Protein 2XMX (pdb70)

Organism: Escherichia coli (NCBI:txid562)

B-factor: mean 6.4, std 5.74, range [2.0, 50.07]

CATH classification: 1.20.1440.280 (+1 more: 3.30.450.400)

Nearest PDB structures (foldseek):
  2xtq-assembly5_E  TM=1.001E+00  e=6.817E-54  Escherichia coli K-12
  2xtr-assembly2_B  TM=9.974E-01  e=3.480E-53  Escherichia coli K-12
  3da3-assembly1_A  TM=9.620E-01  e=7.069E-51  Escherichia coli
  4n58-assembly1_A  TM=8.520E-01  e=3.293E-16  Pectobacterium brasiliense PBR1692
  8jc1-assembly1_D  TM=7.265E-01  e=3.470E-15  Pectobacterium carotovorum

Secondary structure (DSSP, 8-state):
--B-PPPP-TTTS-SSGGGGS----PPP-TTS-S--HHHHHHHHTSTHHHHHHHHHHHHHHHHH-TTSHHHHHHHHHHHHHHHHHHHHHHHSTT--HHHHHHH-SS-GGG--HHHH--SB---STTHHHHHHHHHHHSTT--EE--GGGS-----GGGSHHHHHHHHTT--EEEEEEEEEEEEGGGT-HHHHHHT-EEEEEEEEEEEE-TTSEEEEEEEEEESSSEEEESTTT--HHHHHHHHHHHHHB----EEEE----EEEEEEEE-/-PBPPPPP-TTTS-SSGGGGS----PPP-TTS-S--HHHHHHHHHSTHHHHHHHHHHHHHHHHH-TTSHHHHHHHHHHHHHHHHHHHHHHHSTT--HHHHHHSSSS-GGG--HHHH--SB---STTHHHHHHHHHHHSTT--EE--GGGS-----GGGSHHHHHHHHTT--EEEEEEEEEEEEGGGT-HHHHHHT-EEEEEEEEEEEE-TTSEEEEEEEEEESSSEEEESTTT--HHHHHHHHHHHHHB----EEEE----EEEEEEEE-

Structure (mmCIF, N/CA/C/O backbone):
data_2XMX
#
_entry.id   2XMX
#
_cell.length_a   52.757
_cell.length_b   115.007
_cell.length_c   227.714
_cell.angle_alpha   90.00
_cell.angle_beta   90.00
_cell.angle_gamma   90.00
#
_symmetry.space_group_name_H-M   'C 2 2 21'
#
loop_
_entity.id
_entity.type
_entity.pdbx_description
1 polymer COLICIN-M
2 non-polymer 'CARBONATE ION'
3 non-polymer GLYCEROL
4 water water
#
loop_
_atom_site.group_PDB
_atom_site.id
_atom_site.type_symbol
_atom_site.label_atom_id
_atom_site.label_alt_id
_atom_site.label_comp_id
_atom_site.label_asym_id
_atom_site.label_entity_id
_atom_site.label_seq_id
_atom_site.pdbx_PDB_ins_code
_atom_site.Cartn_x
_atom_site.Cartn_y
_atom_site.Cartn_z
_atom_site.occupancy
_atom_site.B_iso_or_equiv
_atom_site.auth_seq_id
_atom_site.auth_comp_id
_atom_site.auth_asym_id
_atom_site.auth_atom_id
_atom_site.pdbx_PDB_model_num
ATOM 1 N N . GLU A 1 2 ? 5.819 -24.125 -10.402 1.00 23.45 2 GLU A N 1
ATOM 2 C CA . GLU A 1 2 ? 6.550 -22.980 -9.760 1.00 23.15 2 GLU A CA 1
ATOM 3 C C . GLU A 1 2 ? 5.682 -22.167 -8.773 1.00 21.09 2 GLU A C 1
ATOM 4 O O . GLU A 1 2 ? 4.411 -22.142 -8.836 1.00 21.03 2 GLU A O 1
ATOM 10 N N . THR A 1 3 ? 6.378 -21.487 -7.870 1.00 18.14 3 THR A N 1
ATOM 11 C CA . THR A 1 3 ? 5.700 -20.879 -6.745 1.00 14.92 3 THR A CA 1
ATOM 12 C C . THR A 1 3 ? 5.147 -19.432 -7.030 1.00 13.87 3 THR A C 1
ATOM 13 O O . THR A 1 3 ? 5.566 -18.691 -7.975 1.00 14.29 3 THR A O 1
ATOM 17 N N . LEU A 1 4 ? 4.173 -19.061 -6.222 1.00 11.23 4 LEU A N 1
ATOM 18 C CA . LEU A 1 4 ? 3.568 -17.775 -6.316 1.00 8.53 4 LEU A CA 1
ATOM 19 C C . LEU A 1 4 ? 4.226 -16.930 -5.219 1.00 7.28 4 LEU A C 1
ATOM 20 O O . LEU A 1 4 ? 4.669 -17.442 -4.225 1.00 6.42 4 LEU A O 1
ATOM 25 N N . THR A 1 5 ? 4.206 -15.605 -5.358 1.00 5.87 5 THR A N 1
ATOM 26 C CA . THR A 1 5 ? 4.849 -14.773 -4.356 1.00 5.39 5 THR A CA 1
ATOM 27 C C . THR A 1 5 ? 3.762 -14.149 -3.489 1.00 4.11 5 THR A C 1
ATOM 28 O O . THR A 1 5 ? 2.843 -13.543 -4.019 1.00 4.94 5 THR A O 1
ATOM 32 N N . VAL A 1 6 ? 3.886 -14.219 -2.158 1.00 3.22 6 VAL A N 1
ATOM 33 C CA . VAL A 1 6 ? 2.952 -13.500 -1.296 1.00 2.84 6 VAL A CA 1
ATOM 34 C C . VAL A 1 6 ? 3.672 -12.214 -0.901 1.00 2.95 6 VAL A C 1
ATOM 35 O O . VAL A 1 6 ? 4.817 -12.249 -0.541 1.00 2.72 6 VAL A O 1
ATOM 39 N N . HIS A 1 7 ? 3.001 -11.074 -1.050 1.00 2.55 7 HIS A N 1
ATOM 40 C CA . HIS A 1 7 ? 3.648 -9.813 -0.647 1.00 2.85 7 HIS A CA 1
ATOM 41 C C . HIS A 1 7 ? 3.752 -9.768 0.880 1.00 2.97 7 HIS A C 1
ATOM 42 O O . HIS A 1 7 ? 2.896 -10.322 1.593 1.00 3.02 7 HIS A O 1
ATOM 49 N N . ALA A 1 8 ? 4.839 -9.122 1.346 1.00 4.08 8 ALA A N 1
ATOM 50 C CA . ALA A 1 8 ? 5.060 -8.915 2.777 1.00 3.44 8 ALA A CA 1
ATOM 51 C C . ALA A 1 8 ? 3.930 -8.057 3.385 1.00 2.54 8 ALA A C 1
ATOM 52 O O . ALA A 1 8 ? 3.454 -7.088 2.780 1.00 3.22 8 ALA A O 1
ATOM 54 N N . PRO A 1 9 ? 3.535 -8.337 4.619 1.00 2.68 9 PRO A N 1
ATOM 55 C CA . PRO A 1 9 ? 2.630 -7.420 5.284 1.00 3.63 9 PRO A CA 1
ATOM 56 C C . PRO A 1 9 ? 3.141 -5.987 5.472 1.00 3.15 9 PRO A C 1
ATOM 57 O O . PRO A 1 9 ? 4.371 -5.764 5.716 1.00 2.53 9 PRO A O 1
ATOM 61 N N . SER A 1 10 ? 2.230 -5.046 5.209 1.00 3.00 10 SER A N 1
ATOM 62 C CA . SER A 1 10 ? 2.499 -3.633 5.386 1.00 2.49 10 SER A CA 1
ATOM 63 C C . SER A 1 10 ? 1.182 -2.910 5.546 1.00 2.54 10 SER A C 1
ATOM 64 O O . SER A 1 10 ? 0.156 -3.386 5.104 1.00 3.91 10 SER A O 1
ATOM 67 N N . PRO A 1 11 ? 1.215 -1.702 6.108 1.00 2.49 11 PRO A N 1
ATOM 68 C CA . PRO A 1 11 ? -0.055 -1.061 6.383 1.00 2.41 11 PRO A CA 1
ATOM 69 C C . PRO A 1 11 ? -0.771 -0.778 5.089 1.00 2.82 11 PRO A C 1
ATOM 70 O O . PRO A 1 11 ? -2.021 -0.739 5.096 1.00 4.03 11 PRO A O 1
ATOM 74 N N . SER A 1 12 ? -0.041 -0.516 3.985 1.00 3.03 12 SER A N 1
ATOM 75 C CA . SER A 1 12 ? -0.741 -0.162 2.724 1.00 2.85 12 SER A CA 1
ATOM 76 C C . SER A 1 12 ? -1.304 -1.363 1.985 1.00 3.07 12 SER A C 1
ATOM 77 O O . SER A 1 12 ? -2.169 -1.195 1.099 1.00 3.62 12 SER A O 1
ATOM 80 N N . THR A 1 13 ? -0.890 -2.584 2.349 1.00 2.07 13 THR A N 1
ATOM 81 C CA . THR A 1 13 ? -1.367 -3.745 1.646 1.00 2.60 13 THR A CA 1
ATOM 82 C C . THR A 1 13 ? -2.267 -4.617 2.511 1.00 2.45 13 THR A C 1
ATOM 83 O O . THR A 1 13 ? -3.072 -5.384 1.947 1.00 3.32 13 THR A O 1
ATOM 87 N N . ASN A 1 14 ? -2.057 -4.576 3.835 1.00 2.36 14 ASN A N 1
ATOM 88 C CA . ASN A 1 14 ? -2.844 -5.454 4.677 1.00 3.23 14 ASN A CA 1
ATOM 89 C C . ASN A 1 14 ? -4.372 -5.224 4.514 1.00 2.03 14 ASN A C 1
ATOM 90 O O . ASN A 1 14 ? -4.855 -4.062 4.347 1.00 2.74 14 ASN A O 1
ATOM 95 N N . LEU A 1 15 ? -5.116 -6.319 4.643 1.00 2.09 15 LEU A N 1
ATOM 96 C CA . LEU A 1 15 ? -6.561 -6.203 4.721 1.00 2.60 15 LEU A CA 1
ATOM 97 C C . LEU A 1 15 ? -6.887 -5.546 6.091 1.00 2.88 15 LEU A C 1
ATOM 98 O O . LEU A 1 15 ? -6.059 -5.552 7.004 1.00 3.31 15 LEU A O 1
ATOM 103 N N . PRO A 1 16 ? -8.098 -4.992 6.226 1.00 3.71 16 PRO A N 1
ATOM 104 C CA . PRO A 1 16 ? -8.466 -4.289 7.478 1.00 2.75 16 PRO A CA 1
ATOM 105 C C . PRO A 1 16 ? -8.588 -5.238 8.649 1.00 3.07 16 PRO A C 1
ATOM 106 O O . PRO A 1 16 ? -8.504 -4.803 9.782 1.00 3.42 16 PRO A O 1
ATOM 110 N N . SER A 1 17 ? -8.714 -6.550 8.375 1.00 2.45 17 SER A N 1
ATOM 111 C CA A SER A 1 17 ? -8.956 -7.577 9.402 0.50 2.71 17 SER A CA 1
ATOM 112 C CA B SER A 1 17 ? -8.756 -7.529 9.460 0.50 2.70 17 SER A CA 1
ATOM 113 C C . SER A 1 17 ? -8.378 -8.913 8.984 1.00 3.01 17 SER A C 1
ATOM 114 O O . SER A 1 17 ? -8.346 -9.223 7.745 1.00 2.76 17 SER A O 1
ATOM 119 N N . TYR A 1 18 ? -7.971 -9.714 9.973 1.00 2.64 18 TYR A N 1
ATOM 120 C CA . TYR A 1 18 ? -7.643 -11.159 9.738 1.00 2.21 18 TYR A CA 1
ATOM 121 C C . TYR A 1 18 ? -8.844 -11.744 8.963 1.00 3.86 18 TYR A C 1
ATOM 122 O O . TYR A 1 18 ? -10.017 -11.404 9.245 1.00 2.80 18 TYR A O 1
ATOM 131 N N . GLY A 1 19 ? -8.577 -12.550 7.942 1.00 2.78 19 GLY A N 1
ATOM 132 C CA . GLY A 1 19 ? -9.683 -13.219 7.239 1.00 3.66 19 GLY A CA 1
ATOM 133 C C . GLY A 1 19 ? -10.578 -12.328 6.425 1.00 3.61 19 GLY A C 1
ATOM 134 O O . GLY A 1 19 ? -11.654 -12.722 6.005 1.00 3.59 19 GLY A O 1
ATOM 135 N N . ASN A 1 20 ? -10.126 -11.089 6.201 1.00 3.11 20 ASN A N 1
ATOM 136 C CA . ASN A 1 20 ? -10.941 -10.017 5.569 1.00 3.02 20 ASN A CA 1
ATOM 137 C C . ASN A 1 20 ? -12.268 -9.857 6.313 1.00 2.81 20 ASN A C 1
ATOM 138 O O . ASN A 1 20 ? -13.258 -9.470 5.706 1.00 2.70 20 ASN A O 1
ATOM 143 N N . GLY A 1 21 ? -12.237 -10.200 7.626 1.00 3.37 21 GLY A N 1
ATOM 144 C CA . GLY A 1 21 ? -13.396 -10.128 8.497 1.00 2.30 21 GLY A CA 1
ATOM 145 C C . GLY A 1 21 ? -14.410 -11.217 8.283 1.00 3.90 21 GLY A C 1
ATOM 146 O O . GLY A 1 21 ? -15.443 -11.233 8.942 1.00 5.29 21 GLY A O 1
ATOM 147 N N . ALA A 1 22 ? -14.143 -12.129 7.357 1.00 3.10 22 ALA A N 1
ATOM 148 C CA . ALA A 1 22 ? -15.155 -13.128 7.032 1.00 4.50 22 ALA A CA 1
ATOM 149 C C . ALA A 1 22 ? -15.033 -14.361 7.965 1.00 3.26 22 ALA A C 1
ATOM 150 O O . ALA A 1 22 ? -16.011 -15.123 8.161 1.00 4.43 22 ALA A O 1
ATOM 152 N N . PHE A 1 23 ? -13.831 -14.554 8.526 1.00 4.11 23 PHE A N 1
ATOM 153 C CA . PHE A 1 23 ? -13.617 -15.564 9.549 1.00 2.72 23 PHE A CA 1
ATOM 154 C C . PHE A 1 23 ? -12.548 -15.014 10.516 1.00 2.89 23 PHE A C 1
ATOM 155 O O . PHE A 1 23 ? -11.839 -14.056 10.212 1.00 2.71 23 PHE A O 1
ATOM 163 N N . SER A 1 24 ? -12.469 -15.644 11.681 1.00 3.53 24 SER A N 1
ATOM 164 C CA . SER A 1 24 ? -11.553 -15.172 12.703 1.00 4.11 24 SER A CA 1
ATOM 165 C C . SER A 1 24 ? -10.897 -16.397 13.354 1.00 3.71 24 SER A C 1
ATOM 166 O O . SER A 1 24 ? -11.413 -17.523 13.170 1.00 4.25 24 SER A O 1
ATOM 169 N N . LEU A 1 25 ? -9.863 -16.150 14.185 1.00 2.42 25 LEU A N 1
ATOM 170 C CA . LEU A 1 25 ? -9.267 -17.294 14.836 1.00 3.57 25 LEU A CA 1
ATOM 171 C C . LEU A 1 25 ? -9.963 -17.378 16.194 1.00 3.94 25 LEU A C 1
ATOM 172 O O . LEU A 1 25 ? -9.953 -16.428 16.990 1.00 4.47 25 LEU A O 1
ATOM 177 N N . SER A 1 26 ? -10.619 -18.506 16.444 1.00 4.52 26 SER A N 1
ATOM 178 C CA . SER A 1 26 ? -11.337 -18.674 17.703 1.00 5.22 26 SER A CA 1
ATOM 179 C C . SER A 1 26 ? -11.444 -20.156 18.033 1.00 4.53 26 SER A C 1
ATOM 180 O O . SER A 1 26 ? -11.044 -21.036 17.226 1.00 4.58 26 SER A O 1
ATOM 183 N N . ALA A 1 27 ? -11.970 -20.432 19.241 1.00 4.39 27 ALA A N 1
ATOM 184 C CA . ALA A 1 27 ? -12.129 -21.792 19.706 1.00 4.89 27 ALA A CA 1
ATOM 185 C C . ALA A 1 27 ? -13.182 -22.500 18.864 1.00 5.23 27 ALA A C 1
ATOM 186 O O . ALA A 1 27 ? -14.046 -21.853 18.253 1.00 6.16 27 ALA A O 1
ATOM 188 N N . PRO A 1 28 ? -13.089 -23.840 18.807 1.00 6.10 28 PRO A N 1
ATOM 189 C CA . PRO A 1 28 ? -14.044 -24.539 17.938 1.00 6.63 28 PRO A CA 1
ATOM 190 C C . PRO A 1 28 ? -15.465 -24.487 18.480 1.00 9.08 28 PRO A C 1
ATOM 191 O O . PRO A 1 28 ? -15.662 -24.365 19.682 1.00 9.61 28 PRO A O 1
ATOM 195 N N . HIS A 1 29 ? -16.446 -24.571 17.586 1.00 10.53 29 HIS A N 1
ATOM 196 C CA . HIS A 1 29 ? -17.835 -24.673 17.962 1.00 10.20 29 HIS A CA 1
ATOM 197 C C . HIS A 1 29 ? -18.085 -26.027 18.608 1.00 10.93 29 HIS A C 1
ATOM 198 O O . HIS A 1 29 ? -17.639 -27.091 18.059 1.00 12.46 29 HIS A O 1
ATOM 205 N N . VAL A 1 30 ? -18.745 -26.012 19.778 1.00 9.33 30 VAL A N 1
ATOM 206 C CA . VAL A 1 30 ? -19.104 -27.240 20.531 1.00 8.49 30 VAL A CA 1
ATOM 207 C C . VAL A 1 30 ? -20.631 -27.261 20.665 1.00 7.08 30 VAL A C 1
ATOM 208 O O . VAL A 1 30 ? -21.225 -26.500 21.450 1.00 7.64 30 VAL A O 1
ATOM 212 N N . PRO A 1 31 ? -21.294 -28.042 19.804 1.00 7.48 31 PRO A N 1
ATOM 213 C CA . PRO A 1 31 ? -22.762 -28.105 19.823 1.00 6.75 31 PRO A CA 1
ATOM 214 C C . PRO A 1 31 ? -23.291 -28.506 21.195 1.00 5.55 31 PRO A C 1
ATOM 215 O O . PRO A 1 31 ? -22.742 -29.423 21.856 1.00 7.23 31 PRO A O 1
ATOM 219 N N . GLY A 1 32 ? -24.323 -27.773 21.633 1.00 5.05 32 GLY A N 1
ATOM 220 C CA . GLY A 1 32 ? -25.011 -28.039 22.857 1.00 6.11 32 GLY A CA 1
ATOM 221 C C . GLY A 1 32 ? -24.394 -27.336 24.064 1.00 6.42 32 GLY A C 1
ATOM 222 O O . GLY A 1 32 ? -24.953 -27.437 25.152 1.00 8.53 32 GLY A O 1
ATOM 223 N N . ALA A 1 33 ? -23.284 -26.631 23.853 1.00 7.90 33 ALA A N 1
ATOM 224 C CA . ALA A 1 33 ? -22.491 -26.004 24.919 1.00 8.12 33 ALA A CA 1
ATOM 225 C C . ALA A 1 33 ? -23.071 -24.634 25.250 1.00 8.90 33 ALA A C 1
ATOM 226 O O . ALA A 1 33 ? -22.794 -24.091 26.322 1.00 10.95 33 ALA A O 1
ATOM 228 N N . GLY A 1 34 ? -23.926 -24.084 24.378 1.00 8.41 34 GLY A N 1
ATOM 229 C CA . GLY A 1 34 ? -24.469 -22.708 24.579 1.00 8.80 34 GLY A CA 1
ATOM 230 C C . GLY A 1 34 ? -23.408 -21.728 24.080 1.00 7.40 34 GLY A C 1
ATOM 231 O O . GLY A 1 34 ? -22.433 -22.129 23.475 1.00 9.00 34 GLY A O 1
ATOM 232 N N . PRO A 1 35 ? -23.576 -20.440 24.347 1.00 7.14 35 PRO A N 1
ATOM 233 C CA . PRO A 1 35 ? -22.665 -19.383 23.784 1.00 5.78 35 PRO A CA 1
ATOM 234 C C . PRO A 1 35 ? -21.163 -19.596 24.145 1.00 5.77 35 PRO A C 1
ATOM 235 O O . PRO A 1 35 ? -20.832 -20.083 25.272 1.00 5.55 35 PRO A O 1
ATOM 239 N N . LEU A 1 36 ? -20.285 -19.264 23.188 1.00 6.36 36 LEU A N 1
ATOM 240 C CA . LEU A 1 36 ? -18.854 -19.349 23.406 1.00 5.79 36 LEU A CA 1
ATOM 241 C C . LEU A 1 36 ? -18.410 -18.077 24.162 1.00 5.29 36 LEU A C 1
ATOM 242 O O . LEU A 1 36 ? -18.657 -16.938 23.726 1.00 8.34 36 LEU A O 1
ATOM 247 N N . LEU A 1 37 ? -17.797 -18.286 25.332 1.00 3.58 37 LEU A N 1
ATOM 248 C CA . LEU A 1 37 ? -17.421 -17.222 26.224 1.00 2.29 37 LEU A CA 1
ATOM 249 C C . LEU A 1 37 ? -15.933 -17.047 26.262 1.00 3.57 37 LEU A C 1
ATOM 250 O O . LEU A 1 37 ? -15.185 -17.946 25.955 1.00 2.81 37 LEU A O 1
ATOM 255 N N . VAL A 1 38 ? -15.499 -15.824 26.632 1.00 2.09 38 VAL A N 1
ATOM 256 C CA . VAL A 1 38 ? -14.097 -15.492 26.576 1.00 2.44 38 VAL A CA 1
ATOM 257 C C . VAL A 1 38 ? -13.136 -16.441 27.318 1.00 2.88 38 VAL A C 1
ATOM 258 O O . VAL A 1 38 ? -12.007 -16.644 26.864 1.00 2.82 38 VAL A O 1
ATOM 262 N N . GLN A 1 39 ? -13.531 -17.001 28.472 1.00 2.88 39 GLN A N 1
ATOM 263 C CA . GLN A 1 39 ? -12.585 -17.941 29.145 1.00 3.28 39 GLN A CA 1
ATOM 264 C C . GLN A 1 39 ? -12.181 -19.120 28.273 1.00 2.60 39 GLN A C 1
ATOM 265 O O . GLN A 1 39 ? -11.036 -19.479 28.263 1.00 2.92 39 GLN A O 1
ATOM 271 N N . VAL A 1 40 ? -13.103 -19.627 27.470 1.00 2.64 40 VAL A N 1
ATOM 272 C CA . VAL A 1 40 ? -12.825 -20.742 26.563 1.00 2.44 40 VAL A CA 1
ATOM 273 C C . VAL A 1 40 ? -11.881 -20.251 25.473 1.00 3.51 40 VAL A C 1
ATOM 274 O O . VAL A 1 40 ? -10.906 -20.955 25.130 1.00 3.09 40 VAL A O 1
ATOM 278 N N . VAL A 1 41 ? -12.152 -19.046 24.895 1.00 2.87 41 VAL A N 1
ATOM 279 C CA . VAL A 1 41 ? -11.269 -18.533 23.857 1.00 2.00 41 VAL A CA 1
ATOM 280 C C . VAL A 1 41 ? -9.877 -18.202 24.369 1.00 2.36 41 VAL A C 1
ATOM 281 O O . VAL A 1 41 ? -8.859 -18.471 23.684 1.00 3.83 41 VAL A O 1
ATOM 285 N N . TYR A 1 42 ? -9.820 -17.652 25.579 1.00 2.42 42 TYR A N 1
ATOM 286 C CA . TYR A 1 42 ? -8.544 -17.355 26.204 1.00 2.55 42 TYR A CA 1
ATOM 287 C C . TYR A 1 42 ? -7.686 -18.628 26.340 1.00 2.56 42 TYR A C 1
ATOM 288 O O . TYR A 1 42 ? -6.471 -18.638 25.982 1.00 2.56 42 TYR A O 1
ATOM 297 N N . SER A 1 43 ? -8.300 -19.700 26.836 1.00 2.73 43 SER A N 1
ATOM 298 C CA . SER A 1 43 ? -7.493 -20.950 27.031 1.00 3.41 43 SER A CA 1
ATOM 299 C C . SER A 1 43 ? -7.078 -21.496 25.668 1.00 2.79 43 SER A C 1
ATOM 300 O O . SER A 1 43 ? -5.974 -22.073 25.525 1.00 3.98 43 SER A O 1
ATOM 303 N N . PHE A 1 44 ? -7.979 -21.396 24.688 1.00 2.40 44 PHE A N 1
ATOM 304 C CA . PHE A 1 44 ? -7.662 -21.877 23.326 1.00 2.39 44 PHE A CA 1
ATOM 305 C C . PHE A 1 44 ? -6.439 -21.159 22.751 1.00 2.62 44 PHE A C 1
ATOM 306 O O . PHE A 1 44 ? -5.587 -21.792 22.071 1.00 2.36 44 PHE A O 1
ATOM 314 N N . PHE A 1 45 ? -6.403 -19.815 22.908 1.00 3.01 45 PHE A N 1
ATOM 315 C CA . PHE A 1 45 ? -5.222 -19.064 22.444 1.00 2.60 45 PHE A CA 1
ATOM 316 C C . PHE A 1 45 ? -3.930 -19.478 23.077 1.00 3.77 45 PHE A C 1
ATOM 317 O O . PHE A 1 45 ? -2.875 -19.354 22.463 1.00 5.06 45 PHE A O 1
ATOM 325 N N . GLN A 1 46 ? -3.963 -20.023 24.300 1.00 2.47 46 GLN A N 1
ATOM 326 C CA . GLN A 1 46 ? -2.694 -20.456 24.918 1.00 3.16 46 GLN A CA 1
ATOM 327 C C . GLN A 1 46 ? -2.256 -21.822 24.385 1.00 3.51 46 GLN A C 1
ATOM 328 O O . GLN A 1 46 ? -1.135 -22.267 24.684 1.00 6.01 46 GLN A O 1
ATOM 334 N N . SER A 1 47 ? -3.161 -22.517 23.674 1.00 3.15 47 SER A N 1
ATOM 335 C CA . SER A 1 47 ? -2.923 -23.934 23.312 1.00 3.53 47 SER A CA 1
ATOM 336 C C . SER A 1 47 ? -2.359 -24.025 21.888 1.00 2.21 47 SER A C 1
ATOM 337 O O . SER A 1 47 ? -2.589 -23.124 21.073 1.00 3.88 47 SER A O 1
ATOM 340 N N . PRO A 1 48 ? -1.690 -25.138 21.547 1.00 2.78 48 PRO A N 1
ATOM 341 C CA . PRO A 1 48 ? -1.141 -25.238 20.184 1.00 3.42 48 PRO A CA 1
ATOM 342 C C . PRO A 1 48 ? -2.213 -25.294 19.135 1.00 2.86 48 PRO A C 1
ATOM 343 O O . PRO A 1 48 ? -1.948 -25.034 17.981 1.00 3.05 48 PRO A O 1
ATOM 347 N N . ASN A 1 49 ? -3.412 -25.709 19.537 1.00 4.66 49 ASN A N 1
ATOM 348 C CA . ASN A 1 49 ? -4.557 -25.776 18.640 1.00 4.13 49 ASN A CA 1
ATOM 349 C C . ASN A 1 49 ? -4.809 -24.459 17.919 1.00 4.48 49 ASN A C 1
ATOM 350 O O . ASN A 1 49 ? -5.296 -24.464 16.782 1.00 3.58 49 ASN A O 1
ATOM 355 N N . MET A 1 50 ? -4.456 -23.320 18.544 1.00 2.97 50 MET A N 1
ATOM 356 C CA . MET A 1 50 ? -4.771 -22.011 17.891 1.00 2.66 50 MET A CA 1
ATOM 357 C C . MET A 1 50 ? -3.859 -21.870 16.629 1.00 2.81 50 MET A C 1
ATOM 358 O O . MET A 1 50 ? -4.294 -21.341 15.569 1.00 3.89 50 MET A O 1
ATOM 363 N N . CYS A 1 51 ? -2.646 -22.438 16.734 1.00 2.38 51 CYS A N 1
ATOM 364 C CA . CYS A 1 51 ? -1.729 -22.327 15.591 1.00 2.14 51 CYS A CA 1
ATOM 365 C C . CYS A 1 51 ? -2.158 -23.277 14.451 1.00 3.09 51 CYS A C 1
ATOM 366 O O . CYS A 1 51 ? -2.131 -22.903 13.256 1.00 3.32 51 CYS A O 1
ATOM 369 N N . LEU A 1 52 ? -2.528 -24.535 14.822 1.00 4.02 52 LEU A N 1
ATOM 370 C CA . LEU A 1 52 ? -3.009 -25.469 13.810 1.00 3.67 52 LEU A CA 1
ATOM 371 C C . LEU A 1 52 ? -4.254 -24.879 13.140 1.00 2.60 52 LEU A C 1
ATOM 372 O O . LEU A 1 52 ? -4.416 -24.999 11.903 1.00 3.52 52 LEU A O 1
ATOM 377 N N . GLN A 1 53 ? -5.132 -24.232 13.916 1.00 2.34 53 GLN A N 1
ATOM 378 C CA . GLN A 1 53 ? -6.376 -23.725 13.345 1.00 3.64 53 GLN A CA 1
ATOM 379 C C . GLN A 1 53 ? -6.150 -22.599 12.340 1.00 3.52 53 GLN A C 1
ATOM 380 O O . GLN A 1 53 ? -6.711 -22.601 11.235 1.00 3.75 53 GLN A O 1
ATOM 386 N N . ALA A 1 54 ? -5.265 -21.682 12.692 1.00 3.47 54 ALA A N 1
ATOM 387 C CA . ALA A 1 54 ? -4.925 -20.560 11.776 1.00 3.58 54 ALA A CA 1
ATOM 388 C C . ALA A 1 54 ? -4.360 -21.102 10.468 1.00 2.88 54 ALA A C 1
ATOM 389 O O . ALA A 1 54 ? -4.683 -20.619 9.412 1.00 4.45 54 ALA A O 1
ATOM 391 N N . LEU A 1 55 ? -3.501 -22.119 10.543 1.00 2.25 55 LEU A N 1
ATOM 392 C CA . LEU A 1 55 ? -2.897 -22.691 9.344 1.00 2.69 55 LEU A CA 1
ATOM 393 C C . LEU A 1 55 ? -3.927 -23.486 8.548 1.00 3.26 55 LEU A C 1
ATOM 394 O O . LEU A 1 55 ? -3.952 -23.387 7.303 1.00 3.76 55 LEU A O 1
ATOM 399 N N . THR A 1 56 ? -4.836 -24.159 9.239 1.00 3.13 56 THR A N 1
ATOM 400 C CA . THR A 1 56 ? -5.941 -24.886 8.549 1.00 4.03 56 THR A CA 1
ATOM 401 C C . THR A 1 56 ? -6.865 -23.929 7.811 1.00 3.29 56 THR A C 1
ATOM 402 O O . THR A 1 56 ? -7.297 -24.194 6.672 1.00 4.42 56 THR A O 1
ATOM 406 N N . GLN A 1 57 ? -7.086 -22.756 8.409 1.00 3.29 57 GLN A N 1
ATOM 407 C CA . GLN A 1 57 ? -7.917 -21.718 7.757 1.00 3.05 57 GLN A CA 1
ATOM 408 C C . GLN A 1 57 ? -7.272 -21.258 6.487 1.00 2.45 57 GLN A C 1
ATOM 409 O O . GLN A 1 57 ? -7.997 -21.051 5.501 1.00 2.70 57 GLN A O 1
ATOM 415 N N . LEU A 1 58 ? -5.935 -21.063 6.509 1.00 2.00 58 LEU A N 1
ATOM 416 C CA . LEU A 1 58 ? -5.242 -20.653 5.284 1.00 3.34 58 LEU A CA 1
ATOM 417 C C . LEU A 1 58 ? -5.367 -21.765 4.244 1.00 2.83 58 LEU A C 1
ATOM 418 O O . LEU A 1 58 ? -5.605 -21.487 3.055 1.0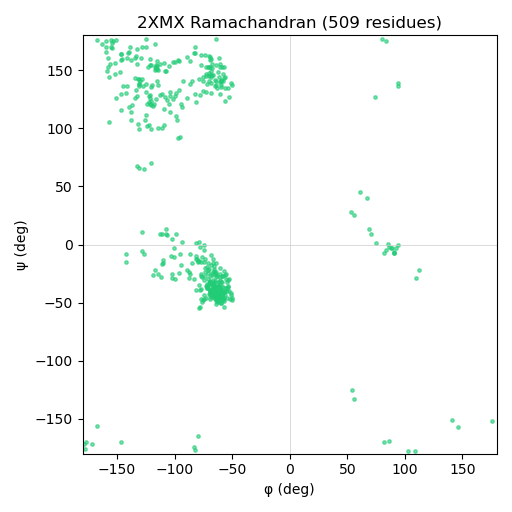0 3.35 58 LEU A O 1
ATOM 423 N N . GLU A 1 59 ? -5.095 -22.992 4.628 1.00 3.08 59 GLU A N 1
ATOM 424 C CA . GLU A 1 59 ? -5.076 -24.047 3.616 1.00 3.22 59 GLU A CA 1
ATOM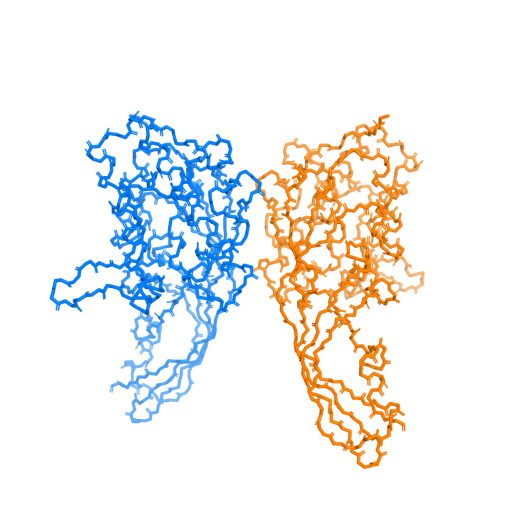 425 C C . GLU A 1 59 ? -6.485 -24.228 3.028 1.00 2.11 59 GLU A C 1
ATOM 426 O O . GLU A 1 59 ? -6.652 -24.480 1.811 1.00 3.46 59 GLU A O 1
ATOM 432 N N . ASP A 1 60 ? -7.520 -24.139 3.883 1.00 2.60 60 ASP A N 1
ATOM 433 C CA . ASP A 1 60 ? -8.902 -24.269 3.433 1.00 3.65 60 ASP A CA 1
ATOM 434 C C . ASP A 1 60 ? -9.212 -23.139 2.439 1.00 3.31 60 ASP A C 1
ATOM 435 O O . ASP A 1 60 ? -9.876 -23.357 1.411 1.00 3.82 60 ASP A O 1
ATOM 440 N N . TYR A 1 61 ? -8.805 -21.917 2.795 1.00 3.23 61 TYR A N 1
ATOM 441 C CA . TYR A 1 61 ? -9.012 -20.766 1.888 1.00 2.50 61 TYR A CA 1
ATOM 442 C C . TYR A 1 61 ? -8.332 -20.895 0.517 1.00 2.69 61 TYR A C 1
ATOM 443 O O . TYR A 1 61 ? -8.968 -20.636 -0.590 1.00 3.70 61 TYR A O 1
ATOM 452 N N . ILE A 1 62 ? -7.095 -21.350 0.514 1.00 2.36 62 ILE A N 1
ATOM 453 C CA . ILE A 1 62 ? -6.365 -21.538 -0.763 1.00 2.08 62 ILE A CA 1
ATOM 454 C C . ILE A 1 62 ? -7.139 -22.635 -1.570 1.00 2.56 62 ILE A C 1
ATOM 455 O O . ILE A 1 62 ? -7.349 -22.503 -2.781 1.00 2.00 62 ILE A O 1
ATOM 460 N N . LYS A 1 63 ? -7.587 -23.722 -0.897 1.00 3.11 63 LYS A N 1
ATOM 461 C CA . LYS A 1 63 ? -8.290 -24.754 -1.658 1.00 3.15 63 LYS A CA 1
ATOM 462 C C . LYS A 1 63 ? -9.608 -24.285 -2.280 1.00 3.48 63 LYS A C 1
ATOM 463 O O . LYS A 1 63 ? -9.962 -24.623 -3.409 1.00 3.40 63 LYS A O 1
ATOM 469 N N . LYS A 1 64 ? -10.354 -23.514 -1.524 1.00 3.51 64 LYS A N 1
ATOM 470 C CA . LYS A 1 64 ? -11.658 -23.107 -1.998 1.00 3.42 64 LYS A CA 1
ATOM 471 C C . LYS A 1 64 ? -11.551 -21.983 -3.049 1.00 4.22 64 LYS A C 1
ATOM 472 O O . LYS A 1 64 ? -12.282 -21.948 -4.036 1.00 3.70 64 LYS A O 1
ATOM 478 N N . HIS A 1 65 ? -10.623 -21.050 -2.845 1.00 2.66 65 HIS A N 1
ATOM 479 C CA . HIS A 1 65 ? -10.596 -19.820 -3.647 1.00 3.79 65 HIS A CA 1
ATOM 480 C C . HIS A 1 65 ? -9.400 -19.745 -4.625 1.00 3.97 65 HIS A C 1
ATOM 481 O O . HIS A 1 65 ? -9.392 -18.917 -5.572 1.00 4.71 65 HIS A O 1
ATOM 488 N N . GLY A 1 66 ? -8.399 -20.598 -4.397 1.00 3.93 66 GLY A N 1
ATOM 489 C CA . GLY A 1 66 ? -7.238 -20.696 -5.310 1.00 4.43 66 GLY A CA 1
ATOM 490 C C . GLY A 1 66 ? -6.048 -19.811 -4.852 1.00 7.39 66 GLY A C 1
ATOM 491 O O . GLY A 1 66 ? -6.209 -18.666 -4.366 1.00 7.03 66 GLY A O 1
ATOM 492 N N . ALA A 1 67 ? -4.855 -20.389 -4.987 1.00 9.27 67 ALA A N 1
ATOM 493 C CA . ALA A 1 67 ? -3.645 -19.855 -4.354 1.00 12.77 67 ALA A CA 1
ATOM 494 C C . ALA A 1 67 ? -3.291 -18.622 -5.067 1.00 12.98 67 ALA A C 1
ATOM 495 O O . ALA A 1 67 ? -2.589 -17.778 -4.460 1.00 15.84 67 ALA A O 1
ATOM 497 N N . SER A 1 68 ? -3.774 -18.490 -6.336 1.00 13.45 68 SER A N 1
ATOM 498 C CA . SER A 1 68 ? -3.424 -17.319 -7.136 1.00 14.81 68 SER A CA 1
ATOM 499 C C . SER A 1 68 ? -4.520 -16.190 -7.209 1.00 13.35 68 SER A C 1
ATOM 500 O O . SER A 1 68 ? -4.228 -15.154 -7.812 1.00 16.32 68 SER A O 1
ATOM 503 N N . ASN A 1 69 ? -5.717 -16.375 -6.594 1.00 11.62 69 ASN A N 1
ATOM 504 C CA . ASN A 1 69 ? -6.740 -15.324 -6.349 1.00 8.29 69 ASN A CA 1
ATOM 505 C C . ASN A 1 69 ? -6.015 -14.250 -5.560 1.00 6.99 69 ASN A C 1
ATOM 506 O O . ASN A 1 69 ? -5.380 -14.576 -4.521 1.00 7.53 69 ASN A O 1
ATOM 511 N N . PRO A 1 70 ? -5.998 -13.011 -6.049 1.00 6.65 70 PRO A N 1
ATOM 512 C CA . PRO A 1 70 ? -5.302 -11.986 -5.197 1.00 4.43 70 PRO A CA 1
ATOM 513 C C . PRO A 1 70 ? -5.795 -11.898 -3.777 1.00 3.87 70 PRO A C 1
ATOM 514 O O . PRO A 1 70 ? -4.981 -11.551 -2.867 1.00 4.11 70 PRO A O 1
ATOM 518 N N . LEU A 1 71 ? -7.084 -12.150 -3.523 1.00 2.49 71 LEU A N 1
ATOM 519 C CA . LEU A 1 71 ? -7.556 -12.061 -2.122 1.00 3.20 71 LEU A CA 1
ATOM 520 C C . LEU A 1 71 ? -6.923 -13.176 -1.258 1.00 3.35 71 LEU A C 1
ATOM 521 O O . LEU A 1 71 ? -6.675 -12.964 -0.064 1.00 3.50 71 LEU A O 1
ATOM 526 N N . THR A 1 72 ? -6.750 -14.387 -1.836 1.00 3.20 72 THR A N 1
ATOM 527 C CA . THR A 1 72 ? -6.033 -15.453 -1.103 1.00 2.93 72 THR A CA 1
ATOM 528 C C . THR A 1 72 ? -4.649 -14.936 -0.666 1.00 3.27 72 THR A C 1
ATOM 529 O O . THR A 1 72 ? -4.289 -15.126 0.509 1.00 3.76 72 THR A O 1
ATOM 533 N N . LEU A 1 73 ? -3.904 -14.286 -1.560 1.00 2.77 73 LEU A N 1
ATOM 534 C CA . LEU A 1 73 ? -2.584 -13.798 -1.189 1.00 2.91 73 LEU A CA 1
ATOM 535 C C . LEU A 1 73 ? -2.631 -12.685 -0.116 1.00 2.41 73 LEU A C 1
ATOM 536 O O . LEU A 1 73 ? -1.828 -12.670 0.820 1.00 2.56 73 LEU A O 1
ATOM 541 N N . GLN A 1 74 ? -3.671 -11.853 -0.178 1.00 3.21 74 GLN A N 1
ATOM 542 C CA . GLN A 1 74 ? -3.885 -10.847 0.863 1.00 3.23 74 GLN A CA 1
ATOM 543 C C . GLN A 1 74 ? -4.213 -11.478 2.214 1.00 4.03 74 GLN A C 1
ATOM 544 O O . GLN A 1 74 ? -3.759 -11.001 3.266 1.00 3.03 74 GLN A O 1
ATOM 550 N N . ILE A 1 75 ? -5.064 -12.503 2.189 1.00 2.14 75 ILE A N 1
ATOM 551 C CA . ILE A 1 75 ? -5.413 -13.170 3.467 1.00 3.68 75 ILE A CA 1
ATOM 552 C C . ILE A 1 75 ? -4.166 -13.854 4.072 1.00 2.03 75 ILE A C 1
ATOM 553 O O . ILE A 1 75 ? -3.917 -13.774 5.290 1.00 3.01 75 ILE A O 1
ATOM 558 N N . ILE A 1 76 ? -3.335 -14.485 3.226 1.00 2.17 76 ILE A N 1
ATOM 559 C CA . ILE A 1 76 ? -2.128 -15.094 3.779 1.00 2.62 76 ILE A CA 1
ATOM 560 C C . ILE A 1 76 ? -1.217 -14.026 4.395 1.00 3.16 76 ILE A C 1
ATOM 561 O O . ILE A 1 76 ? -0.779 -14.202 5.537 1.00 2.18 76 ILE A O 1
ATOM 566 N N . SER A 1 77 ? -0.943 -12.942 3.637 1.00 2.36 77 SER A N 1
ATOM 567 C CA . SER A 1 77 ? -0.013 -11.870 4.072 1.00 2.41 77 SER A CA 1
ATOM 568 C C . SER A 1 77 ? -0.602 -11.302 5.402 1.00 2.48 77 SER A C 1
ATOM 569 O O . SER A 1 77 ? 0.133 -11.177 6.400 1.00 2.39 77 SER A O 1
ATOM 572 N N . THR A 1 78 ? -1.910 -10.959 5.378 1.00 2.36 78 THR A N 1
ATOM 573 C CA . THR A 1 78 ? -2.539 -10.313 6.565 1.00 2.18 78 THR A CA 1
ATOM 574 C C . THR A 1 78 ? -2.597 -11.208 7.769 1.00 2.00 78 THR A C 1
ATOM 575 O O . THR A 1 78 ? -2.218 -10.810 8.888 1.00 3.01 78 THR A O 1
ATOM 579 N N . ASN A 1 79 ? -3.016 -12.446 7.584 1.00 2.00 79 ASN A N 1
ATOM 580 C CA . ASN A 1 79 ? -3.170 -13.302 8.755 1.00 2.10 79 ASN A CA 1
ATOM 581 C C . ASN A 1 79 ? -1.893 -13.650 9.357 1.00 2.27 79 ASN A C 1
ATOM 582 O O . ASN A 1 79 ? -1.747 -13.706 10.567 1.00 2.46 79 ASN A O 1
ATOM 587 N N . ILE A 1 80 ? -0.917 -13.944 8.499 1.00 2.41 80 ILE A N 1
ATOM 588 C CA . ILE A 1 80 ? 0.416 -14.226 9.063 1.00 2.56 80 ILE A CA 1
ATOM 589 C C . ILE A 1 80 ? 0.969 -12.970 9.795 1.00 3.00 80 ILE A C 1
ATOM 590 O O . ILE A 1 80 ? 1.639 -13.082 10.837 1.00 2.44 80 ILE A O 1
ATOM 595 N N . GLY A 1 81 ? 0.722 -11.783 9.266 1.00 2.11 81 GLY A N 1
ATOM 596 C CA . GLY A 1 81 ? 1.084 -10.515 10.001 1.00 2.97 81 GLY A CA 1
ATOM 597 C C . GLY A 1 81 ? 0.489 -10.469 11.421 1.00 3.67 81 GLY A C 1
ATOM 598 O O . GLY A 1 81 ? 1.195 -10.016 12.345 1.00 2.58 81 GLY A O 1
ATOM 599 N N . TYR A 1 82 ? -0.742 -10.988 11.606 1.00 2.00 82 TYR A N 1
ATOM 600 C CA . TYR A 1 82 ? -1.311 -11.025 12.980 1.00 2.38 82 TYR A CA 1
ATOM 601 C C . TYR A 1 82 ? -0.432 -11.900 13.903 1.00 2.00 82 TYR A C 1
ATOM 602 O O . TYR A 1 82 ? -0.251 -11.572 15.086 1.00 2.57 82 TYR A O 1
ATOM 611 N N . PHE A 1 83 ? 0.064 -13.018 13.381 1.00 2.63 83 PHE A N 1
ATOM 612 C CA . PHE A 1 83 ? 0.934 -13.873 14.180 1.00 2.00 83 PHE A CA 1
ATOM 613 C C . PHE A 1 83 ? 2.269 -13.208 14.478 1.00 2.93 83 PHE A C 1
ATOM 614 O O . PHE A 1 83 ? 2.766 -13.317 15.632 1.00 2.57 83 PHE A O 1
ATOM 622 N N . CYS A 1 84 ? 2.841 -12.552 13.454 1.00 2.22 84 CYS A N 1
ATOM 623 C CA . CYS A 1 84 ? 4.072 -11.787 13.680 1.00 2.92 84 CYS A CA 1
ATOM 624 C C . CYS A 1 84 ? 3.883 -10.705 14.752 1.00 2.03 84 CYS A C 1
ATOM 625 O O . CYS A 1 84 ? 4.729 -10.534 15.639 1.00 2.24 84 CYS A O 1
ATOM 628 N N . ASN A 1 85 ? 2.762 -10.008 14.705 1.00 2.77 85 ASN A N 1
ATOM 629 C CA . ASN A 1 85 ? 2.550 -8.936 15.670 1.00 2.37 85 ASN A CA 1
ATOM 630 C C . ASN A 1 85 ? 2.397 -9.506 17.090 1.00 2.47 85 ASN A C 1
ATOM 631 O O . ASN A 1 85 ? 2.916 -8.932 18.093 1.00 3.13 85 ASN A O 1
ATOM 636 N N . ALA A 1 86 ? 1.688 -10.652 17.189 1.00 2.34 86 ALA A N 1
ATOM 637 C CA . ALA A 1 86 ? 1.479 -11.228 18.498 1.00 2.26 86 ALA A CA 1
ATOM 638 C C . ALA A 1 86 ? 2.803 -11.745 19.037 1.00 2.51 86 ALA A C 1
ATOM 639 O O . ALA A 1 86 ? 3.136 -11.561 20.262 1.00 3.08 86 ALA A O 1
ATOM 641 N N . ASP A 1 87 ? 3.614 -12.365 18.169 1.00 2.22 87 ASP A N 1
ATOM 642 C CA . ASP A 1 87 ? 4.852 -12.880 18.644 1.00 2.65 87 ASP A CA 1
ATOM 643 C C . ASP A 1 87 ? 5.874 -11.811 19.099 1.00 2.35 87 ASP A C 1
ATOM 644 O O . ASP A 1 87 ? 6.597 -12.026 20.069 1.00 2.22 87 ASP A O 1
ATOM 649 N N . ARG A 1 88 ? 5.857 -10.652 18.448 1.00 2.90 88 ARG A N 1
ATOM 650 C CA . ARG A 1 88 ? 6.664 -9.529 18.838 1.00 2.66 88 ARG A CA 1
ATOM 651 C C . ARG A 1 88 ? 6.248 -9.136 20.242 1.00 2.19 88 ARG A C 1
ATOM 652 O O . ARG A 1 88 ? 7.126 -8.833 21.104 1.00 2.61 88 ARG A O 1
ATOM 660 N N . ASN A 1 89 ? 4.954 -9.080 20.506 1.00 2.25 89 ASN A N 1
ATOM 661 C CA A ASN A 1 89 ? 4.536 -8.681 21.853 0.50 2.41 89 ASN A CA 1
ATOM 662 C CA B ASN A 1 89 ? 4.430 -8.689 21.847 0.50 2.56 89 ASN A CA 1
ATOM 663 C C . ASN A 1 89 ? 4.901 -9.707 22.913 1.00 3.27 89 ASN A C 1
ATOM 664 O O . ASN A 1 89 ? 5.238 -9.334 24.036 1.00 3.05 89 ASN A O 1
ATOM 673 N N . LEU A 1 90 ? 4.852 -10.996 22.562 1.00 3.00 90 LEU A N 1
ATOM 674 C CA . LEU A 1 90 ? 5.354 -12.034 23.488 1.00 2.59 90 LEU A CA 1
ATOM 675 C C . LEU A 1 90 ? 6.848 -11.913 23.759 1.00 2.28 90 LEU A C 1
ATOM 676 O O . LEU A 1 90 ? 7.319 -12.152 24.936 1.00 4.04 90 LEU A O 1
ATOM 681 N N . VAL A 1 91 ? 7.633 -11.595 22.712 1.00 2.04 91 VAL A N 1
ATOM 682 C CA . VAL A 1 91 ? 9.066 -11.410 22.946 1.00 2.18 91 VAL A CA 1
ATOM 683 C C . VAL A 1 91 ? 9.346 -10.240 23.858 1.00 2.43 91 VAL A C 1
ATOM 684 O O . VAL A 1 91 ? 10.198 -10.329 24.756 1.00 2.46 91 VAL A O 1
ATOM 688 N N . LEU A 1 92 ? 8.625 -9.130 23.634 1.00 2.65 92 LEU A N 1
ATOM 689 C CA . LEU A 1 92 ? 8.892 -7.885 24.347 1.00 3.07 92 LEU A CA 1
ATOM 690 C C . LEU A 1 92 ? 8.351 -7.925 25.770 1.00 4.20 92 LEU A C 1
ATOM 691 O O . LEU A 1 92 ? 8.882 -7.242 26.672 1.00 4.23 92 LEU A O 1
ATOM 696 N N . HIS A 1 93 ? 7.308 -8.733 25.987 1.00 3.91 93 HIS A N 1
ATOM 697 C CA . HIS A 1 93 ? 6.580 -8.779 27.275 1.00 5.95 93 HIS A CA 1
ATOM 698 C C . HIS A 1 93 ? 6.504 -10.205 27.823 1.00 7.61 93 HIS A C 1
ATOM 699 O O . HIS A 1 93 ? 5.416 -10.771 27.860 1.00 8.99 93 HIS A O 1
ATOM 706 N N . PRO A 1 94 ? 7.651 -10.821 28.181 1.00 8.65 94 PRO A N 1
ATOM 707 C CA . PRO A 1 94 ? 7.524 -12.180 28.587 1.00 10.39 94 PRO A CA 1
ATOM 708 C C . PRO A 1 94 ? 6.614 -12.200 29.794 1.00 11.75 94 PRO A C 1
ATOM 709 O O . PRO A 1 94 ? 6.639 -11.299 30.688 1.00 14.08 94 PRO A O 1
ATOM 713 N N . GLY A 1 95 ? 5.773 -13.198 29.798 1.00 12.79 95 GLY A N 1
ATOM 714 C CA . GLY A 1 95 ? 4.852 -13.344 30.932 1.00 12.90 95 GLY A CA 1
ATOM 715 C C . GLY A 1 95 ? 3.426 -13.088 30.515 1.00 11.67 95 GLY A C 1
ATOM 716 O O . GLY A 1 95 ? 2.515 -13.527 31.170 1.00 14.70 95 GLY A O 1
ATOM 717 N N . ILE A 1 96 ? 3.222 -12.377 29.424 1.00 7.86 96 ILE A N 1
ATOM 718 C CA A ILE A 1 96 ? 1.825 -12.187 29.039 0.50 6.84 96 ILE A CA 1
ATOM 719 C CA B ILE A 1 96 ? 1.884 -12.103 28.880 0.50 6.62 96 ILE A CA 1
ATOM 720 C C . ILE A 1 96 ? 1.227 -13.361 28.252 1.00 6.06 96 ILE A C 1
ATOM 721 O O . ILE A 1 96 ? 1.951 -14.191 27.665 1.00 6.47 96 ILE A O 1
ATOM 730 N N . SER A 1 97 ? -0.105 -13.476 28.351 1.00 4.47 97 SER A N 1
ATOM 731 C CA . SER A 1 97 ? -0.869 -14.586 27.707 1.00 4.83 97 SER A CA 1
ATOM 732 C C . SER A 1 97 ? -0.861 -14.371 26.195 1.00 3.52 97 SER A C 1
ATOM 733 O O . SER A 1 97 ? -0.693 -13.244 25.705 1.00 3.35 97 SER A O 1
ATOM 736 N N . VAL A 1 98 ? -0.970 -15.470 25.466 1.00 3.20 98 VAL A N 1
ATOM 737 C CA . VAL A 1 98 ? -1.098 -15.365 24.007 1.00 3.26 98 VAL A CA 1
ATOM 738 C C . VAL A 1 98 ? -2.370 -14.565 23.583 1.00 3.05 98 VAL A C 1
ATOM 739 O O . VAL A 1 98 ? -2.313 -13.769 22.655 1.00 2.98 98 VAL A O 1
ATOM 743 N N . TYR A 1 99 ? -3.485 -14.746 24.288 1.00 2.58 99 TYR A N 1
ATOM 744 C CA . TYR A 1 99 ? -4.727 -14.052 23.927 1.00 3.56 99 TYR A CA 1
ATOM 745 C C . TYR A 1 99 ? -4.467 -12.534 24.083 1.00 3.05 99 TYR A C 1
ATOM 746 O O . TYR A 1 99 ? -4.874 -11.756 23.228 1.00 3.38 99 TYR A O 1
ATOM 755 N N . ASP A 1 100 ? -3.842 -12.126 25.192 1.00 3.56 100 ASP A N 1
ATOM 756 C CA . ASP A 1 100 ? -3.580 -10.686 25.373 1.00 3.61 100 ASP A CA 1
ATOM 757 C C . ASP A 1 100 ? -2.620 -10.156 24.327 1.00 3.74 100 ASP A C 1
ATOM 758 O O . ASP A 1 100 ? -2.813 -9.053 23.794 1.00 5.08 100 ASP A O 1
ATOM 763 N N . ALA A 1 101 ? -1.565 -10.914 24.037 1.00 3.67 101 ALA A N 1
ATOM 764 C CA . ALA A 1 101 ? -0.605 -10.434 23.056 1.00 3.57 101 ALA A CA 1
ATOM 765 C C . ALA A 1 101 ? -1.211 -10.326 21.655 1.00 3.26 101 ALA A C 1
ATOM 766 O O . ALA A 1 101 ? -0.861 -9.409 20.902 1.00 5.40 101 ALA A O 1
ATOM 768 N N . TYR A 1 102 ? -2.114 -11.257 21.307 1.00 3.49 102 TYR A N 1
ATOM 769 C CA . TYR A 1 102 ? -2.653 -11.279 19.978 1.00 2.97 102 TYR A CA 1
ATOM 770 C C . TYR A 1 102 ? -3.754 -10.210 19.822 1.00 3.26 102 TYR A C 1
ATOM 771 O O . TYR A 1 102 ? -3.966 -9.663 18.729 1.00 6.23 102 TYR A O 1
ATOM 780 N N . HIS A 1 103 ? -4.506 -9.976 20.877 1.00 4.69 103 HIS A N 1
ATOM 781 C CA . HIS A 1 103 ? -5.678 -9.067 20.759 1.00 4.33 103 HIS A CA 1
ATOM 782 C C . HIS A 1 103 ? -5.489 -7.603 21.167 1.00 6.46 103 HIS A C 1
ATOM 783 O O . HIS A 1 103 ? -6.227 -6.701 20.683 1.00 7.68 103 HIS A O 1
ATOM 790 N N . PHE A 1 104 ? -4.527 -7.331 22.031 1.00 6.48 104 PHE A N 1
ATOM 791 C CA . PHE A 1 104 ? -4.521 -6.010 22.661 1.00 10.52 104 PHE A CA 1
ATOM 792 C C . PHE A 1 104 ? -3.194 -5.370 22.507 1.00 12.44 104 PHE A C 1
ATOM 793 O O . PHE A 1 104 ? -3.000 -4.295 23.119 1.00 15.57 104 PHE A O 1
ATOM 801 N N . ALA A 1 105 ? -2.338 -5.947 21.672 1.00 14.99 105 ALA A N 1
ATOM 802 C CA . ALA A 1 105 ? -1.029 -5.361 21.292 1.00 18.29 105 ALA A CA 1
ATOM 803 C C . ALA A 1 105 ? -1.155 -4.002 20.682 1.00 20.10 105 ALA A C 1
ATOM 804 O O . ALA A 1 105 ? -2.132 -3.707 19.999 1.00 21.19 105 ALA A O 1
ATOM 806 N N . LYS A 1 106 ? -0.086 -3.205 20.832 1.00 20.45 106 LYS A N 1
ATOM 807 C CA . LYS A 1 106 ? 0.097 -2.090 19.955 1.00 19.98 106 LYS A CA 1
ATOM 808 C C . LYS A 1 106 ? 1.361 -2.413 19.086 1.00 19.49 106 LYS A C 1
ATOM 809 O O . LYS A 1 106 ? 2.154 -3.379 19.381 1.00 21.05 106 LYS A O 1
ATOM 815 N N . PRO A 1 107 ? 1.436 -1.802 17.897 1.00 17.02 107 PRO A N 1
ATOM 816 C CA . PRO A 1 107 ? 0.344 -1.195 17.183 1.00 13.85 107 PRO A CA 1
ATOM 817 C C . PRO A 1 107 ? -0.639 -2.292 16.818 1.00 11.55 107 PRO A C 1
ATOM 818 O O . PRO A 1 107 ? -0.332 -3.475 17.103 1.00 12.70 107 PRO A O 1
ATOM 822 N N . ALA A 1 108 ? -1.766 -1.913 16.207 1.00 6.57 108 ALA A N 1
ATOM 823 C CA . ALA A 1 108 ? -2.804 -2.814 15.724 1.00 6.80 108 ALA A CA 1
ATOM 824 C C . ALA A 1 108 ? -2.263 -3.801 14.725 1.00 4.73 108 ALA A C 1
ATOM 825 O O . ALA A 1 108 ? -1.519 -3.390 13.829 1.00 4.34 108 ALA A O 1
ATOM 827 N N . PRO A 1 109 ? -2.714 -5.072 14.782 1.00 5.16 109 PRO A N 1
ATOM 828 C CA . PRO A 1 109 ? -2.172 -6.042 13.823 1.00 5.68 109 PRO A CA 1
ATOM 829 C C . PRO A 1 109 ? -2.531 -5.743 12.343 1.00 5.16 109 PRO A C 1
ATOM 830 O O . PRO A 1 109 ? -1.743 -6.101 11.412 1.00 7.29 109 PRO A O 1
ATOM 834 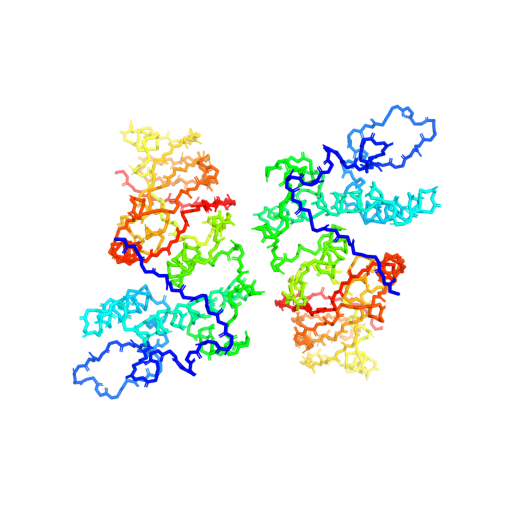N N . SER A 1 110 ? -3.627 -5.044 12.104 1.00 4.90 110 SER A N 1
ATOM 835 C CA . SER A 1 110 ? -3.942 -4.563 10.744 1.00 7.45 110 SER A CA 1
ATOM 836 C C . SER A 1 110 ? -2.849 -3.622 10.215 1.00 6.78 110 SER A C 1
ATOM 837 O O . SER A 1 110 ? -2.780 -3.422 8.991 1.00 7.99 110 SER A O 1
ATOM 840 N N . GLN A 1 111 ? -2.038 -3.039 11.105 1.00 5.07 111 GLN A N 1
ATOM 841 C CA . GLN A 1 111 ? -1.000 -2.107 10.667 1.00 4.66 111 GLN A CA 1
ATOM 842 C C . GLN A 1 111 ? 0.383 -2.775 10.582 1.00 3.87 111 GLN A C 1
ATOM 843 O O . GLN A 1 111 ? 1.362 -2.083 10.397 1.00 4.14 111 GLN A O 1
ATOM 849 N N . TYR A 1 112 ? 0.463 -4.106 10.725 1.00 2.30 112 TYR A N 1
ATOM 850 C CA . TYR A 1 112 ? 1.753 -4.722 10.863 1.00 2.72 112 TYR A CA 1
ATOM 851 C C . TYR A 1 112 ? 2.621 -4.501 9.589 1.00 3.08 112 TYR A C 1
ATOM 852 O O . TYR A 1 112 ? 2.161 -4.651 8.446 1.00 2.86 112 TYR A O 1
ATOM 861 N N . ASP A 1 113 ? 3.882 -4.141 9.787 1.00 2.64 113 ASP A N 1
ATOM 862 C CA . ASP A 1 113 ? 4.783 -3.875 8.684 1.00 2.61 113 ASP A CA 1
ATOM 863 C C . ASP A 1 113 ? 6.018 -4.767 8.803 1.00 2.09 113 ASP A C 1
ATOM 864 O O . ASP A 1 113 ? 6.900 -4.515 9.616 1.00 4.09 113 ASP A O 1
ATOM 869 N N . TYR A 1 114 ? 6.074 -5.846 8.018 1.00 2.98 114 TYR A N 1
ATOM 870 C CA . TYR A 1 114 ? 7.192 -6.815 8.170 1.00 2.87 114 TYR A CA 1
ATOM 871 C C . TYR A 1 114 ? 8.592 -6.125 7.989 1.00 2.89 114 TYR A C 1
ATOM 872 O O . TYR A 1 114 ? 9.531 -6.394 8.743 1.00 2.58 114 TYR A O 1
ATOM 881 N N . ARG A 1 115 ? 8.724 -5.220 7.021 1.00 2.87 115 ARG A N 1
ATOM 882 C CA . ARG A 1 115 ? 10.072 -4.726 6.685 1.00 2.72 115 ARG A CA 1
ATOM 883 C C . ARG A 1 115 ? 10.640 -3.971 7.895 1.00 3.64 115 ARG A C 1
ATOM 884 O O . ARG A 1 115 ? 11.845 -4.099 8.201 1.00 5.65 115 ARG A O 1
ATOM 892 N N . SER A 1 116 ? 9.794 -3.187 8.575 1.00 3.20 116 SER A N 1
ATOM 893 C CA . SER A 1 116 ? 10.279 -2.400 9.710 1.00 3.75 116 SER A CA 1
ATOM 894 C C . SER A 1 116 ? 10.120 -3.046 11.036 1.00 3.70 116 SER A C 1
ATOM 895 O O . SER A 1 116 ? 10.770 -2.579 11.978 1.00 5.22 116 SER A O 1
ATOM 898 N N . MET A 1 117 ? 9.264 -4.077 11.153 1.00 3.44 117 MET A N 1
ATOM 899 C CA . MET A 1 117 ? 8.881 -4.638 12.470 1.00 2.57 117 MET A CA 1
ATOM 900 C C . MET A 1 117 ? 9.415 -6.023 12.715 1.00 3.24 117 MET A C 1
ATOM 901 O O . MET A 1 117 ? 9.474 -6.452 13.917 1.00 4.01 117 MET A O 1
ATOM 906 N N . ASN A 1 118 ? 9.845 -6.726 11.657 1.00 3.15 118 ASN A N 1
ATOM 907 C CA . ASN A 1 118 ? 10.230 -8.126 11.853 1.00 3.22 118 ASN A CA 1
ATOM 908 C C . ASN A 1 118 ? 11.378 -8.252 12.871 1.00 3.03 118 ASN A C 1
ATOM 909 O O . ASN A 1 118 ? 12.274 -7.363 12.894 1.00 4.27 118 ASN A O 1
ATOM 914 N N . MET A 1 119 ? 11.323 -9.280 13.726 1.00 3.55 119 MET A N 1
ATOM 915 C CA . MET A 1 119 ? 12.332 -9.438 14.782 1.00 4.09 119 MET A CA 1
ATOM 916 C C . MET A 1 119 ? 13.192 -10.620 14.391 1.00 2.50 119 MET A C 1
ATOM 917 O O . MET A 1 119 ? 12.697 -11.604 13.748 1.00 4.54 119 MET A O 1
ATOM 922 N N . LYS A 1 120 ? 14.446 -10.585 14.784 1.00 2.89 120 LYS A N 1
ATOM 923 C CA . LYS A 1 120 ? 15.318 -11.761 14.580 1.00 2.36 120 LYS A CA 1
ATOM 924 C C . LYS A 1 120 ? 15.050 -12.877 15.587 1.00 3.15 120 LYS A C 1
ATOM 925 O O . LYS A 1 120 ? 15.285 -14.061 15.273 1.00 4.00 120 LYS A O 1
ATOM 931 N N . GLN A 1 121 ? 14.515 -12.521 16.767 1.00 2.55 121 GLN A N 1
ATOM 932 C CA A GLN A 1 121 ? 14.219 -13.514 17.836 0.50 2.21 121 GLN A CA 1
ATOM 933 C CA B GLN A 1 121 ? 14.210 -13.500 17.839 0.50 2.19 121 GLN A CA 1
ATOM 934 C C . GLN A 1 121 ? 12.742 -13.873 17.725 1.00 2.79 121 GLN A C 1
ATOM 935 O O . GLN A 1 121 ? 11.864 -12.949 17.493 1.00 2.97 121 GLN A O 1
ATOM 946 N N . MET A 1 122 ? 12.452 -15.169 17.881 1.00 2.17 122 MET A N 1
ATOM 947 C CA . MET A 1 122 ? 11.064 -15.692 17.948 1.00 3.05 122 MET A CA 1
ATOM 948 C C . MET A 1 122 ? 10.761 -16.037 19.387 1.00 2.17 122 MET A C 1
ATOM 949 O O . MET A 1 122 ? 11.666 -16.428 20.173 1.00 2.72 122 MET A O 1
ATOM 954 N N . SER A 1 123 ? 9.473 -16.005 19.757 1.00 3.06 123 SER A N 1
ATOM 955 C CA . SER A 1 123 ? 9.169 -16.229 21.203 1.00 2.33 123 SER A CA 1
ATOM 956 C C . SER A 1 123 ? 9.304 -17.697 21.663 1.00 3.10 123 SER A C 1
ATOM 957 O O . SER A 1 123 ? 9.586 -17.937 22.833 1.00 2.63 123 SER A O 1
ATOM 960 N N . GLY A 1 124 ? 9.041 -18.633 20.747 1.00 2.00 124 GLY A N 1
ATOM 961 C CA . GLY A 1 124 ? 8.987 -20.031 21.184 1.00 2.72 124 GLY A CA 1
ATOM 962 C C . GLY A 1 124 ? 7.562 -20.448 21.614 1.00 2.15 124 GLY A C 1
ATOM 963 O O . GLY A 1 124 ? 7.288 -21.667 21.740 1.00 3.15 124 GLY A O 1
ATOM 964 N N . ASN A 1 125 ? 6.629 -19.482 21.686 1.00 2.41 125 ASN A N 1
ATOM 965 C CA . ASN A 1 125 ? 5.246 -19.793 22.064 1.00 2.32 125 ASN A CA 1
ATOM 966 C C . ASN A 1 125 ? 4.476 -20.279 20.842 1.00 2.27 125 ASN A C 1
ATOM 967 O O . ASN A 1 125 ? 5.055 -20.527 19.766 1.00 2.10 125 ASN A O 1
ATOM 972 N N . VAL A 1 126 ? 3.170 -20.475 21.044 1.00 2.00 126 VAL A N 1
ATOM 973 C CA . VAL A 1 126 ? 2.376 -21.220 20.065 1.00 2.90 126 VAL A CA 1
ATOM 974 C C . VAL A 1 126 ? 2.281 -20.461 18.713 1.00 2.35 126 VAL A C 1
ATOM 975 O O . VAL A 1 126 ? 1.926 -21.044 17.700 1.00 2.68 126 VAL A O 1
ATOM 979 N N . THR A 1 127 ? 2.509 -19.142 18.747 1.00 2.22 127 THR A N 1
ATOM 980 C CA . THR A 1 127 ? 2.553 -18.314 17.521 1.00 2.01 127 THR A CA 1
ATOM 981 C C . THR A 1 127 ? 3.791 -18.601 16.665 1.00 2.60 127 THR A C 1
ATOM 982 O O . THR A 1 127 ? 3.804 -18.259 15.461 1.00 2.66 127 THR A O 1
ATOM 986 N N . THR A 1 128 ? 4.872 -19.188 17.249 1.00 2.65 128 THR A N 1
ATOM 987 C CA . THR A 1 128 ? 6.148 -19.275 16.530 1.00 3.22 128 THR A CA 1
ATOM 988 C C . THR A 1 128 ? 6.116 -20.005 15.145 1.00 2.20 128 THR A C 1
ATOM 989 O O . THR A 1 128 ? 6.770 -19.568 14.233 1.00 3.67 128 THR A O 1
ATOM 993 N N . PRO A 1 129 ? 5.386 -21.124 15.010 1.00 2.31 129 PRO A N 1
ATOM 994 C CA . PRO A 1 129 ? 5.537 -21.767 13.709 1.00 2.79 129 PRO A CA 1
ATOM 995 C C . PRO A 1 129 ? 5.053 -20.886 12.547 1.00 3.48 129 PRO A C 1
ATOM 996 O O . PRO A 1 129 ? 5.622 -20.972 11.439 1.00 2.82 129 PRO A O 1
ATOM 1000 N N . ILE A 1 130 ? 3.974 -20.101 12.751 1.00 2.64 130 ILE A N 1
ATOM 1001 C CA . ILE A 1 130 ? 3.541 -19.214 11.639 1.00 2.09 130 ILE A CA 1
ATOM 1002 C C . ILE A 1 130 ? 4.535 -18.061 11.410 1.00 2.62 130 ILE A C 1
ATOM 1003 O O . ILE A 1 130 ? 4.732 -17.654 10.239 1.00 2.89 130 ILE A O 1
ATOM 1008 N N . VAL A 1 131 ? 5.140 -17.549 12.500 1.00 2.00 131 VAL A N 1
ATOM 1009 C CA . VAL A 1 131 ? 6.211 -16.571 12.344 1.00 2.02 131 VAL A CA 1
ATOM 1010 C C . VAL A 1 131 ? 7.416 -17.177 11.604 1.00 2.24 131 VAL A C 1
ATOM 1011 O O . VAL A 1 131 ? 7.993 -16.524 10.787 1.00 2.42 131 VAL A O 1
ATOM 1015 N N . ALA A 1 132 ? 7.750 -18.436 11.890 1.00 2.11 132 ALA A N 1
ATOM 1016 C CA . ALA A 1 132 ? 8.858 -19.109 11.170 1.00 2.01 132 ALA A CA 1
ATOM 1017 C C . ALA A 1 132 ? 8.529 -19.182 9.647 1.00 2.13 132 ALA A C 1
ATOM 1018 O O . ALA A 1 132 ? 9.419 -19.014 8.811 1.00 2.95 132 ALA A O 1
ATOM 1020 N N . LEU A 1 133 ? 7.245 -19.381 9.306 1.00 2.97 133 LEU A N 1
ATOM 1021 C CA . LEU A 1 133 ? 6.831 -19.375 7.888 1.00 2.80 133 LEU A CA 1
ATOM 1022 C C . LEU A 1 133 ? 6.966 -17.950 7.312 1.00 2.37 133 LEU A C 1
ATOM 1023 O O . LEU A 1 133 ? 7.463 -17.779 6.179 1.00 2.00 133 LEU A O 1
ATOM 1028 N N . ALA A 1 134 ? 6.545 -16.939 8.097 1.00 2.03 134 ALA A N 1
ATOM 1029 C CA . ALA A 1 134 ? 6.699 -15.517 7.668 1.00 2.62 134 ALA A CA 1
ATOM 1030 C C . ALA A 1 134 ? 8.160 -15.260 7.266 1.00 2.38 134 ALA A C 1
ATOM 1031 O O . ALA A 1 134 ? 8.436 -14.665 6.206 1.00 2.72 134 ALA A O 1
ATOM 1033 N N . HIS A 1 135 ? 9.106 -15.710 8.098 1.00 2.14 135 HIS A N 1
ATOM 1034 C CA . HIS A 1 135 ? 10.520 -15.528 7.731 1.00 2.13 135 HIS A CA 1
ATOM 1035 C C . HIS A 1 135 ? 10.914 -16.225 6.443 1.00 2.88 135 HIS A C 1
ATOM 1036 O O . HIS A 1 135 ? 11.743 -15.673 5.680 1.00 2.92 135 HIS A O 1
ATOM 1043 N N . TYR A 1 136 ? 10.422 -17.461 6.205 1.00 2.00 136 TYR A N 1
ATOM 1044 C CA . TYR A 1 136 ? 10.715 -18.093 4.924 1.00 2.61 136 TYR A CA 1
ATOM 1045 C C . TYR A 1 136 ? 10.165 -17.207 3.769 1.00 2.06 136 TYR A C 1
ATOM 1046 O O . TYR A 1 136 ? 10.900 -16.907 2.764 1.00 3.03 136 TYR A O 1
ATOM 1055 N N . LEU A 1 137 ? 8.909 -16.728 3.921 1.00 2.12 137 LEU A N 1
ATOM 1056 C CA . LEU A 1 137 ? 8.280 -15.954 2.793 1.00 2.26 137 LEU A CA 1
ATOM 1057 C C . LEU A 1 137 ? 8.981 -14.600 2.539 1.00 2.06 137 LEU A C 1
ATOM 1058 O O . LEU A 1 137 ? 9.190 -14.232 1.364 1.00 2.18 137 LEU A O 1
ATOM 1063 N N . TRP A 1 138 ? 9.396 -13.956 3.637 1.00 2.16 138 TRP A N 1
ATOM 1064 C CA . TRP A 1 138 ? 9.791 -12.512 3.521 1.00 2.25 138 TRP A CA 1
ATOM 1065 C C . TRP A 1 138 ? 11.162 -12.133 4.083 1.00 2.50 138 TRP A C 1
ATOM 1066 O O . TRP A 1 138 ? 11.628 -11.001 3.858 1.00 3.93 138 TRP A O 1
ATOM 1077 N N . GLY A 1 139 ? 11.837 -13.094 4.736 1.00 2.76 139 GLY A N 1
ATOM 1078 C CA . GLY A 1 139 ? 13.085 -12.854 5.510 1.00 2.56 139 GLY A CA 1
ATOM 1079 C C . GLY A 1 139 ? 14.349 -12.783 4.669 1.00 3.04 139 GLY A C 1
ATOM 1080 O O . GLY A 1 139 ? 15.421 -12.363 5.192 1.00 2.15 139 GLY A O 1
ATOM 1081 N N . ASN A 1 140 ? 14.262 -13.194 3.376 1.00 2.78 140 ASN A N 1
ATOM 1082 C CA A ASN A 1 140 ? 15.418 -13.193 2.454 0.50 3.30 140 ASN A CA 1
ATOM 1083 C CA B ASN A 1 140 ? 15.443 -13.165 2.475 0.50 3.15 140 ASN A CA 1
ATOM 1084 C C . ASN A 1 140 ? 16.647 -13.914 3.031 1.00 3.22 140 ASN A C 1
ATOM 1085 O O . ASN A 1 140 ? 17.801 -13.544 2.784 1.00 4.17 140 ASN A O 1
ATOM 1094 N N . GLY A 1 141 ? 16.407 -14.958 3.827 1.00 3.05 141 GLY A N 1
ATOM 1095 C CA . GLY A 1 141 ? 17.501 -15.799 4.233 1.00 2.50 141 GLY A CA 1
ATOM 1096 C C . GLY A 1 141 ? 18.150 -15.397 5.559 1.00 2.07 141 GLY A C 1
ATOM 1097 O O . GLY A 1 141 ? 19.102 -16.041 5.971 1.00 3.20 141 GLY A O 1
ATOM 1098 N N . ALA A 1 142 ? 17.704 -14.301 6.167 1.00 2.22 142 ALA A N 1
ATOM 1099 C CA . ALA A 1 142 ? 18.303 -13.834 7.446 1.00 2.32 142 ALA A CA 1
ATOM 1100 C C . ALA A 1 142 ? 18.192 -14.850 8.557 1.00 2.00 142 ALA A C 1
ATOM 1101 O O . ALA A 1 142 ? 17.139 -15.502 8.721 1.00 2.98 142 ALA A O 1
ATOM 1103 N N . GLU A 1 143 ? 19.242 -14.949 9.348 1.00 2.16 143 GLU A N 1
ATOM 1104 C CA . GLU A 1 143 ? 19.270 -15.876 10.503 1.00 2.41 143 GLU A CA 1
ATOM 1105 C C . GLU A 1 143 ? 18.314 -15.372 11.605 1.00 2.41 143 GLU A C 1
ATOM 1106 O O . GLU A 1 143 ? 18.148 -14.106 11.842 1.00 3.54 143 GLU A O 1
ATOM 1112 N N . ARG A 1 144 ? 17.631 -16.347 12.213 1.00 2.28 144 ARG A N 1
ATOM 1113 C CA . ARG A 1 144 ? 16.704 -16.093 13.363 1.00 2.00 144 ARG A CA 1
ATOM 1114 C C . ARG A 1 144 ? 17.235 -16.832 14.599 1.00 3.09 144 ARG A C 1
ATOM 1115 O O . ARG A 1 144 ? 18.193 -17.590 14.490 1.00 3.29 144 ARG A O 1
ATOM 1123 N N . SER A 1 145 ? 16.609 -16.590 15.751 1.00 2.27 145 SER A N 1
ATOM 1124 C CA . SER A 1 145 ? 17.005 -17.376 16.961 1.00 2.78 145 SER A CA 1
ATOM 1125 C C . SER A 1 145 ? 15.782 -17.615 17.809 1.00 3.84 145 SER A C 1
ATOM 1126 O O . SER A 1 145 ? 14.786 -16.855 17.740 1.00 5.38 145 SER A O 1
ATOM 1129 N N . VAL A 1 146 ? 15.871 -18.631 18.681 1.00 2.53 146 VAL A N 1
ATOM 1130 C CA . VAL A 1 146 ? 14.868 -18.803 19.733 1.00 2.35 146 VAL A CA 1
ATOM 1131 C C . VAL A 1 146 ? 15.706 -19.330 20.876 1.00 2.23 146 VAL A C 1
ATOM 1132 O O . VAL A 1 146 ? 16.592 -20.213 20.691 1.00 2.66 146 VAL A O 1
ATOM 1136 N N . ASN A 1 147 ? 15.454 -18.808 22.063 1.00 2.92 147 ASN A N 1
ATOM 1137 C CA . ASN A 1 147 ? 16.303 -19.253 23.196 1.00 2.65 147 ASN A CA 1
ATOM 1138 C C . ASN A 1 147 ? 15.866 -20.683 23.620 1.00 3.21 147 ASN A C 1
ATOM 1139 O O . ASN A 1 147 ? 14.648 -21.008 23.660 1.00 2.68 147 ASN A O 1
ATOM 1144 N N . ILE A 1 148 ? 16.829 -21.529 24.020 1.00 2.36 148 ILE A N 1
ATOM 1145 C CA . ILE A 1 148 ? 16.480 -22.938 24.325 1.00 2.29 148 ILE A CA 1
ATOM 1146 C C . ILE A 1 148 ? 15.561 -23.038 25.540 1.00 3.11 148 ILE A C 1
ATOM 1147 O O . ILE A 1 148 ? 14.797 -23.982 25.705 1.00 2.32 148 ILE A O 1
ATOM 1152 N N . ALA A 1 149 ? 15.517 -21.966 26.355 1.00 2.79 149 ALA A N 1
ATOM 1153 C CA . ALA A 1 149 ? 14.672 -21.972 27.546 1.00 2.68 149 ALA A CA 1
ATOM 1154 C C . ALA A 1 149 ? 13.186 -21.760 27.171 1.00 2.99 149 ALA A C 1
ATOM 1155 O O . ALA A 1 149 ? 12.302 -21.897 27.987 1.00 2.93 149 ALA A O 1
ATOM 1157 N N . ASN A 1 150 ? 12.974 -21.401 25.907 1.00 2.54 150 ASN A N 1
ATOM 1158 C CA . ASN A 1 150 ? 11.643 -21.020 25.398 1.00 4.14 150 ASN A CA 1
ATOM 1159 C C . ASN A 1 150 ? 10.954 -22.042 24.486 1.00 2.99 150 ASN A C 1
ATOM 1160 O O . ASN A 1 150 ? 9.816 -21.751 23.952 1.00 3.00 150 ASN A O 1
ATOM 1165 N N . ILE A 1 151 ? 11.538 -23.230 24.386 1.00 2.53 151 ILE A N 1
ATOM 1166 C CA . ILE A 1 151 ? 11.053 -24.187 23.357 1.00 2.28 151 ILE A CA 1
ATOM 1167 C C . ILE A 1 151 ? 10.354 -25.381 23.977 1.00 3.20 151 ILE A C 1
ATOM 1168 O O . ILE A 1 151 ? 9.997 -26.339 23.280 1.00 3.61 151 ILE A O 1
ATOM 1173 N N . GLY A 1 152 ? 10.111 -25.301 25.291 1.00 2.34 152 GLY A N 1
ATOM 1174 C CA . GLY A 1 152 ? 9.318 -26.361 25.992 1.00 3.43 152 GLY A CA 1
ATOM 1175 C C . GLY A 1 152 ? 9.953 -27.718 25.904 1.00 2.70 152 GLY A C 1
ATOM 1176 O O . GLY A 1 152 ? 9.208 -28.698 25.776 1.00 2.69 152 GLY A O 1
ATOM 1177 N N . LEU A 1 153 ? 11.283 -27.794 26.130 1.00 4.34 153 LEU A N 1
ATOM 1178 C CA . LEU A 1 153 ? 11.924 -29.127 26.161 1.00 2.65 153 LEU A CA 1
ATOM 1179 C C . LEU A 1 153 ? 11.373 -29.927 27.332 1.00 3.62 153 LEU A C 1
ATOM 1180 O O . LEU A 1 153 ? 11.186 -29.398 28.477 1.00 3.84 153 LEU A O 1
ATOM 1185 N N . LYS A 1 154 ? 11.175 -31.224 27.049 1.00 3.57 154 LYS A N 1
ATOM 1186 C CA . LYS A 1 154 ? 10.916 -32.235 28.102 1.00 3.98 154 LYS A CA 1
ATOM 1187 C C . LYS A 1 154 ? 11.955 -33.309 27.877 1.00 3.49 154 LYS A C 1
ATOM 1188 O O . LYS A 1 154 ? 11.889 -34.049 26.873 1.00 4.52 154 LYS A O 1
ATOM 1194 N N . ILE A 1 155 ? 12.961 -33.387 28.759 1.00 4.35 155 ILE A N 1
ATOM 1195 C CA . ILE A 1 155 ? 14.044 -34.336 28.558 1.00 3.58 155 ILE A CA 1
ATOM 1196 C C . ILE A 1 155 ? 13.772 -35.625 29.355 1.00 4.74 155 ILE A C 1
ATOM 1197 O O . ILE A 1 155 ? 13.375 -35.562 30.540 1.00 6.46 155 ILE A O 1
ATOM 1202 N N . SER A 1 156 ? 13.942 -36.783 28.702 1.00 4.73 156 SER A N 1
ATOM 1203 C CA . SER A 1 156 ? 13.698 -38.095 29.359 1.00 5.58 156 SER A CA 1
ATOM 1204 C C . SER A 1 156 ? 15.043 -38.768 29.516 1.00 5.34 156 SER A C 1
ATOM 1205 O O . SER A 1 156 ? 15.585 -39.308 28.549 1.00 5.20 156 SER A O 1
ATOM 1208 N N . PRO A 1 157 ? 15.626 -38.717 30.707 1.00 5.46 157 PRO A N 1
ATOM 1209 C CA . PRO A 1 157 ? 16.953 -39.319 30.827 1.00 5.03 157 PRO A CA 1
ATOM 1210 C C . PRO A 1 157 ? 17.065 -40.801 30.465 1.00 4.05 157 PRO A C 1
ATOM 1211 O O . PRO A 1 157 ? 18.135 -41.216 30.054 1.00 4.38 157 PRO A O 1
ATOM 1215 N N . MET A 1 158 ? 15.983 -41.580 30.604 1.00 4.42 158 MET A N 1
ATOM 1216 C CA . MET A 1 158 ? 16.001 -42.988 30.184 1.00 6.20 158 MET A CA 1
ATOM 1217 C C . MET A 1 158 ? 16.143 -43.154 28.684 1.00 5.29 158 MET A C 1
ATOM 1218 O O . MET A 1 158 ? 16.413 -44.281 28.193 1.00 8.02 158 MET A O 1
ATOM 1223 N N . LYS A 1 159 ? 15.969 -42.064 27.938 1.00 4.70 159 LYS A N 1
ATOM 1224 C CA . LYS A 1 159 ? 16.079 -42.094 26.488 1.00 4.28 159 LYS A CA 1
ATOM 1225 C C . LYS A 1 159 ? 17.424 -41.534 26.016 1.00 4.08 159 LYS A C 1
ATOM 1226 O O . LYS A 1 159 ? 17.678 -41.424 24.817 1.00 6.18 159 LYS A O 1
ATOM 1232 N N . ILE A 1 160 ? 18.286 -41.224 26.964 1.00 4.32 160 ILE A N 1
ATOM 1233 C CA . ILE A 1 160 ? 19.646 -40.761 26.704 1.00 4.15 160 ILE A CA 1
ATOM 1234 C C . ILE A 1 160 ? 20.571 -41.941 26.998 1.00 4.79 160 ILE A C 1
ATOM 1235 O O . ILE A 1 160 ? 20.686 -42.378 28.164 1.00 5.91 160 ILE A O 1
ATOM 1240 N N . ASN A 1 161 ? 21.229 -42.458 25.963 1.00 5.15 161 ASN A N 1
ATOM 1241 C CA . ASN A 1 161 ? 21.971 -43.718 26.140 1.00 5.12 161 ASN A CA 1
ATOM 1242 C C . ASN A 1 161 ? 22.897 -43.764 27.303 1.00 4.59 161 ASN A C 1
ATOM 1243 O O . ASN A 1 161 ? 22.899 -44.780 27.989 1.00 7.25 161 ASN A O 1
ATOM 1248 N N . GLN A 1 162 ? 23.758 -42.741 27.521 1.00 5.58 162 GLN A N 1
ATOM 1249 C CA A GLN A 1 162 ? 24.751 -42.859 28.622 0.50 6.95 162 GLN A CA 1
ATOM 1250 C CA B GLN A 1 162 ? 24.754 -42.813 28.608 0.50 7.05 162 GLN A CA 1
ATOM 1251 C C . GLN A 1 162 ? 24.040 -43.040 29.966 1.00 6.62 162 GLN A C 1
ATOM 1252 O O . GLN A 1 162 ? 24.492 -43.832 30.818 1.00 7.05 162 GLN A O 1
ATOM 1263 N N . ILE A 1 163 ? 22.947 -42.300 30.168 1.00 6.24 163 ILE A N 1
ATOM 1264 C CA . ILE A 1 163 ? 22.221 -42.274 31.472 1.00 5.21 163 ILE A CA 1
ATOM 1265 C C . ILE A 1 163 ? 21.438 -43.559 31.593 1.00 5.39 163 ILE A C 1
ATOM 1266 O O . ILE A 1 163 ? 21.485 -44.242 32.678 1.00 6.05 163 ILE A O 1
ATOM 1271 N N . LYS A 1 164 ? 20.714 -43.921 30.516 1.00 5.59 164 LYS A N 1
ATOM 1272 C CA . LYS A 1 164 ? 19.984 -45.245 30.502 1.00 6.23 164 LYS A CA 1
ATOM 1273 C C . LYS A 1 164 ? 20.904 -46.389 30.892 1.00 5.49 164 LYS A C 1
ATOM 1274 O O . LYS A 1 164 ? 20.563 -47.259 31.723 1.00 5.54 164 LYS A O 1
ATOM 1280 N N . ASP A 1 165 ? 22.101 -46.403 30.301 1.00 5.87 165 ASP A N 1
ATOM 1281 C CA . ASP A 1 165 ? 23.098 -47.452 30.630 0.76 4.40 165 ASP A CA 1
ATOM 1282 C C . ASP A 1 165 ? 23.491 -47.485 32.100 1.00 4.66 165 ASP A C 1
ATOM 1283 O O . ASP A 1 165 ? 23.574 -48.583 32.692 1.00 6.04 165 ASP A O 1
ATOM 1288 N N . ILE A 1 166 ? 23.746 -46.315 32.693 1.00 3.99 166 ILE A N 1
ATOM 1289 C CA . ILE A 1 166 ? 24.068 -46.300 34.132 1.00 4.18 166 ILE A CA 1
ATOM 1290 C C . ILE A 1 166 ? 22.917 -46.899 34.969 1.00 4.76 166 ILE A C 1
ATOM 1291 O O . ILE A 1 166 ? 23.116 -47.783 35.845 1.00 4.63 166 ILE A O 1
ATOM 1296 N N . ILE A 1 167 ? 21.699 -46.404 34.724 1.00 5.84 167 ILE A N 1
ATOM 1297 C CA . ILE A 1 167 ? 20.549 -46.908 35.459 1.00 5.63 167 ILE A CA 1
ATOM 1298 C C . ILE A 1 167 ? 20.368 -48.436 35.284 1.00 6.45 167 ILE A C 1
ATOM 1299 O O . ILE A 1 167 ? 20.160 -49.177 36.262 1.00 7.81 167 ILE A O 1
ATOM 1304 N N . LYS A 1 168 ? 20.440 -48.916 34.043 1.00 5.86 168 LYS A N 1
ATOM 1305 C CA . LYS A 1 168 ? 20.220 -50.368 33.762 1.00 5.51 168 LYS A CA 1
ATOM 1306 C C . LYS A 1 168 ? 21.319 -51.246 34.324 1.00 4.39 168 LYS A C 1
ATOM 1307 O O . LYS A 1 168 ? 21.084 -52.423 34.652 1.00 5.92 168 LYS A O 1
ATOM 1313 N N . SER A 1 169 ? 22.493 -50.674 34.476 1.00 4.44 169 SER A N 1
ATOM 1314 C CA . SER A 1 169 ? 23.632 -51.449 35.034 1.00 2.91 169 SER A CA 1
ATOM 1315 C C . SER A 1 169 ? 23.485 -51.944 36.497 1.00 2.64 169 SER A C 1
ATOM 1316 O O . SER A 1 169 ? 24.261 -52.823 36.921 1.00 5.22 169 SER A O 1
ATOM 1319 N N . GLY A 1 170 ? 22.534 -51.372 37.237 1.00 4.20 170 GLY A N 1
ATOM 1320 C CA . GLY A 1 170 ? 22.313 -51.809 38.599 1.00 5.18 170 GLY A CA 1
ATOM 1321 C C . GLY A 1 170 ? 23.253 -51.082 39.542 1.00 5.85 170 GLY A C 1
ATOM 1322 O O . GLY A 1 170 ? 23.128 -51.311 40.762 1.00 5.12 170 GLY A O 1
ATOM 1323 N N . VAL A 1 171 ? 24.122 -50.178 39.046 1.00 4.68 171 VAL A N 1
ATOM 1324 C CA . VAL A 1 171 ? 25.048 -49.516 40.021 1.00 4.43 171 VAL A CA 1
ATOM 1325 C C . VAL A 1 171 ? 24.314 -48.577 40.985 1.00 4.29 171 VAL A C 1
ATOM 1326 O O . VAL A 1 171 ? 23.211 -48.077 40.711 1.00 7.25 171 VAL A O 1
ATOM 1330 N N . VAL A 1 172 ? 24.921 -48.272 42.117 1.00 3.89 172 VAL A N 1
ATOM 1331 C CA . VAL A 1 172 ? 24.265 -47.430 43.123 1.00 4.57 172 VAL A CA 1
ATOM 1332 C C . VAL A 1 172 ? 25.336 -46.433 43.50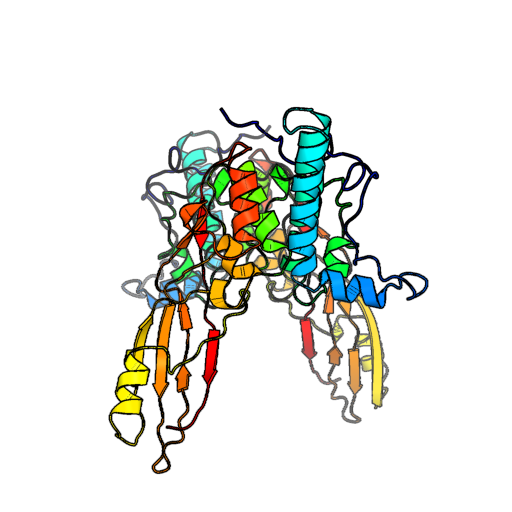9 1.00 4.79 172 VAL A C 1
ATOM 1333 O O . VAL A 1 172 ? 26.498 -46.852 43.729 1.00 7.26 172 VAL A O 1
ATOM 1337 N N . GLY A 1 173 ? 24.995 -45.164 43.567 1.00 4.02 173 GLY A N 1
ATOM 1338 C CA . GLY A 1 173 ? 25.918 -44.084 44.060 1.00 5.22 173 GLY A CA 1
ATOM 1339 C C . GLY A 1 173 ? 25.696 -42.857 43.151 1.00 5.26 173 GLY A C 1
ATOM 1340 O O . GLY A 1 173 ? 24.587 -42.698 42.596 1.00 5.97 173 GLY A O 1
ATOM 1341 N N . THR A 1 174 ? 26.729 -42.025 42.962 1.00 4.69 174 THR A N 1
ATOM 1342 C CA . THR A 1 174 ? 26.619 -40.780 42.209 1.00 6.62 174 THR A CA 1
ATOM 1343 C C . THR A 1 174 ? 27.591 -40.779 41.075 1.00 5.51 174 THR A C 1
ATOM 1344 O O . THR A 1 174 ? 28.791 -40.983 41.299 1.00 7.44 174 THR A O 1
ATOM 1348 N N . PHE A 1 175 ? 27.107 -40.518 39.867 1.00 4.48 175 PHE A N 1
ATOM 1349 C CA . PHE A 1 175 ? 27.946 -40.648 38.652 1.00 4.35 175 PHE A CA 1
ATOM 1350 C C . PHE A 1 175 ? 27.888 -39.457 37.726 1.00 5.15 175 PHE A C 1
ATOM 1351 O O . PHE A 1 175 ? 26.805 -38.920 37.460 1.00 4.94 175 PHE A O 1
ATOM 1359 N N . PRO A 1 176 ? 29.058 -39.062 37.200 1.00 6.24 176 PRO A N 1
ATOM 1360 C CA . PRO A 1 176 ? 29.130 -37.906 36.268 1.00 5.76 176 PRO A CA 1
ATOM 1361 C C . PRO A 1 176 ? 28.532 -38.330 34.888 1.00 5.64 176 PRO A C 1
ATOM 1362 O O . PRO A 1 176 ? 28.569 -39.524 34.530 1.00 5.84 176 PRO A O 1
ATOM 1366 N N . VAL A 1 177 ? 27.904 -37.383 34.210 1.00 4.53 177 VAL A N 1
ATOM 1367 C CA . VAL A 1 177 ? 27.316 -37.588 32.914 1.00 4.94 177 VAL A CA 1
ATOM 1368 C C . VAL A 1 177 ? 27.818 -36.429 32.050 1.00 4.55 177 VAL A C 1
ATOM 1369 O O . VAL A 1 177 ? 27.846 -35.260 32.494 1.00 4.99 177 VAL A O 1
ATOM 1373 N N . SER A 1 178 ? 28.216 -36.750 30.811 1.00 4.59 178 SER A N 1
ATOM 1374 C CA . SER A 1 178 ? 28.641 -35.746 29.826 1.00 5.20 178 SER A CA 1
ATOM 1375 C C . SER A 1 178 ? 28.434 -36.401 28.476 1.00 4.09 178 SER A C 1
ATOM 1376 O O . SER A 1 178 ? 29.171 -37.306 28.117 1.00 5.68 178 SER A O 1
ATOM 1379 N N . THR A 1 179 ? 27.401 -35.992 27.757 1.00 4.18 179 THR A N 1
ATOM 1380 C CA . THR A 1 179 ? 27.028 -36.698 26.517 1.00 3.67 179 THR A CA 1
ATOM 1381 C C . THR A 1 179 ? 26.226 -35.846 25.558 1.00 5.02 179 THR A C 1
ATOM 1382 O O . THR A 1 179 ? 25.587 -34.876 26.008 1.00 7.34 179 THR A O 1
ATOM 1386 N N . LYS A 1 180 ? 26.304 -36.143 24.255 1.00 5.88 180 LYS A N 1
ATOM 1387 C CA . LYS A 1 180 ? 25.384 -35.522 23.285 1.00 4.62 180 LYS A CA 1
ATOM 1388 C C . LYS A 1 180 ? 24.317 -36.525 22.950 1.00 4.62 180 LYS A C 1
ATOM 1389 O O . LYS A 1 180 ? 24.505 -37.709 23.196 1.00 5.66 180 LYS A O 1
ATOM 1395 N N . PHE A 1 181 ? 23.155 -36.060 22.493 1.00 4.62 181 PHE A N 1
ATOM 1396 C CA . PHE A 1 181 ? 22.057 -36.959 22.196 1.00 4.05 181 PHE A CA 1
ATOM 1397 C C . PHE A 1 181 ? 21.096 -36.281 21.222 1.00 4.87 181 PHE A C 1
ATOM 1398 O O . PHE A 1 181 ? 20.950 -35.012 21.197 1.00 6.09 181 PHE A O 1
ATOM 1406 N N . THR A 1 182 ? 20.446 -37.095 20.385 1.00 5.43 182 THR A N 1
ATOM 1407 C CA A THR A 1 182 ? 19.422 -36.556 19.490 0.50 5.57 182 THR A CA 1
ATOM 1408 C CA B THR A 1 182 ? 19.423 -36.576 19.474 0.50 5.57 182 THR A CA 1
ATOM 1409 C C . THR A 1 182 ? 18.128 -36.389 20.252 1.00 5.01 182 THR A C 1
ATOM 1410 O O . THR A 1 182 ? 17.796 -37.186 21.145 1.00 6.53 182 THR A O 1
ATOM 1417 N N . HIS A 1 183 ? 17.371 -35.365 19.911 1.00 3.56 183 HIS A N 1
ATOM 1418 C CA . HIS A 1 183 ? 16.119 -35.122 20.626 1.00 3.17 183 HIS A CA 1
ATOM 1419 C C . HIS A 1 183 ? 15.025 -34.755 19.634 1.00 3.21 183 HIS A C 1
ATOM 1420 O O . HIS A 1 183 ? 15.106 -33.664 18.967 1.00 5.12 183 HIS A O 1
ATOM 1427 N N . ALA A 1 184 ? 13.949 -35.562 19.589 1.00 3.65 184 ALA A N 1
ATOM 1428 C CA . ALA A 1 184 ? 12.910 -35.373 18.567 1.00 2.48 184 ALA A CA 1
ATOM 1429 C C . ALA A 1 184 ? 11.791 -34.544 19.221 1.00 2.97 184 ALA A C 1
ATOM 1430 O O . ALA A 1 184 ? 10.907 -35.063 19.863 1.00 3.09 184 ALA A O 1
ATOM 1432 N N . THR A 1 185 ? 11.869 -33.219 19.100 1.00 3.43 185 THR A N 1
ATOM 1433 C CA . THR A 1 185 ? 10.877 -32.319 19.784 1.00 2.53 185 THR A CA 1
ATOM 1434 C C . THR A 1 185 ? 9.502 -32.633 19.227 1.00 2.54 185 THR A C 1
ATOM 1435 O O . THR A 1 185 ? 8.565 -32.548 19.997 1.00 3.46 185 THR A O 1
ATOM 1439 N N . GLY A 1 186 ? 9.374 -33.042 17.937 1.00 3.41 186 GLY A N 1
ATOM 1440 C CA . GLY A 1 186 ? 7.988 -33.351 17.475 1.00 3.65 186 GLY A CA 1
ATOM 1441 C C . GLY A 1 186 ? 7.395 -34.636 17.966 1.00 4.11 186 GLY A C 1
ATOM 1442 O O . GLY A 1 186 ? 6.168 -34.903 17.716 1.00 4.23 186 GLY A O 1
ATOM 1443 N N . ASP A 1 187 ? 8.135 -35.418 18.765 1.00 3.43 187 ASP A N 1
ATOM 1444 C CA . ASP A 1 187 ? 7.457 -36.565 19.382 1.00 4.22 187 ASP A CA 1
ATOM 1445 C C . ASP A 1 187 ? 6.482 -36.146 20.473 1.00 3.51 187 ASP A C 1
ATOM 1446 O O . ASP A 1 187 ? 5.629 -36.926 20.840 1.00 4.72 187 ASP A O 1
ATOM 1451 N N . TYR A 1 188 ? 6.617 -34.938 21.013 1.00 4.22 188 TYR A N 1
ATOM 1452 C CA . TYR A 1 188 ? 5.800 -34.499 22.149 1.00 3.77 188 TYR A CA 1
ATOM 1453 C C . TYR A 1 188 ? 5.380 -33.047 22.085 1.00 3.24 188 TYR A C 1
ATOM 1454 O O . TYR A 1 188 ? 4.506 -32.648 22.852 1.00 4.51 188 TYR A O 1
ATOM 1463 N N . ASN A 1 189 ? 6.016 -32.266 21.222 1.00 2.83 189 ASN A N 1
ATOM 1464 C CA . ASN A 1 189 ? 5.735 -30.794 21.246 1.00 3.42 189 ASN A CA 1
ATOM 1465 C C . ASN A 1 189 ? 5.455 -30.415 19.790 1.00 3.03 189 ASN A C 1
ATOM 1466 O O . ASN A 1 189 ? 6.382 -30.266 18.995 1.00 2.67 189 ASN A O 1
ATOM 1471 N N . VAL A 1 190 ? 4.181 -30.307 19.461 1.00 2.73 190 VAL A N 1
ATOM 1472 C CA . VAL A 1 190 ? 3.756 -30.024 18.076 1.00 2.59 190 VAL A CA 1
ATOM 1473 C C . VAL A 1 190 ? 4.246 -28.637 17.577 1.00 2.55 190 VAL A C 1
ATOM 1474 O O . VAL A 1 190 ? 4.457 -28.451 16.385 1.00 3.19 190 VAL A O 1
ATOM 1478 N N . ILE A 1 191 ? 4.451 -27.721 18.504 1.00 2.30 191 ILE A N 1
ATOM 1479 C CA . ILE A 1 191 ? 4.911 -26.323 18.121 1.00 2.31 191 ILE A CA 1
ATOM 1480 C C . ILE A 1 191 ? 6.374 -26.318 17.847 1.00 2.64 191 ILE A C 1
ATOM 1481 O O . ILE A 1 191 ? 6.787 -25.964 16.757 1.00 2.47 191 ILE A O 1
ATOM 1486 N N . THR A 1 192 ? 7.166 -26.796 18.819 1.00 2.49 192 THR A N 1
ATOM 1487 C CA . THR A 1 192 ? 8.602 -26.819 18.607 1.00 2.47 192 THR A CA 1
ATOM 1488 C C . THR A 1 192 ? 8.958 -27.782 17.454 1.00 2.35 192 THR A C 1
ATOM 1489 O O . THR A 1 192 ? 9.888 -27.488 16.598 1.00 2.67 192 THR A O 1
ATOM 1493 N N . GLY A 1 193 ? 8.246 -28.902 17.393 1.00 2.38 193 GLY A N 1
ATOM 1494 C CA . GLY A 1 193 ? 8.539 -29.886 16.326 1.00 2.62 193 GLY A CA 1
ATOM 1495 C C . GLY A 1 193 ? 8.360 -29.272 14.915 1.00 2.37 193 GLY A C 1
ATOM 1496 O O . GLY A 1 193 ? 9.084 -29.656 13.975 1.00 3.15 193 GLY A O 1
ATOM 1497 N N . ALA A 1 194 ? 7.406 -28.317 14.782 1.00 3.37 194 ALA A N 1
ATOM 1498 C CA . ALA A 1 194 ? 7.114 -27.769 13.470 1.00 3.06 194 ALA A CA 1
ATOM 1499 C C . ALA A 1 194 ? 8.255 -27.043 12.840 1.00 2.72 194 ALA A C 1
ATOM 1500 O O . ALA A 1 194 ? 8.366 -27.082 11.615 1.00 2.92 194 ALA A O 1
ATOM 1502 N N . TYR A 1 195 ? 9.083 -26.333 13.647 1.00 2.47 195 TYR A N 1
ATOM 1503 C CA . TYR A 1 195 ? 10.125 -25.503 13.060 1.00 3.68 195 TYR A CA 1
ATOM 1504 C C . TYR A 1 195 ? 11.544 -25.922 13.485 1.00 3.05 195 TYR A C 1
ATOM 1505 O O . TYR A 1 195 ? 12.475 -25.712 12.717 1.00 5.93 195 TYR A O 1
ATOM 1514 N N . LEU A 1 196 ? 11.744 -26.554 14.644 1.00 2.88 196 LEU A N 1
ATOM 1515 C CA . LEU A 1 196 ? 13.064 -27.161 15.012 1.00 2.86 196 LEU A CA 1
ATOM 1516 C C . LEU A 1 196 ? 13.083 -28.661 14.779 1.00 3.40 196 LEU A C 1
ATOM 1517 O O . LEU A 1 196 ? 14.138 -29.198 14.493 1.00 5.67 196 LEU A O 1
ATOM 1522 N N . GLY A 1 197 ? 11.949 -29.378 14.886 1.00 3.26 197 GLY A N 1
ATOM 1523 C CA . GLY A 1 197 ? 12.037 -30.802 14.615 1.00 2.70 197 GLY A CA 1
ATOM 1524 C C . GLY A 1 197 ? 13.078 -31.560 15.468 1.00 2.72 197 GLY A C 1
ATOM 1525 O O . GLY A 1 197 ? 13.102 -31.460 16.712 1.00 3.29 197 GLY A O 1
ATOM 1526 N N . ASN A 1 198 ? 13.887 -32.393 14.800 1.00 3.08 198 ASN A N 1
ATOM 1527 C CA . ASN A 1 198 ? 14.989 -33.094 15.519 1.00 3.11 198 ASN A CA 1
ATOM 1528 C C . ASN A 1 198 ? 16.131 -32.103 15.795 1.00 2.67 198 ASN A C 1
ATOM 1529 O O . ASN A 1 198 ? 16.633 -31.418 14.863 1.00 3.47 198 ASN A O 1
ATOM 1534 N N . ILE A 1 199 ? 16.631 -32.079 17.040 1.00 3.13 199 ILE A N 1
ATOM 1535 C CA . ILE A 1 199 ? 17.744 -31.189 17.370 1.00 3.41 199 ILE A CA 1
ATOM 1536 C C . ILE A 1 199 ? 18.807 -32.081 18.034 1.00 4.57 199 ILE A C 1
ATOM 1537 O O . ILE A 1 199 ? 18.516 -33.246 18.356 1.00 6.05 199 ILE A O 1
ATOM 1542 N N . THR A 1 200 ? 20.012 -31.578 18.248 1.00 4.27 200 THR A N 1
ATOM 1543 C CA . THR A 1 200 ? 20.967 -32.392 18.962 1.00 4.48 200 THR A CA 1
ATOM 1544 C C . THR A 1 200 ? 21.364 -31.628 20.183 1.00 3.77 200 THR A C 1
ATOM 1545 O O . THR A 1 200 ? 21.682 -30.385 20.070 1.00 4.37 200 THR A O 1
ATOM 1549 N N . LEU A 1 201 ? 21.410 -32.333 21.337 1.00 3.64 201 LEU A N 1
ATOM 1550 C CA . LEU A 1 201 ? 21.645 -31.578 22.566 1.00 3.57 201 LEU A CA 1
ATOM 1551 C C . LEU A 1 201 ? 22.870 -32.088 23.230 1.00 3.50 201 LEU A C 1
ATOM 1552 O O . LEU A 1 201 ? 23.282 -33.260 22.973 1.00 3.20 201 LEU A O 1
ATOM 1557 N N . LYS A 1 202 ? 23.459 -31.250 24.126 1.00 3.24 202 LYS A N 1
ATOM 1558 C CA . LYS A 1 202 ? 24.580 -31.722 25.001 1.00 3.50 202 LYS A CA 1
ATOM 1559 C C . LYS A 1 202 ? 24.113 -31.573 26.458 1.00 4.04 202 LYS A C 1
ATOM 1560 O O . LYS A 1 202 ? 23.550 -30.539 26.824 1.00 3.60 202 LYS A O 1
ATOM 1566 N N . THR A 1 203 ? 24.392 -32.569 27.298 1.00 4.09 203 THR A N 1
ATOM 1567 C CA . THR A 1 203 ? 24.109 -32.433 28.730 1.00 5.37 203 THR A CA 1
ATOM 1568 C C . THR A 1 203 ? 25.279 -32.810 29.563 1.00 5.12 203 THR A C 1
ATOM 1569 O O . THR A 1 203 ? 26.054 -33.755 29.212 1.00 5.08 203 THR A O 1
ATOM 1573 N N . GLU A 1 204 ? 25.500 -32.052 30.641 1.00 5.36 204 GLU A N 1
ATOM 1574 C CA A GLU A 1 204 ? 26.549 -32.366 31.636 0.50 5.32 204 GLU A CA 1
ATOM 1575 C CA B GLU A 1 204 ? 26.537 -32.419 31.626 0.50 5.28 204 GLU A CA 1
ATOM 1576 C C . GLU A 1 204 ? 25.889 -32.329 33.009 1.00 4.59 204 GLU A C 1
ATOM 1577 O O . GLU A 1 204 ? 25.160 -31.402 33.305 1.00 5.43 204 GLU A O 1
ATOM 1588 N N . GLY A 1 205 ? 26.131 -33.286 33.871 1.00 5.23 205 GLY A N 1
ATOM 1589 C CA . GLY A 1 205 ? 25.307 -33.352 35.116 1.00 5.63 205 GLY A CA 1
ATOM 1590 C C . GLY A 1 205 ? 25.748 -34.487 35.992 1.00 5.48 205 GLY A C 1
ATOM 1591 O O . GLY A 1 205 ? 26.764 -35.087 35.716 1.00 6.27 205 GLY A O 1
ATOM 1592 N N . THR A 1 206 ? 24.981 -34.757 37.037 1.00 5.63 206 THR A N 1
ATOM 1593 C CA . THR A 1 206 ? 25.200 -35.841 37.993 1.00 7.56 206 THR A CA 1
ATOM 1594 C C . THR A 1 206 ? 23.960 -36.697 38.060 1.00 7.41 206 THR A C 1
ATOM 1595 O O . THR A 1 206 ? 22.872 -36.157 38.170 1.00 7.96 206 THR A O 1
ATOM 1599 N N . LEU A 1 207 ? 24.129 -38.018 37.953 1.00 5.91 207 LEU A N 1
ATOM 1600 C CA . LEU A 1 207 ? 23.066 -38.984 38.116 1.00 4.47 207 LEU A CA 1
ATOM 1601 C C . LEU A 1 207 ? 23.231 -39.655 39.472 1.00 5.11 207 LEU A C 1
ATOM 1602 O O . LEU A 1 207 ? 24.289 -40.321 39.730 1.00 6.56 207 LEU A O 1
ATOM 1607 N N . THR A 1 208 ? 22.218 -39.553 40.342 1.00 4.08 208 THR A N 1
ATOM 1608 C CA . THR A 1 208 ? 22.322 -40.279 41.638 1.00 5.31 208 THR A CA 1
ATOM 1609 C C . THR A 1 208 ? 21.317 -41.358 41.686 1.00 4.62 208 THR A C 1
ATOM 1610 O O . THR A 1 208 ? 20.140 -41.132 41.372 1.00 6.35 208 THR A O 1
ATOM 1614 N N . ILE A 1 209 ? 21.794 -42.547 42.010 1.00 4.29 209 ILE A N 1
ATOM 1615 C CA . ILE A 1 209 ? 20.905 -43.722 42.073 1.00 4.96 209 ILE A CA 1
ATOM 1616 C C . ILE A 1 209 ? 20.947 -44.344 43.453 1.00 6.60 209 ILE A C 1
ATOM 1617 O O . ILE A 1 209 ? 22.005 -44.805 43.867 1.00 7.29 209 ILE A O 1
ATOM 1622 N N . SER A 1 210 ? 19.785 -44.424 44.133 1.00 7.52 210 SER A N 1
ATOM 1623 C CA . SER A 1 210 ? 19.687 -45.088 45.462 1.00 9.84 210 SER A CA 1
ATOM 1624 C C . SER A 1 210 ? 19.551 -46.604 45.371 1.00 9.68 210 SER A C 1
ATOM 1625 O O . SER A 1 210 ? 19.223 -47.178 44.300 1.00 10.87 210 SER A O 1
ATOM 1628 N N . ALA A 1 211 ? 19.778 -47.265 46.507 1.00 10.04 211 ALA A N 1
ATOM 1629 C CA . ALA A 1 211 ? 19.832 -48.684 46.537 1.00 10.37 211 ALA A CA 1
ATOM 1630 C C . ALA A 1 211 ? 18.440 -49.233 46.158 1.00 10.46 211 ALA A C 1
ATOM 1631 O O . ALA A 1 211 ? 18.324 -50.320 45.530 1.00 10.48 211 ALA A O 1
ATOM 1633 N N . ASN A 1 212 ? 17.405 -48.447 46.444 1.00 11.31 212 ASN A N 1
ATOM 1634 C CA . ASN A 1 212 ? 16.033 -48.879 46.133 1.00 12.36 212 ASN A CA 1
ATOM 1635 C C . ASN A 1 212 ? 15.689 -48.719 44.643 1.00 12.54 212 ASN A C 1
ATOM 1636 O O . ASN A 1 212 ? 14.575 -49.067 44.222 1.00 14.30 212 ASN A O 1
ATOM 1641 N N . GLY A 1 213 ? 16.635 -48.188 43.863 1.00 11.64 213 GLY A N 1
ATOM 1642 C CA . GLY A 1 213 ? 16.502 -48.079 42.411 1.00 10.81 213 GLY A CA 1
ATOM 1643 C C . GLY A 1 213 ? 15.945 -46.697 41.994 1.00 10.40 213 GLY A C 1
ATOM 1644 O O . GLY A 1 213 ? 15.775 -46.418 40.799 1.00 11.29 213 GLY A O 1
ATOM 1645 N N . SER A 1 214 ? 15.654 -45.826 42.975 1.00 10.27 214 SER A N 1
ATOM 1646 C CA . SER A 1 214 ? 15.214 -44.436 42.678 1.00 10.07 214 SER A CA 1
ATOM 1647 C C . SER A 1 214 ? 16.391 -43.645 42.151 1.00 8.62 214 SER A C 1
ATOM 1648 O O . SER A 1 214 ? 17.534 -43.804 42.626 1.00 9.43 214 SER A O 1
ATOM 1651 N N . TRP A 1 215 ? 16.166 -42.836 41.137 1.00 7.01 215 TRP A N 1
ATOM 1652 C CA . TRP A 1 215 ? 17.259 -42.052 40.659 1.00 7.24 215 TRP A CA 1
ATOM 1653 C C . TRP A 1 215 ? 16.786 -40.630 40.370 1.00 6.82 215 TRP A C 1
ATOM 1654 O O . TRP A 1 215 ? 15.556 -40.371 40.151 1.00 8.63 215 TRP A O 1
ATOM 1665 N N . THR A 1 216 ? 17.772 -39.725 40.351 1.00 6.34 216 THR A N 1
ATOM 1666 C CA A THR A 1 216 ? 17.539 -38.365 39.845 0.50 5.72 216 THR A CA 1
ATOM 1667 C CA B THR A 1 216 ? 17.585 -38.302 39.971 0.50 6.00 216 THR A CA 1
ATOM 1668 C C . THR A 1 216 ? 18.723 -37.861 39.040 1.00 5.59 216 THR A C 1
ATOM 1669 O O . THR A 1 216 ? 19.911 -38.106 39.372 1.00 6.53 216 THR A O 1
ATOM 1676 N N . TYR A 1 217 ? 18.395 -37.244 37.900 1.00 4.74 217 TYR A N 1
ATOM 1677 C CA . TYR A 1 217 ? 19.425 -36.674 37.067 1.00 4.51 217 TYR A CA 1
ATOM 1678 C C . TYR A 1 217 ? 19.331 -35.140 37.225 1.00 4.78 217 TYR A C 1
ATOM 1679 O O . TYR A 1 217 ? 18.284 -34.573 37.001 1.00 6.94 217 TYR A O 1
ATOM 1688 N N . ASN A 1 218 ? 20.427 -34.496 37.619 1.00 6.02 218 ASN A N 1
ATOM 1689 C CA . ASN A 1 218 ? 20.516 -33.055 37.727 1.00 6.20 218 ASN A CA 1
ATOM 1690 C C . ASN A 1 218 ? 21.578 -32.581 36.783 1.00 6.80 218 ASN A C 1
ATOM 1691 O O . ASN A 1 218 ? 22.749 -32.965 36.942 1.00 6.61 218 ASN A O 1
ATOM 1696 N N . GLY A 1 219 ? 21.204 -31.752 35.815 1.00 6.98 219 GLY A N 1
ATOM 1697 C CA . GLY A 1 219 ? 22.206 -31.369 34.827 1.00 7.04 219 GLY A CA 1
ATOM 1698 C C . GLY A 1 219 ? 21.829 -30.136 34.016 1.00 6.39 219 GLY A C 1
ATOM 1699 O O . GLY A 1 219 ? 20.709 -29.609 34.143 1.00 8.45 219 GLY A O 1
ATOM 1700 N N . VAL A 1 220 ? 22.794 -29.664 33.219 1.00 4.84 220 VAL A N 1
ATOM 1701 C CA A VAL A 1 220 ? 22.591 -28.548 32.303 0.50 4.10 220 VAL A CA 1
ATOM 1702 C CA B VAL A 1 220 ? 22.570 -28.552 32.295 0.50 4.61 220 VAL A CA 1
ATOM 1703 C C . VAL A 1 220 ? 22.399 -29.122 30.891 1.00 4.69 220 VAL A C 1
ATOM 1704 O O . VAL A 1 220 ? 22.946 -30.175 30.582 1.00 5.10 220 VAL A O 1
ATOM 1711 N N . VAL A 1 221 ? 21.647 -28.429 30.075 1.00 4.05 221 VAL A N 1
ATOM 1712 C CA . VAL A 1 221 ? 21.349 -28.845 28.664 1.00 4.24 221 VAL A CA 1
ATOM 1713 C C . VAL A 1 221 ? 21.564 -27.659 27.760 1.00 3.67 221 VAL A C 1
ATOM 1714 O O . VAL A 1 221 ? 21.016 -26.569 28.032 1.00 5.13 221 VAL A O 1
ATOM 1718 N N . ARG A 1 222 ? 22.361 -27.812 26.677 1.00 3.09 222 ARG A N 1
ATOM 1719 C CA . ARG A 1 222 ? 22.535 -26.725 25.692 1.00 3.12 222 ARG A CA 1
ATOM 1720 C C . ARG A 1 222 ? 22.389 -27.370 24.343 1.00 3.42 222 ARG A C 1
ATOM 1721 O O . ARG A 1 222 ? 22.537 -28.611 24.209 1.00 4.10 222 ARG A O 1
ATOM 1729 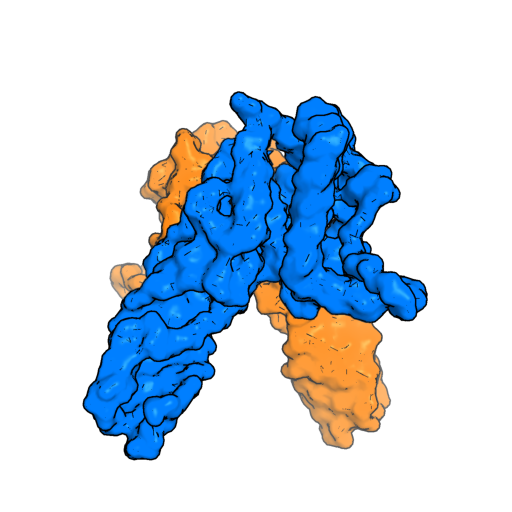N N . SER A 1 223 ? 22.139 -26.606 23.292 1.00 2.90 223 SER A N 1
ATOM 1730 C CA . SER A 1 223 ? 22.183 -27.237 21.974 1.00 4.30 223 SER A CA 1
ATOM 1731 C C . SER A 1 223 ? 23.621 -27.662 21.569 1.00 4.40 223 SER A C 1
ATOM 1732 O O . SER A 1 223 ? 24.625 -26.914 21.834 1.00 4.04 223 SER A O 1
ATOM 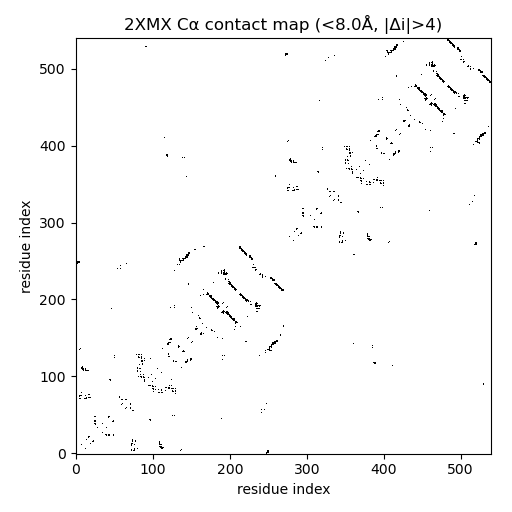1735 N N . TYR A 1 224 ? 23.751 -28.843 20.955 1.00 2.82 224 TYR A N 1
ATOM 1736 C CA . TYR A 1 224 ? 25.040 -29.269 20.389 1.00 5.29 224 TYR A CA 1
ATOM 1737 C C . TYR A 1 224 ? 25.366 -28.565 19.062 1.00 4.88 224 TYR A C 1
ATOM 1738 O O . TYR A 1 224 ? 26.513 -28.064 18.854 1.00 5.96 224 TYR A O 1
ATOM 1747 N N . ASP A 1 225 ? 24.401 -28.559 18.142 1.00 6.42 225 ASP A N 1
ATOM 1748 C CA . ASP A 1 225 ? 24.509 -27.817 16.865 1.00 6.57 225 ASP A CA 1
ATOM 1749 C C . ASP A 1 225 ? 24.361 -26.311 17.156 1.00 8.10 225 ASP A C 1
ATOM 1750 O O . ASP A 1 225 ? 23.601 -25.951 18.053 1.00 7.84 225 ASP A O 1
ATOM 1755 N N . ASP A 1 226 ? 25.065 -25.426 16.424 1.00 8.91 226 ASP A N 1
ATOM 1756 C CA . ASP A 1 226 ? 24.968 -23.962 16.630 1.00 10.59 226 ASP A CA 1
ATOM 1757 C C . ASP A 1 226 ? 23.625 -23.550 16.115 1.00 9.78 226 ASP A C 1
ATOM 1758 O O . ASP A 1 226 ? 22.874 -22.684 16.726 1.00 11.71 226 ASP A O 1
ATOM 1763 N N . LYS A 1 227 ? 23.220 -24.201 15.015 1.00 7.68 227 LYS A N 1
ATOM 1764 C CA . LYS A 1 227 ? 21.935 -23.756 14.408 1.00 6.32 227 LYS A CA 1
ATOM 1765 C C . LYS A 1 227 ? 21.227 -24.854 13.611 1.00 4.92 227 LYS A C 1
ATOM 1766 O O . LYS A 1 227 ? 21.795 -25.920 13.349 1.00 6.32 227 LYS A O 1
ATOM 1772 N N . TYR A 1 228 ? 19.991 -24.596 13.239 1.00 3.43 228 TYR A N 1
ATOM 1773 C CA . TYR A 1 228 ? 19.118 -25.607 12.599 1.00 3.55 228 TYR A CA 1
ATOM 1774 C C . TYR A 1 228 ? 18.488 -24.995 11.356 1.00 3.60 228 TYR A C 1
ATOM 1775 O O . TYR A 1 228 ? 18.134 -23.794 11.323 1.00 5.54 228 TYR A O 1
ATOM 1784 N N . ASP A 1 229 ? 18.351 -25.806 10.305 1.00 3.08 229 ASP A N 1
ATOM 1785 C CA . ASP A 1 229 ? 17.838 -25.246 9.051 1.00 3.50 229 ASP A CA 1
ATOM 1786 C C . ASP A 1 229 ? 16.303 -25.285 9.066 1.00 3.43 229 ASP A C 1
ATOM 1787 O O . ASP A 1 229 ? 15.715 -26.326 9.430 1.00 4.46 229 ASP A O 1
ATOM 1792 N N . PHE A 1 230 ? 15.683 -24.210 8.600 1.00 3.24 230 PHE A N 1
ATOM 1793 C CA . PHE A 1 230 ? 14.251 -24.192 8.380 1.00 2.72 230 PHE A CA 1
ATOM 1794 C C . PHE A 1 230 ? 14.017 -24.465 6.895 1.00 3.69 230 PHE A C 1
ATOM 1795 O O . PHE A 1 230 ? 14.329 -23.642 6.056 1.00 3.31 230 PHE A O 1
ATOM 1803 N N . ASN A 1 231 ? 13.534 -25.679 6.598 1.00 3.59 231 ASN A N 1
ATOM 1804 C CA . ASN A 1 231 ? 13.047 -25.984 5.194 1.00 3.60 231 ASN A CA 1
ATOM 1805 C C . ASN A 1 231 ? 11.955 -27.033 5.280 1.00 3.96 231 ASN A C 1
ATOM 1806 O O . ASN A 1 231 ? 11.683 -27.531 6.367 1.00 6.05 231 ASN A O 1
ATOM 1811 N N . ALA A 1 232 ? 11.346 -27.374 4.140 1.00 6.38 232 ALA A N 1
ATOM 1812 C CA . ALA A 1 232 ? 10.241 -28.321 4.026 1.00 8.50 232 ALA A CA 1
ATOM 1813 C C . ALA A 1 232 ? 10.576 -29.635 4.659 1.00 8.29 232 ALA A C 1
ATOM 1814 O O . ALA A 1 232 ? 9.661 -30.301 5.163 1.00 13.96 232 ALA A O 1
ATOM 1816 N N . SER A 1 233 ? 11.839 -30.034 4.663 1.00 6.68 233 SER A N 1
ATOM 1817 C CA A SER A 1 233 ? 12.369 -31.347 5.099 0.50 7.05 233 SER A CA 1
ATOM 1818 C CA B SER A 1 233 ? 12.131 -31.378 5.116 0.50 6.29 233 SER A CA 1
ATOM 1819 C C . SER A 1 233 ? 12.577 -31.499 6.578 1.00 5.90 233 SER A C 1
ATOM 1820 O O . SER A 1 233 ? 12.566 -32.620 7.126 1.00 8.53 233 SER A O 1
ATOM 1825 N N . THR A 1 234 ? 12.850 -30.391 7.271 1.00 4.62 234 THR A N 1
ATOM 1826 C CA . THR A 1 234 ? 13.244 -30.550 8.661 1.00 3.18 234 THR A CA 1
ATOM 1827 C C . THR A 1 234 ? 12.039 -30.390 9.584 1.00 3.33 234 THR A C 1
ATOM 1828 O O . THR A 1 234 ? 12.127 -30.646 10.801 1.00 5.36 234 THR A O 1
ATOM 1832 N N . HIS A 1 235 ? 10.902 -29.974 9.034 1.00 2.61 235 HIS A N 1
ATOM 1833 C CA . HIS A 1 235 ? 9.786 -29.783 9.974 1.00 2.72 235 HIS A CA 1
ATOM 1834 C C . HIS A 1 235 ? 9.326 -31.167 10.461 1.00 2.34 235 HIS A C 1
ATOM 1835 O O . HIS A 1 235 ? 9.521 -32.231 9.775 1.00 3.43 235 HIS A O 1
ATOM 1842 N N . ARG A 1 236 ? 8.759 -31.211 11.668 1.00 3.03 236 ARG A N 1
ATOM 1843 C CA . ARG A 1 236 ? 8.120 -32.449 12.111 1.00 2.82 236 ARG A CA 1
ATOM 1844 C C . ARG A 1 236 ? 6.740 -32.191 12.749 1.00 3.77 236 ARG A C 1
ATOM 1845 O O . ARG A 1 236 ? 6.465 -31.093 13.193 1.00 3.74 236 ARG A O 1
ATOM 1853 N N . GLY A 1 237 ? 5.917 -33.247 12.812 1.00 3.96 237 GLY A N 1
ATOM 1854 C CA . GLY A 1 237 ? 4.590 -33.173 13.423 1.00 3.35 237 GLY A CA 1
ATOM 1855 C C . GLY A 1 237 ? 3.539 -32.556 12.504 1.00 3.48 237 GLY A C 1
ATOM 1856 O O . GLY A 1 237 ? 3.827 -32.134 11.357 1.00 4.40 237 GLY A O 1
ATOM 1857 N N . ILE A 1 238 ? 2.316 -32.526 12.991 1.00 2.97 238 ILE A N 1
ATOM 1858 C CA A ILE A 1 238 ? 1.194 -32.154 12.117 0.50 2.46 238 ILE A CA 1
ATOM 1859 C CA B ILE A 1 238 ? 1.176 -32.136 12.151 0.50 2.69 238 ILE A CA 1
ATOM 1860 C C . ILE A 1 238 ? 1.186 -30.677 11.729 1.00 3.35 238 ILE A C 1
ATOM 1861 O O . ILE A 1 238 ? 0.708 -30.326 10.621 1.00 2.95 238 ILE A O 1
ATOM 1870 N N . ILE A 1 239 ? 1.683 -29.782 12.591 1.00 2.50 239 ILE A N 1
ATOM 1871 C CA . ILE A 1 239 ? 1.772 -28.372 12.138 1.00 3.24 239 ILE A CA 1
ATOM 1872 C C . ILE A 1 239 ? 2.884 -28.241 11.116 1.00 3.80 239 ILE A C 1
ATOM 1873 O O . ILE A 1 239 ? 2.745 -27.525 10.142 1.00 3.74 239 ILE A O 1
ATOM 1878 N N . GLY A 1 240 ? 3.953 -29.005 11.307 1.00 2.92 240 GLY A N 1
ATOM 1879 C CA . GLY A 1 240 ? 5.103 -28.994 10.337 1.00 2.82 240 GLY A CA 1
ATOM 1880 C C . GLY A 1 240 ? 4.570 -29.433 8.967 1.00 2.94 240 GLY A C 1
ATOM 1881 O O . GLY A 1 240 ? 5.036 -28.927 7.953 1.00 3.19 240 GLY A O 1
ATOM 1882 N N . GLU A 1 241 ? 3.636 -30.402 8.908 1.00 3.02 241 GLU A N 1
ATOM 1883 C CA . GLU A 1 241 ? 3.125 -30.880 7.604 1.00 3.49 241 GLU A CA 1
ATOM 1884 C C . GLU A 1 241 ? 2.399 -29.751 6.885 1.00 2.52 241 GLU A C 1
ATOM 1885 O O . GLU A 1 241 ? 2.484 -29.669 5.661 1.00 3.77 241 GLU A O 1
ATOM 1891 N N . SER A 1 242 ? 1.684 -28.923 7.630 1.00 2.53 242 SER A N 1
ATOM 1892 C CA . SER A 1 242 ? 0.962 -27.785 7.058 1.00 2.72 242 SER A CA 1
ATOM 1893 C C . SER A 1 242 ? 2.002 -26.766 6.518 1.00 3.68 242 SER A C 1
ATOM 1894 O O . SER A 1 242 ? 1.857 -26.231 5.429 1.00 3.88 242 SER A O 1
ATOM 1897 N N . LEU A 1 243 ? 3.071 -26.538 7.285 1.00 3.33 243 LEU A N 1
ATOM 1898 C CA . LEU A 1 243 ? 4.125 -25.626 6.868 1.00 3.24 243 LEU A CA 1
ATOM 1899 C C . LEU A 1 243 ? 4.769 -26.126 5.599 1.00 2.94 243 LEU A C 1
ATOM 1900 O O . LEU A 1 243 ? 5.086 -25.298 4.669 1.00 4.09 243 LEU A O 1
ATOM 1905 N N . THR A 1 244 ? 4.938 -27.466 5.504 1.00 3.31 244 THR A N 1
ATOM 1906 C CA . THR A 1 244 ? 5.490 -28.029 4.280 1.00 3.56 244 THR A CA 1
ATOM 1907 C C . THR A 1 244 ? 4.576 -27.803 3.079 1.00 3.50 244 THR A C 1
ATOM 1908 O O . THR A 1 244 ? 5.043 -27.378 1.980 1.00 5.10 244 THR A O 1
ATOM 1912 N N . ARG A 1 245 ? 3.276 -28.029 3.267 1.00 2.60 245 ARG A N 1
ATOM 1913 C CA . ARG A 1 245 ? 2.343 -27.851 2.102 1.00 2.24 245 ARG A CA 1
ATOM 1914 C C . ARG A 1 245 ? 2.324 -26.400 1.642 1.00 4.05 245 ARG A C 1
ATOM 1915 O O . ARG A 1 245 ? 2.275 -26.127 0.454 1.00 3.79 245 ARG A O 1
ATOM 1923 N N . LEU A 1 246 ? 2.356 -25.467 2.588 1.00 3.10 246 LEU A N 1
ATOM 1924 C CA . LEU A 1 246 ? 2.336 -24.014 2.222 1.00 3.78 246 LEU A CA 1
ATOM 1925 C C . LEU A 1 246 ? 3.606 -23.570 1.579 1.00 4.88 246 LEU A C 1
ATOM 1926 O O . LEU A 1 246 ? 3.572 -22.821 0.604 1.00 6.88 246 LEU A O 1
ATOM 1931 N N . GLY A 1 247 ? 4.743 -24.018 2.111 1.00 5.18 247 GLY A N 1
ATOM 1932 C CA . GLY A 1 247 ? 6.055 -23.627 1.527 1.00 7.86 247 GLY A CA 1
ATOM 1933 C C . GLY A 1 247 ? 6.266 -24.171 0.133 1.00 8.39 247 GLY A C 1
ATOM 1934 O O . GLY A 1 247 ? 7.009 -23.581 -0.669 1.00 9.37 247 GLY A O 1
ATOM 1935 N N . ALA A 1 248 ? 5.566 -25.252 -0.208 1.00 7.88 248 ALA A N 1
ATOM 1936 C CA . ALA A 1 248 ? 5.654 -25.813 -1.533 1.00 7.94 248 ALA A CA 1
ATOM 1937 C C . ALA A 1 248 ? 4.974 -24.913 -2.556 1.00 7.55 248 ALA A C 1
ATOM 1938 O O . ALA A 1 248 ? 5.320 -24.930 -3.772 1.00 8.54 248 ALA A O 1
ATOM 1940 N N . MET A 1 249 ? 3.973 -24.208 -2.080 1.00 6.14 249 MET A N 1
ATOM 1941 C CA . MET A 1 249 ? 3.126 -23.410 -2.943 1.00 7.44 249 MET A CA 1
ATOM 1942 C C . MET A 1 249 ? 3.682 -22.011 -3.151 1.00 6.25 249 MET A C 1
ATOM 1943 O O . MET A 1 249 ? 3.445 -21.416 -4.235 1.00 5.73 249 MET A O 1
ATOM 1948 N N . PHE A 1 250 ? 4.423 -21.484 -2.174 1.00 5.18 250 PHE A N 1
ATOM 1949 C CA . PHE A 1 250 ? 4.786 -20.076 -2.281 1.00 4.98 250 PHE A CA 1
ATOM 1950 C C . PHE A 1 250 ? 6.293 -19.865 -2.280 1.00 6.05 250 PHE A C 1
ATOM 1951 O O . PHE A 1 250 ? 7.008 -20.621 -1.666 1.00 5.71 250 PHE A O 1
ATOM 1959 N N . SER A 1 251 ? 6.754 -18.765 -2.883 1.00 7.27 251 SER A N 1
ATOM 1960 C CA A SER A 1 251 ? 8.177 -18.484 -2.959 0.50 5.72 251 SER A CA 1
ATOM 1961 C CA B SER A 1 251 ? 8.188 -18.513 -2.947 0.50 6.31 251 SER A CA 1
ATOM 1962 C C . SER A 1 251 ? 8.717 -18.064 -1.587 1.00 5.54 251 SER A C 1
ATOM 1963 O O . SER A 1 251 ? 7.985 -17.528 -0.732 1.00 5.11 251 SER A O 1
ATOM 1968 N N . GLY A 1 252 ? 9.993 -18.320 -1.389 1.00 5.33 252 GLY A N 1
ATOM 1969 C CA . GLY A 1 252 ? 10.634 -17.993 -0.115 1.00 4.41 252 GLY A CA 1
ATOM 1970 C C . GLY A 1 252 ? 12.094 -18.352 -0.188 1.00 4.45 252 GLY A C 1
ATOM 1971 O O . GLY A 1 252 ? 12.598 -18.829 -1.231 1.00 5.19 252 GLY A O 1
ATOM 1972 N N . LYS A 1 253 ? 12.759 -18.182 0.955 1.00 3.08 253 LYS A N 1
ATOM 1973 C CA A LYS A 1 253 ? 14.161 -18.519 1.067 0.50 3.91 253 LYS A CA 1
ATOM 1974 C CA B LYS A 1 253 ? 14.180 -18.531 1.074 0.50 3.45 253 LYS A CA 1
ATOM 1975 C C . LYS A 1 253 ? 14.361 -19.257 2.382 1.00 2.53 253 LYS A C 1
ATOM 1976 O O . LYS A 1 253 ? 13.927 -18.775 3.480 1.00 3.87 253 LYS A O 1
ATOM 1987 N N . GLU A 1 254 ? 14.985 -20.409 2.317 1.00 3.12 254 GLU A N 1
ATOM 1988 C CA . GLU A 1 254 ? 15.320 -21.118 3.579 1.00 3.84 254 GLU A CA 1
ATOM 1989 C C . GLU A 1 254 ? 16.266 -20.264 4.427 1.00 3.80 254 GLU A C 1
ATOM 1990 O O . GLU A 1 254 ? 17.033 -19.406 3.879 1.00 3.72 254 GLU A O 1
ATOM 1996 N N . TYR A 1 255 ? 16.339 -20.550 5.734 1.00 2.35 255 TYR A N 1
ATOM 1997 C CA . TYR A 1 255 ? 17.217 -19.782 6.616 1.00 2.34 255 TYR A CA 1
ATOM 1998 C C . TYR A 1 255 ? 17.560 -20.654 7.798 1.00 3.10 255 TYR A C 1
ATOM 1999 O O . TYR A 1 255 ? 17.032 -21.783 7.892 1.00 2.69 255 TYR A O 1
ATOM 2008 N N . GLN A 1 256 ? 18.433 -20.173 8.692 1.00 2.59 256 GLN A N 1
ATOM 2009 C CA . GLN A 1 256 ? 18.862 -21.007 9.791 1.00 2.42 256 GLN A CA 1
ATOM 2010 C C . GLN A 1 256 ? 18.396 -20.360 11.114 1.00 2.58 256 GLN A C 1
ATOM 2011 O O . GLN A 1 256 ? 18.207 -19.133 11.193 1.00 2.10 256 GLN A O 1
ATOM 2017 N N . ILE A 1 257 ? 18.224 -21.189 12.124 1.00 2.57 257 ILE A N 1
ATOM 2018 C CA . ILE A 1 257 ? 17.695 -20.715 13.425 1.00 2.83 257 ILE A CA 1
ATOM 2019 C C . ILE A 1 257 ? 18.732 -21.101 14.498 1.00 2.93 257 ILE A C 1
ATOM 2020 O O . ILE A 1 257 ? 18.948 -22.304 14.745 1.00 3.90 257 ILE A O 1
ATOM 2025 N N . LEU A 1 258 ? 19.245 -20.092 15.217 1.00 2.87 258 LEU A N 1
ATOM 2026 C CA . LEU A 1 258 ? 20.150 -20.372 16.334 1.00 3.32 258 LEU A CA 1
ATOM 2027 C C . LEU A 1 258 ? 19.377 -20.837 17.515 1.00 4.03 258 LEU A C 1
ATOM 2028 O O . LEU A 1 258 ? 18.214 -20.424 17.685 1.00 3.48 258 LEU A O 1
ATOM 2033 N N . LEU A 1 259 ? 20.016 -21.616 18.411 1.00 2.37 259 LEU A N 1
ATOM 2034 C CA . LEU A 1 259 ? 19.275 -22.099 19.590 1.00 2.00 259 LEU A CA 1
ATOM 2035 C C . LEU A 1 259 ? 20.191 -21.831 20.795 1.00 3.14 259 LEU A C 1
ATOM 2036 O O . LEU A 1 259 ? 20.737 -22.767 21.397 1.00 4.98 259 LEU A O 1
ATOM 2041 N N . PRO A 1 260 ? 20.411 -20.553 21.124 1.00 2.56 260 PRO A N 1
ATOM 2042 C CA . PRO A 1 260 ? 21.361 -20.144 22.173 1.00 2.85 260 PRO A CA 1
ATOM 2043 C C . PRO A 1 260 ? 20.757 -20.475 23.563 1.00 3.19 260 PRO A C 1
ATOM 2044 O O . PRO A 1 260 ? 19.535 -20.701 23.715 1.00 3.23 260 PRO A O 1
ATOM 2048 N N . GLY A 1 261 ? 21.604 -20.496 24.571 1.00 3.10 261 GLY A N 1
ATOM 2049 C CA . GLY A 1 261 ? 21.125 -20.539 25.952 1.00 3.26 261 GLY A CA 1
ATOM 2050 C C . GLY A 1 261 ? 21.381 -21.895 26.613 1.00 3.04 261 GLY A C 1
ATOM 2051 O O . GLY A 1 261 ? 22.040 -22.790 26.030 1.00 3.29 261 GLY A O 1
ATOM 2052 N N . GLU A 1 262 ? 20.940 -22.030 27.833 1.00 2.31 262 GLU A N 1
ATOM 2053 C CA . GLU A 1 262 ? 21.085 -23.309 28.494 1.00 3.81 262 GLU A CA 1
ATOM 2054 C C . GLU A 1 262 ? 19.959 -23.423 29.510 1.00 3.36 262 GLU A C 1
ATOM 2055 O O . GLU A 1 262 ? 19.442 -22.385 29.992 1.00 5.23 262 GLU A O 1
ATOM 2061 N N . ILE A 1 263 ? 19.477 -24.644 29.719 1.00 2.60 263 ILE A N 1
ATOM 2062 C CA . ILE A 1 263 ? 18.563 -24.904 30.830 1.00 4.00 263 ILE A CA 1
ATOM 2063 C C . ILE A 1 263 ? 19.134 -25.826 31.863 1.00 3.09 263 ILE A C 1
ATOM 2064 O O . ILE A 1 263 ? 20.109 -26.576 31.594 1.00 2.61 263 ILE A O 1
ATOM 2069 N N . HIS A 1 264 ? 18.571 -25.738 33.088 1.00 3.41 264 HIS A N 1
ATOM 2070 C CA . HIS A 1 264 ? 18.964 -26.706 34.117 1.00 5.25 264 HIS A CA 1
ATOM 2071 C C . HIS A 1 264 ? 17.798 -27.608 34.382 1.00 5.49 264 HIS A C 1
ATOM 2072 O O . HIS A 1 264 ? 16.677 -27.103 34.556 1.00 6.80 264 HIS A O 1
ATOM 2079 N N . ILE A 1 265 ? 18.048 -28.935 34.346 1.00 4.76 265 ILE A N 1
ATOM 2080 C CA . ILE A 1 265 ? 16.962 -29.914 34.494 1.00 3.70 265 ILE A CA 1
ATOM 2081 C C . ILE A 1 265 ? 17.136 -30.731 35.731 1.00 4.12 265 ILE A C 1
ATOM 2082 O O . ILE A 1 265 ? 18.280 -30.958 36.177 1.00 3.72 265 ILE A O 1
ATOM 2087 N N . LYS A 1 266 ? 15.998 -31.179 36.273 1.00 3.37 266 LYS A N 1
ATOM 2088 C CA . LYS A 1 266 ? 16.026 -32.137 37.387 0.88 4.26 266 LYS A CA 1
ATOM 2089 C C . LYS A 1 266 ? 14.933 -33.139 37.079 1.00 5.53 266 LYS A C 1
ATOM 2090 O O . LYS A 1 266 ? 13.705 -32.762 37.071 1.00 6.68 266 LYS A O 1
ATOM 2096 N N . GLU A 1 267 ? 15.316 -34.385 36.829 1.00 3.76 267 GLU A N 1
ATOM 2097 C CA . GLU A 1 267 ? 14.358 -35.409 36.409 1.00 5.77 267 GLU A CA 1
ATOM 2098 C C . GLU A 1 267 ? 14.622 -36.659 37.196 1.00 5.02 267 GLU A C 1
ATOM 2099 O O . GLU A 1 267 ? 15.799 -37.007 37.426 1.00 6.66 267 GLU A O 1
ATOM 2105 N N . SER A 1 268 ? 13.550 -37.365 37.549 1.00 5.95 268 SER A N 1
ATOM 2106 C CA . SER A 1 268 ? 13.619 -38.578 38.323 1.00 5.48 268 SER A CA 1
ATOM 2107 C C . SER A 1 268 ? 12.782 -39.712 37.767 1.00 5.73 268 SER A C 1
ATOM 2108 O O . SER A 1 268 ? 11.923 -39.553 36.895 1.00 6.10 268 SER A O 1
ATOM 2111 N N . GLY A 1 269 ? 13.037 -40.886 38.321 1.00 5.70 269 GLY A N 1
ATOM 2112 C CA . GLY A 1 269 ? 12.342 -42.088 37.955 1.00 6.62 269 GLY A CA 1
ATOM 2113 C C . GLY A 1 269 ? 12.738 -43.175 38.904 1.00 6.96 269 GLY A C 1
ATOM 2114 O O . GLY A 1 269 ? 13.463 -42.950 39.901 1.00 6.11 269 GLY A O 1
ATOM 2115 N N . LYS A 1 270 ? 12.298 -44.389 38.578 1.00 8.96 270 LYS A N 1
ATOM 2116 C CA . LYS A 1 270 ? 12.589 -45.548 39.423 1.00 10.02 270 LYS A CA 1
ATOM 2117 C C . LYS A 1 270 ? 12.754 -46.774 38.531 1.00 11.82 270 LYS A C 1
ATOM 2118 O O . LYS A 1 270 ? 11.884 -47.037 37.681 1.00 12.84 270 LYS A O 1
ATOM 2124 N N . ARG A 1 271 ? 13.869 -47.500 38.748 1.00 11.81 271 ARG A N 1
ATOM 2125 C CA . ARG A 1 271 ? 14.364 -48.640 37.951 1.00 14.01 271 ARG A CA 1
ATOM 2126 C C . ARG A 1 271 ? 13.457 -49.857 38.139 1.00 14.50 271 ARG A C 1
ATOM 2127 O O . ARG A 1 271 ? 13.071 -50.210 39.288 1.00 15.22 271 ARG A O 1
ATOM 2135 N N . GLU B 1 2 ? 23.543 20.132 3.445 1.00 20.63 2 GLU B N 1
ATOM 2136 C CA . GLU B 1 2 ? 23.160 18.667 3.414 1.00 20.77 2 GLU B CA 1
ATOM 2137 C C . GLU B 1 2 ? 24.182 17.844 4.185 1.00 18.58 2 GLU B C 1
ATOM 2138 O O . GLU B 1 2 ? 25.366 18.124 4.139 1.00 19.80 2 GLU B O 1
ATOM 2144 N N . THR B 1 3 ? 23.749 16.832 4.929 1.00 14.41 3 THR B N 1
ATOM 2145 C CA . THR B 1 3 ? 24.705 15.943 5.605 1.00 11.42 3 THR B CA 1
ATOM 2146 C C . THR B 1 3 ? 25.264 14.841 4.663 1.00 9.82 3 THR B C 1
ATOM 2147 O O . THR B 1 3 ? 24.752 14.619 3.565 1.00 8.24 3 THR B O 1
ATOM 2151 N N . LEU B 1 4 ? 26.294 14.118 5.115 1.00 5.73 4 LEU B N 1
ATOM 2152 C CA . LEU B 1 4 ? 26.875 13.087 4.305 1.00 4.64 4 LEU B CA 1
ATOM 2153 C C . LEU B 1 4 ? 26.198 11.760 4.633 1.00 4.06 4 LEU B C 1
ATOM 2154 O O . LEU B 1 4 ? 25.981 11.404 5.810 1.00 4.89 4 LEU B O 1
ATOM 2159 N N . THR B 1 5 ? 25.961 10.963 3.607 1.00 3.62 5 THR B N 1
ATOM 2160 C CA . THR B 1 5 ? 25.418 9.612 3.824 1.00 3.53 5 THR B CA 1
ATOM 2161 C C . THR B 1 5 ? 26.476 8.582 4.020 1.00 2.92 5 THR B C 1
ATOM 2162 O O . THR B 1 5 ? 27.351 8.447 3.208 1.00 3.85 5 THR B O 1
ATOM 2166 N N . VAL B 1 6 ? 26.400 7.830 5.111 1.00 2.47 6 VAL B N 1
ATOM 2167 C CA . VAL B 1 6 ? 27.279 6.736 5.339 1.00 2.84 6 VAL B CA 1
ATOM 2168 C C . VAL B 1 6 ? 26.545 5.439 4.949 1.00 3.58 6 VAL B C 1
ATOM 2169 O O . VAL B 1 6 ? 25.397 5.222 5.388 1.00 2.84 6 VAL B O 1
ATOM 2173 N N . HIS B 1 7 ? 27.151 4.602 4.113 1.00 2.46 7 HIS B N 1
ATOM 2174 C CA . HIS B 1 7 ? 26.463 3.321 3.737 1.00 3.57 7 HIS B CA 1
ATOM 2175 C C . HIS B 1 7 ? 26.379 2.414 4.933 1.00 2.20 7 HIS B C 1
ATOM 2176 O O . HIS B 1 7 ? 27.225 2.453 5.833 1.00 2.37 7 HIS B O 1
ATOM 2183 N N . ALA B 1 8 ? 25.341 1.578 4.914 1.00 2.21 8 ALA B N 1
ATOM 2184 C CA . ALA B 1 8 ? 25.180 0.573 5.961 1.00 2.93 8 ALA B CA 1
ATOM 2185 C C . ALA B 1 8 ? 26.260 -0.492 5.851 1.00 2.07 8 ALA B C 1
ATOM 2186 O O . ALA B 1 8 ? 26.669 -0.846 4.765 1.00 4.64 8 ALA B O 1
ATOM 2188 N N . PRO B 1 9 ? 26.666 -1.095 6.986 1.00 2.90 9 PRO B N 1
ATOM 2189 C CA . PRO B 1 9 ? 27.644 -2.201 6.992 1.00 2.52 9 PRO B CA 1
ATOM 2190 C C . PRO B 1 9 ? 27.119 -3.399 6.169 1.00 2.70 9 PRO B C 1
ATOM 2191 O O . PRO B 1 9 ? 25.915 -3.726 6.235 1.00 3.19 9 PRO B O 1
ATOM 2195 N N . SER B 1 10 ? 28.010 -3.952 5.352 1.00 2.40 10 SER B N 1
ATOM 2196 C CA . SER B 1 10 ? 27.692 -5.178 4.630 1.00 2.35 10 SER B CA 1
ATOM 2197 C C . SER B 1 10 ? 29.048 -5.863 4.293 1.00 2.75 10 SER B C 1
ATOM 2198 O O . SER B 1 10 ? 30.057 -5.230 4.203 1.00 2.80 10 SER B O 1
ATOM 2201 N N . PRO B 1 11 ? 29.037 -7.166 4.104 1.00 2.43 11 PRO B N 1
ATOM 2202 C CA . PRO B 1 11 ? 30.302 -7.816 3.819 1.00 2.44 11 PRO B CA 1
ATOM 2203 C C . PRO B 1 11 ? 31.011 -7.335 2.545 1.00 3.06 11 PRO B C 1
ATOM 2204 O O . PRO B 1 11 ? 32.245 -7.399 2.473 1.00 3.96 11 PRO B O 1
ATOM 2208 N N . SER B 1 12 ? 30.271 -6.913 1.533 1.00 2.00 12 SER B N 1
ATOM 2209 C CA . SER B 1 12 ? 30.922 -6.433 0.339 1.00 2.46 12 SER B CA 1
ATOM 2210 C C . SER B 1 12 ? 31.525 -4.987 0.462 1.00 2.50 12 SER B C 1
ATOM 2211 O O . SER B 1 12 ? 32.400 -4.652 -0.342 1.00 2.92 12 SER B O 1
ATOM 2214 N N . THR B 1 13 ? 31.143 -4.233 1.486 1.00 2.26 13 THR B N 1
ATOM 2215 C CA . THR B 1 13 ? 31.680 -2.891 1.665 1.00 2.33 13 THR B CA 1
ATOM 2216 C C . THR B 1 13 ? 32.531 -2.687 2.899 1.00 2.25 13 THR B C 1
ATOM 2217 O O . THR B 1 13 ? 33.387 -1.741 2.927 1.00 2.11 13 THR B O 1
ATOM 2221 N N . ASN B 1 14 ? 32.291 -3.513 3.915 1.00 2.29 14 ASN B N 1
ATOM 2222 C CA . ASN B 1 14 ? 33.070 -3.332 5.141 1.00 2.54 14 ASN B CA 1
ATOM 2223 C C . ASN B 1 14 ? 34.548 -3.389 4.917 1.00 2.09 14 ASN B C 1
ATOM 2224 O O . ASN B 1 14 ? 35.041 -4.181 4.097 1.00 3.52 14 ASN B O 1
ATOM 2229 N N . LEU B 1 15 ? 35.268 -2.567 5.679 1.00 2.05 15 LEU B N 1
ATOM 2230 C CA . LEU B 1 15 ? 36.741 -2.699 5.668 1.00 2.00 15 LEU B CA 1
ATOM 2231 C C . LEU B 1 15 ? 37.087 -4.019 6.379 1.00 2.19 15 LEU B C 1
ATOM 2232 O O . LEU B 1 15 ? 36.283 -4.499 7.227 1.00 3.82 15 LEU B O 1
ATOM 2237 N N . PRO B 1 16 ? 38.322 -4.525 6.160 1.00 2.75 16 PRO B N 1
ATOM 2238 C CA . PRO B 1 16 ? 38.707 -5.819 6.744 1.00 2.64 16 PRO B CA 1
ATOM 2239 C C . PRO B 1 16 ? 38.954 -5.746 8.253 1.00 3.08 16 PRO B C 1
ATOM 2240 O O . PRO B 1 16 ? 39.095 -6.795 8.926 1.00 3.92 16 PRO B O 1
ATOM 2244 N N . SER B 1 17 ? 39.046 -4.542 8.807 1.00 2.41 17 SER B N 1
ATOM 2245 C CA A SER B 1 17 ? 39.278 -4.395 10.252 0.50 2.22 17 SER B CA 1
ATOM 2246 C CA B SER B 1 17 ? 39.105 -4.454 10.264 0.50 2.56 17 SER B CA 1
ATOM 2247 C C . SER B 1 17 ? 38.637 -3.114 10.764 1.00 2.29 17 SER B C 1
ATOM 2248 O O . SER B 1 17 ? 38.539 -2.094 9.983 1.00 2.99 17 SER B O 1
ATOM 2253 N N . TYR B 1 18 ? 38.292 -3.089 12.038 1.00 2.13 18 TYR B N 1
ATOM 2254 C CA . TYR B 1 18 ? 37.976 -1.828 12.728 1.00 2.32 18 TYR B CA 1
ATOM 2255 C C . TYR B 1 18 ? 39.133 -0.851 12.448 1.00 2.14 18 TYR B C 1
ATOM 2256 O O . TYR B 1 18 ? 40.270 -1.252 12.451 1.00 3.04 18 TYR B O 1
ATOM 2265 N N . GLY B 1 19 ? 38.819 0.418 12.186 1.00 2.95 19 GLY B N 1
ATOM 2266 C CA . GLY B 1 19 ? 39.887 1.414 12.031 1.00 2.98 19 GLY B CA 1
ATOM 2267 C C . GLY B 1 19 ? 40.688 1.221 10.751 1.00 3.22 19 GLY B C 1
ATOM 2268 O O . GLY B 1 19 ? 41.700 1.819 10.631 1.00 2.45 19 GLY B O 1
ATOM 2269 N N . ASN B 1 20 ? 40.261 0.333 9.825 1.00 2.78 20 ASN B N 1
ATOM 2270 C CA . ASN B 1 20 ? 41.078 -0.054 8.654 1.00 2.09 20 ASN B CA 1
ATOM 2271 C C . ASN B 1 20 ? 42.436 -0.592 9.139 1.00 2.18 20 ASN B C 1
ATOM 2272 O O . ASN B 1 20 ? 43.454 -0.489 8.418 1.00 3.28 20 ASN B O 1
ATOM 2277 N N . GLY B 1 21 ? 42.468 -1.108 10.363 1.00 2.01 21 GLY B N 1
ATOM 2278 C CA . GLY B 1 21 ? 43.759 -1.616 10.841 1.00 2.80 21 GLY B CA 1
ATOM 2279 C C . GLY B 1 21 ? 44.664 -0.541 11.372 1.00 3.26 21 GLY B C 1
ATOM 2280 O O . GLY B 1 21 ? 45.734 -0.873 11.924 1.00 7.23 21 GLY B O 1
ATOM 2281 N N . ALA B 1 22 ? 44.293 0.720 11.224 1.00 4.14 22 ALA B N 1
ATOM 2282 C CA . ALA B 1 22 ? 45.214 1.832 11.576 1.00 5.70 22 ALA B CA 1
ATOM 2283 C C . ALA B 1 22 ? 45.095 2.197 13.092 1.00 5.60 22 ALA B C 1
ATOM 2284 O O . ALA B 1 22 ? 46.069 2.727 13.727 1.00 7.11 22 ALA B O 1
ATOM 2286 N N . PHE B 1 23 ? 43.922 1.898 13.663 1.00 4.36 23 PHE B N 1
ATOM 2287 C CA . PHE B 1 23 ? 43.729 2.040 15.121 1.00 3.36 23 PHE B CA 1
ATOM 2288 C C . PHE B 1 23 ? 42.748 0.940 15.596 1.00 3.67 23 PHE B C 1
ATOM 2289 O O . PHE B 1 23 ? 42.091 0.343 14.788 1.00 2.83 23 PHE B O 1
ATOM 2297 N N . SER B 1 24 ? 42.703 0.694 16.912 1.00 4.04 24 SER B N 1
ATOM 2298 C CA . SER B 1 24 ? 41.894 -0.400 17.459 1.00 3.27 24 SER B CA 1
ATOM 2299 C C . SER B 1 24 ? 41.293 0.162 18.725 1.00 2.96 24 SER B C 1
ATOM 2300 O O . SER B 1 24 ? 41.852 1.115 19.319 1.00 3.08 24 SER B O 1
ATOM 2303 N N . LEU B 1 25 ? 40.276 -0.545 19.208 1.00 2.41 25 LEU B N 1
ATOM 2304 C CA . LEU B 1 25 ? 39.620 -0.152 20.472 1.00 2.65 25 LEU B CA 1
ATOM 2305 C C . LEU B 1 25 ? 40.293 -0.936 21.593 1.00 4.17 25 LEU B C 1
ATOM 2306 O O . LEU B 1 25 ? 40.253 -2.186 21.617 1.00 4.19 25 LEU B O 1
ATOM 2311 N N . SER B 1 26 ? 40.909 -0.208 22.528 1.00 4.45 26 SER B N 1
ATOM 2312 C CA . SER B 1 26 ? 41.692 -0.916 23.575 1.00 4.61 26 SER B CA 1
ATOM 2313 C C . SER B 1 26 ? 41.842 0.036 24.768 1.00 4.42 26 SER B C 1
ATOM 2314 O O . SER B 1 26 ? 41.370 1.178 24.678 1.00 5.90 26 SER B O 1
ATOM 2317 N N . ALA B 1 27 ? 42.340 -0.503 25.879 1.00 3.59 27 ALA B N 1
ATOM 2318 C CA . ALA B 1 27 ? 42.558 0.214 27.087 1.00 3.63 27 ALA B CA 1
ATOM 2319 C C . ALA B 1 27 ? 43.568 1.346 26.790 1.00 3.93 27 ALA B C 1
ATOM 2320 O O . ALA B 1 27 ? 44.421 1.172 25.926 1.00 4.34 27 ALA B O 1
ATOM 2322 N N . PRO B 1 28 ? 43.528 2.422 27.597 1.00 5.18 28 PRO B N 1
ATOM 2323 C CA . PRO B 1 28 ? 44.499 3.524 27.474 1.00 5.83 28 PRO B CA 1
ATOM 2324 C C . PRO B 1 28 ? 45.914 3.081 27.767 1.00 7.16 28 PRO B C 1
ATOM 2325 O O . PRO B 1 28 ? 46.150 2.106 28.495 1.00 5.85 28 PRO B O 1
ATOM 2329 N N . HIS B 1 29 ? 46.859 3.811 27.197 1.00 7.08 29 HIS B N 1
ATOM 2330 C CA . HIS B 1 29 ? 48.256 3.684 27.559 1.00 7.57 29 HIS B CA 1
ATOM 2331 C C . HIS B 1 29 ? 48.488 4.010 29.033 1.00 7.57 29 HIS B C 1
ATOM 2332 O O . HIS B 1 29 ? 48.035 5.076 29.546 1.00 7.40 29 HIS B O 1
ATOM 2339 N N . VAL B 1 30 ? 49.182 3.099 29.732 1.00 7.03 30 VAL B N 1
ATOM 2340 C CA . VAL B 1 30 ? 49.632 3.399 31.094 1.00 6.52 30 VAL B CA 1
ATOM 2341 C C . VAL B 1 30 ? 51.166 3.456 31.136 1.00 5.61 30 VAL B C 1
ATOM 2342 O O . VAL B 1 30 ? 51.824 2.400 31.205 1.00 5.60 30 VAL B O 1
ATOM 2346 N N . PRO B 1 31 ? 51.749 4.674 31.120 1.00 4.11 31 PRO B N 1
ATOM 2347 C CA . PRO B 1 31 ? 53.191 4.812 31.126 1.00 3.54 31 PRO B CA 1
ATOM 2348 C C . PRO B 1 31 ? 53.764 4.030 32.317 1.00 4.13 31 PRO B C 1
ATOM 2349 O O . PRO B 1 31 ? 53.251 4.122 33.468 1.00 3.86 31 PRO B O 1
ATOM 2353 N N . GLY B 1 32 ? 54.828 3.273 32.059 1.00 2.84 32 GLY B N 1
ATOM 2354 C CA . GLY B 1 32 ? 55.544 2.730 33.191 1.00 3.11 32 GLY B CA 1
ATOM 2355 C C . GLY B 1 32 ? 54.914 1.444 33.704 1.00 3.78 32 GLY B C 1
ATOM 2356 O O . GLY B 1 32 ? 55.486 0.856 34.648 1.00 3.39 32 GLY B O 1
ATOM 2357 N N . ALA B 1 33 ? 53.750 1.023 33.134 1.00 4.32 33 ALA B N 1
ATOM 2358 C CA . ALA B 1 33 ? 53.086 -0.264 33.599 1.00 5.35 33 ALA B CA 1
ATOM 2359 C C . ALA B 1 33 ? 53.692 -1.530 33.026 1.00 6.93 33 ALA B C 1
ATOM 2360 O O . ALA B 1 33 ? 53.407 -2.653 33.483 1.00 7.14 33 ALA B O 1
ATOM 2362 N N . GLY B 1 34 ? 54.505 -1.400 31.993 1.00 4.80 34 GLY B N 1
ATOM 2363 C CA . GLY B 1 34 ? 54.885 -2.597 31.322 1.00 6.81 34 GLY B CA 1
ATOM 2364 C C . GLY B 1 34 ? 53.857 -2.937 30.278 1.00 5.64 34 GLY B C 1
ATOM 2365 O O . GLY B 1 34 ? 52.923 -2.149 29.976 1.00 7.02 34 GLY B O 1
ATOM 2366 N N . PRO B 1 35 ? 53.976 -4.148 29.734 1.00 6.82 35 PRO B N 1
ATOM 2367 C CA . PRO B 1 35 ? 53.067 -4.533 28.647 1.00 4.86 35 PRO B CA 1
ATOM 2368 C C . PRO B 1 35 ? 51.596 -4.529 29.024 1.00 4.14 35 PRO B C 1
ATOM 2369 O O . PRO B 1 35 ? 51.237 -4.747 30.193 1.00 5.18 35 PRO B O 1
ATOM 2373 N N . LEU B 1 36 ? 50.740 -4.313 28.034 1.00 4.04 36 LEU B N 1
ATOM 2374 C CA . LEU B 1 36 ? 49.302 -4.304 28.271 1.00 4.20 36 LEU B CA 1
ATOM 2375 C C . LEU B 1 36 ? 48.784 -5.759 28.383 1.00 3.94 36 LEU B C 1
ATOM 2376 O O . LEU B 1 36 ? 49.080 -6.600 27.511 1.00 6.24 36 LEU B O 1
ATOM 2381 N N . LEU B 1 37 ? 48.045 -6.078 29.436 1.00 3.43 37 LEU B N 1
ATOM 2382 C CA . LEU B 1 37 ? 47.651 -7.517 29.670 1.00 3.67 37 LEU B CA 1
ATOM 2383 C C . LEU B 1 37 ? 46.138 -7.643 29.545 1.00 2.71 37 LEU B C 1
ATOM 2384 O O . LEU B 1 37 ? 45.366 -6.684 29.755 1.00 2.44 37 LEU B O 1
ATOM 2389 N N . VAL B 1 38 ? 45.677 -8.856 29.185 1.00 2.32 38 VAL B N 1
ATOM 2390 C CA . VAL B 1 38 ? 44.256 -9.043 28.851 1.00 2.40 38 VAL B CA 1
ATOM 2391 C C . VAL B 1 38 ? 43.289 -8.672 30.010 1.00 2.24 38 VAL B C 1
ATOM 2392 O O . VAL B 1 38 ? 42.202 -8.214 29.738 1.00 2.25 38 VAL B O 1
ATOM 2396 N N . GLN B 1 39 ? 43.700 -8.871 31.282 1.00 2.58 39 GLN B N 1
ATOM 2397 C CA . GLN B 1 39 ? 42.766 -8.523 32.381 1.00 2.64 39 GLN B CA 1
ATOM 2398 C C . GLN B 1 39 ? 42.427 -7.064 32.307 1.00 2.52 39 GLN B C 1
ATOM 2399 O O . GLN B 1 39 ? 41.257 -6.683 32.577 1.00 3.15 39 GLN B O 1
ATOM 2405 N N . VAL B 1 40 ? 43.433 -6.221 31.977 1.00 2.11 40 VAL B N 1
ATOM 2406 C CA . VAL B 1 40 ? 43.172 -4.751 31.863 1.00 2.44 40 VAL B CA 1
ATOM 2407 C C . VAL B 1 40 ? 42.200 -4.448 30.710 1.00 2.00 40 VAL B C 1
ATOM 2408 O O . VAL B 1 40 ? 41.230 -3.642 30.814 1.00 2.75 40 VAL B O 1
ATOM 2412 N N . VAL B 1 41 ? 42.441 -5.096 29.585 1.00 2.14 41 VAL B N 1
ATOM 2413 C CA . VAL B 1 41 ? 41.588 -4.818 28.399 1.00 2.13 41 VAL B CA 1
ATOM 2414 C C . VAL B 1 41 ? 40.153 -5.363 28.636 1.00 2.37 41 VAL B C 1
ATOM 2415 O O . VAL B 1 41 ? 39.140 -4.764 28.228 1.00 2.00 41 VAL B O 1
ATOM 2419 N N . TYR B 1 42 ? 40.053 -6.532 29.272 1.00 3.08 42 TYR B N 1
ATOM 2420 C CA . TYR B 1 42 ? 38.765 -7.125 29.562 1.00 3.59 42 TYR B CA 1
ATOM 2421 C C . TYR B 1 42 ? 37.914 -6.214 30.469 1.00 3.76 42 TYR B C 1
ATOM 2422 O O . TYR B 1 42 ? 36.709 -6.026 30.175 1.00 2.99 42 TYR B O 1
ATOM 2431 N N . SER B 1 43 ? 38.562 -5.597 31.474 1.00 2.50 43 SER B N 1
ATOM 2432 C CA . SER B 1 43 ? 37.812 -4.706 32.375 1.00 2.82 43 SER B CA 1
ATOM 2433 C C . SER B 1 43 ? 37.454 -3.450 31.616 1.00 2.52 43 SER B C 1
ATOM 2434 O O . SER B 1 43 ? 36.358 -2.896 31.793 1.00 3.42 43 SER B O 1
ATOM 2437 N N . PHE B 1 44 ? 38.369 -2.971 30.745 1.00 2.13 44 PHE B N 1
ATOM 2438 C CA . PHE B 1 44 ? 38.113 -1.786 29.932 1.00 2.17 44 PHE B CA 1
ATOM 2439 C C . PHE B 1 44 ? 36.884 -2.015 29.052 1.00 2.87 44 PHE B C 1
ATOM 2440 O O . PHE B 1 44 ? 36.003 -1.101 28.979 1.00 2.50 44 PHE B O 1
ATOM 2448 N N . PHE B 1 45 ? 36.764 -3.204 28.393 1.00 2.96 45 PHE B N 1
ATOM 2449 C CA . PHE B 1 45 ? 35.525 -3.415 27.542 1.00 2.42 45 PHE B CA 1
ATOM 2450 C C . PHE B 1 45 ? 34.253 -3.433 28.318 1.00 2.78 45 PHE B C 1
ATOM 2451 O O . PHE B 1 45 ? 33.173 -3.160 27.762 1.00 3.20 45 PHE B O 1
ATOM 2459 N N . GLN B 1 46 ? 34.343 -3.744 29.597 1.00 2.00 46 GLN B N 1
ATOM 2460 C CA . GLN B 1 46 ? 33.118 -3.823 30.438 1.00 2.96 46 GLN B CA 1
ATOM 2461 C C . GLN B 1 46 ? 32.678 -2.407 30.860 1.00 2.51 46 GLN B C 1
ATOM 2462 O O . GLN B 1 46 ? 31.570 -2.217 31.413 1.00 3.98 46 GLN B O 1
ATOM 2468 N N . SER B 1 47 ? 33.571 -1.440 30.693 1.00 2.65 47 SER B N 1
ATOM 2469 C CA . SER B 1 47 ? 33.323 -0.114 31.234 1.00 2.55 47 SER B CA 1
ATOM 2470 C C . SER B 1 47 ? 32.742 0.830 30.197 1.00 2.89 47 SER B C 1
ATOM 2471 O O . SER B 1 47 ? 32.989 0.697 28.992 1.00 3.26 47 SER B O 1
ATOM 2474 N N . PRO B 1 48 ? 32.063 1.894 30.677 1.00 2.44 48 PRO B N 1
ATOM 2475 C CA . PRO B 1 48 ? 31.489 2.883 29.703 1.00 2.81 48 PRO B CA 1
ATOM 2476 C C . PRO B 1 48 ? 32.579 3.560 28.950 1.00 2.55 48 PRO B C 1
ATOM 2477 O O . PRO B 1 48 ? 32.355 4.031 27.846 1.00 2.88 48 PRO B O 1
ATOM 2481 N N . ASN B 1 49 ? 33.785 3.634 29.525 1.00 3.52 49 ASN B N 1
ATOM 2482 C CA . ASN B 1 49 ? 34.892 4.264 28.763 1.00 4.20 49 ASN B CA 1
ATOM 2483 C C . ASN B 1 49 ? 35.153 3.634 27.381 1.00 3.97 49 ASN B C 1
ATOM 2484 O O . ASN B 1 49 ? 35.653 4.312 26.481 1.00 3.27 49 ASN B O 1
ATOM 2489 N N . MET B 1 50 ? 34.790 2.332 27.192 1.00 2.56 50 MET B N 1
ATOM 2490 C CA . MET B 1 50 ? 35.030 1.746 25.884 1.00 2.41 50 MET B CA 1
ATOM 2491 C C . MET B 1 50 ? 34.184 2.450 24.813 1.00 2.24 50 MET B C 1
ATOM 2492 O O . MET B 1 50 ? 34.609 2.555 23.658 1.00 2.59 50 MET B O 1
ATOM 2497 N N . CYS B 1 51 ? 32.940 2.829 25.189 1.00 2.00 51 CYS B N 1
ATOM 2498 C CA . CYS B 1 51 ? 31.997 3.431 24.246 1.00 2.59 51 CYS B CA 1
ATOM 2499 C C . CYS B 1 51 ? 32.455 4.856 23.948 1.00 3.25 51 CYS B C 1
ATOM 2500 O O . CYS B 1 51 ? 32.557 5.256 22.794 1.00 3.00 51 CYS B O 1
ATOM 2503 N N . LEU B 1 52 ? 32.819 5.609 25.001 1.00 2.79 52 LEU B N 1
ATOM 2504 C CA . LEU B 1 52 ? 33.345 6.944 24.728 1.00 2.19 52 LEU B CA 1
ATOM 2505 C C . LEU B 1 52 ? 34.615 6.913 23.873 1.00 2.73 52 LEU B C 1
ATOM 2506 O O . LEU B 1 52 ? 34.828 7.785 22.996 1.00 4.52 52 LEU B O 1
ATOM 2511 N N . GLN B 1 53 ? 35.480 5.947 24.146 1.00 2.24 53 GLN B N 1
ATOM 2512 C CA . GLN B 1 53 ? 36.708 5.837 23.382 1.00 2.94 53 GLN B CA 1
ATOM 2513 C C . GLN B 1 53 ? 36.423 5.582 21.930 1.00 2.94 53 GLN B C 1
ATOM 2514 O O . GLN B 1 53 ? 37.050 6.219 21.063 1.00 3.03 53 GLN B O 1
ATOM 2520 N N . ALA B 1 54 ? 35.563 4.621 21.615 1.00 2.51 54 ALA B N 1
ATOM 2521 C CA . ALA B 1 54 ? 35.227 4.387 20.192 1.00 2.62 54 ALA B CA 1
ATOM 2522 C C . ALA B 1 54 ? 34.661 5.614 19.477 1.00 3.24 54 ALA B C 1
ATOM 2523 O O . ALA B 1 54 ? 35.015 5.922 18.307 1.00 3.26 54 ALA B O 1
ATOM 2525 N N . LEU B 1 55 ? 33.721 6.263 20.150 1.00 3.04 55 LEU B N 1
ATOM 2526 C CA . LEU B 1 55 ? 33.199 7.533 19.575 1.00 2.82 55 LEU B CA 1
ATOM 2527 C C . LEU B 1 55 ? 34.281 8.619 19.433 1.00 2.58 55 LEU B C 1
ATOM 2528 O O . LEU B 1 55 ? 34.314 9.270 18.381 1.00 3.41 55 LEU B O 1
ATOM 2533 N N . THR B 1 56 ? 35.166 8.753 20.399 1.00 2.51 56 THR B N 1
ATOM 2534 C CA . THR B 1 56 ? 36.204 9.790 20.305 1.00 3.56 56 THR B CA 1
ATOM 2535 C C . THR B 1 56 ? 37.182 9.448 19.133 1.00 3.62 56 THR B C 1
ATOM 2536 O O . THR B 1 56 ? 37.671 10.348 18.442 1.00 3.48 56 THR B O 1
ATOM 2540 N N . GLN B 1 57 ? 37.446 8.148 18.931 1.00 3.38 57 GLN B N 1
ATOM 2541 C CA . GLN B 1 57 ? 38.268 7.740 17.800 1.00 3.38 57 GLN B CA 1
ATOM 2542 C C . GLN B 1 57 ? 37.629 8.142 16.478 1.00 2.42 57 GLN B C 1
ATOM 2543 O O . GLN B 1 57 ? 38.331 8.569 15.588 1.00 2.23 57 GLN B O 1
ATOM 2549 N N . LEU B 1 58 ? 36.317 7.981 16.329 1.00 2.04 58 LEU B N 1
ATOM 2550 C CA . LEU B 1 58 ? 35.695 8.408 15.084 1.00 3.66 58 LEU B CA 1
ATOM 2551 C C . LEU B 1 58 ? 35.830 9.918 14.943 1.00 2.75 58 LEU B C 1
ATOM 2552 O O . LEU B 1 58 ? 36.209 10.413 13.869 1.00 3.74 58 LEU B O 1
ATOM 2557 N N . GLU B 1 59 ? 35.492 10.648 16.020 1.00 2.78 59 GLU B N 1
ATOM 2558 C CA . GLU B 1 59 ? 35.547 12.115 15.908 1.00 2.84 59 GLU B CA 1
ATOM 2559 C C . GLU B 1 59 ? 36.975 12.582 15.554 1.00 2.31 59 GLU B C 1
ATOM 2560 O O . GLU B 1 59 ? 37.169 13.553 14.757 1.00 2.60 59 GLU B O 1
ATOM 2566 N N . ASP B 1 60 ? 37.950 11.992 16.211 1.00 2.48 60 ASP B N 1
ATOM 2567 C CA . ASP B 1 60 ? 39.367 12.361 15.965 1.00 2.42 60 ASP B CA 1
ATOM 2568 C C . ASP B 1 60 ? 39.824 12.015 14.578 1.00 2.25 60 ASP B C 1
ATOM 2569 O O . ASP B 1 60 ? 40.547 12.788 13.945 1.00 2.92 60 ASP B O 1
ATOM 2574 N N . TYR B 1 61 ? 39.412 10.848 14.095 1.00 3.43 61 TYR B N 1
ATOM 2575 C CA . TYR B 1 61 ? 39.779 10.422 12.744 1.00 2.33 61 TYR B CA 1
ATOM 2576 C C . TYR B 1 61 ? 39.129 11.392 11.739 1.00 2.86 61 TYR B C 1
ATOM 2577 O O . TYR B 1 61 ? 39.783 11.825 10.768 1.00 2.72 61 TYR B O 1
ATOM 2586 N N . ILE B 1 62 ? 37.880 11.806 11.983 1.00 2.43 62 ILE B N 1
ATOM 2587 C CA . ILE B 1 62 ? 37.216 12.750 11.073 1.00 3.42 62 ILE B CA 1
ATOM 2588 C C . ILE B 1 62 ? 37.936 14.089 11.062 1.00 2.37 62 ILE B C 1
ATOM 2589 O O . ILE B 1 62 ? 38.101 14.715 10.021 1.00 3.41 62 ILE B O 1
ATOM 2594 N N . LYS B 1 63 ? 38.367 14.521 12.245 1.00 2.69 63 LYS B N 1
ATOM 2595 C CA . LYS B 1 63 ? 39.038 15.810 12.328 1.00 2.82 63 LYS B CA 1
ATOM 2596 C C . LYS B 1 63 ? 40.375 15.804 11.517 1.00 3.39 63 LYS B C 1
ATOM 2597 O O . LYS B 1 63 ? 40.723 16.804 10.860 1.00 4.17 63 LYS B O 1
ATOM 2603 N N . LYS B 1 64 ? 41.081 14.669 11.543 1.00 3.09 64 LYS B N 1
ATOM 2604 C CA . LYS B 1 64 ? 42.382 14.589 10.916 1.00 3.14 64 LYS B CA 1
ATOM 2605 C C . LYS B 1 64 ? 42.276 14.351 9.408 1.00 3.67 64 LYS B C 1
ATOM 2606 O O . LYS B 1 64 ? 43.114 14.877 8.626 1.00 2.60 64 LYS B O 1
ATOM 2612 N N . HIS B 1 65 ? 41.305 13.502 9.057 1.00 3.11 65 HIS B N 1
ATOM 2613 C CA . HIS B 1 65 ? 41.134 12.912 7.696 1.00 4.45 65 HIS B CA 1
ATOM 2614 C C . HIS B 1 65 ? 40.054 13.545 6.838 1.00 5.08 65 HIS B C 1
ATOM 2615 O O . HIS B 1 65 ? 40.101 13.414 5.595 1.00 8.57 65 HIS B O 1
ATOM 2622 N N . GLY B 1 66 ? 39.053 14.156 7.472 1.00 5.15 66 GLY B N 1
ATOM 2623 C CA . GLY B 1 66 ? 37.956 14.789 6.788 1.00 4.61 66 GLY B CA 1
ATOM 2624 C C . GLY B 1 66 ? 36.721 13.891 6.609 1.00 5.48 66 GLY B C 1
ATOM 2625 O O . GLY B 1 66 ? 36.853 12.735 6.217 1.00 6.38 66 GLY B O 1
ATOM 2626 N N . ALA B 1 67 ? 35.517 14.412 6.848 1.00 5.99 67 ALA B N 1
ATOM 2627 C CA . ALA B 1 67 ? 34.324 13.557 6.932 1.00 7.70 67 ALA B CA 1
ATOM 2628 C C . ALA B 1 67 ? 33.870 13.052 5.573 1.00 7.77 67 ALA B C 1
ATOM 2629 O O . ALA B 1 67 ? 33.211 12.005 5.505 1.00 10.28 67 ALA B O 1
ATOM 2631 N N . SER B 1 68 ? 34.158 13.801 4.495 1.00 7.69 68 SER B N 1
ATOM 2632 C CA . SER B 1 68 ? 33.559 13.468 3.180 1.00 8.69 68 SER B CA 1
ATOM 2633 C C . SER B 1 68 ? 34.380 12.420 2.357 1.00 8.25 68 SER B C 1
ATOM 2634 O O . SER B 1 68 ? 33.931 11.997 1.270 1.00 10.02 68 SER B O 1
ATOM 2637 N N . ASN B 1 69 ? 35.579 12.061 2.820 1.00 6.89 69 ASN B N 1
ATOM 2638 C CA A ASN B 1 69 ? 36.503 11.075 2.159 0.50 6.16 69 ASN B CA 1
ATOM 2639 C CA B ASN B 1 69 ? 36.362 11.114 2.067 0.50 5.13 69 ASN B CA 1
ATOM 2640 C C . ASN B 1 69 ? 35.826 9.711 2.245 1.00 4.28 69 ASN B C 1
ATOM 2641 O O . ASN B 1 69 ? 35.394 9.370 3.328 1.00 3.88 69 ASN B O 1
ATOM 2650 N N . PRO B 1 70 ? 35.795 8.946 1.125 1.00 3.30 70 PRO B N 1
ATOM 2651 C CA . PRO B 1 70 ? 35.175 7.626 1.215 1.00 2.91 70 PRO B CA 1
ATOM 2652 C C . PRO B 1 70 ? 35.786 6.775 2.265 1.00 2.18 70 PRO B C 1
ATOM 2653 O O . PRO B 1 70 ? 35.025 6.068 2.948 1.00 2.60 70 PRO B O 1
ATOM 2657 N N . LEU B 1 71 ? 37.116 6.799 2.418 1.00 2.69 71 LEU B N 1
ATOM 2658 C CA . LEU B 1 71 ? 37.687 5.956 3.477 1.00 2.98 71 LEU B CA 1
ATOM 2659 C C . LEU B 1 71 ? 37.151 6.328 4.903 1.00 2.44 71 LEU B C 1
ATOM 2660 O O . LEU B 1 71 ? 36.889 5.421 5.760 1.00 2.35 71 LEU B O 1
ATOM 2665 N N . THR B 1 72 ? 36.913 7.629 5.177 1.00 2.00 72 THR B N 1
ATOM 2666 C CA . THR B 1 72 ? 36.375 8.014 6.452 1.00 2.34 72 THR B CA 1
ATOM 2667 C C . THR B 1 72 ? 34.951 7.435 6.643 1.00 2.43 72 THR B C 1
ATOM 2668 O O . THR B 1 72 ? 34.648 6.932 7.697 1.00 2.00 72 THR B O 1
ATOM 2672 N N . LEU B 1 73 ? 34.139 7.494 5.587 1.00 2.47 73 LEU B N 1
ATOM 2673 C CA . LEU B 1 73 ? 32.795 7.027 5.715 1.00 2.72 73 LEU B CA 1
ATOM 2674 C C . LEU B 1 73 ? 32.817 5.488 5.874 1.00 3.01 73 LEU B C 1
ATOM 2675 O O . LEU B 1 73 ? 31.956 4.957 6.559 1.00 2.28 73 LEU B O 1
ATOM 2680 N N . GLN B 1 74 ? 33.796 4.788 5.277 1.00 2.00 74 GLN B N 1
ATOM 2681 C CA . GLN B 1 74 ? 33.907 3.314 5.373 1.00 2.31 74 GLN B CA 1
ATOM 2682 C C . GLN B 1 74 ? 34.366 2.927 6.772 1.00 2.92 74 GLN B C 1
ATOM 2683 O O . GLN B 1 74 ? 33.886 1.927 7.337 1.00 2.68 74 GLN B O 1
ATOM 2689 N N . ILE B 1 75 ? 35.226 3.764 7.332 1.00 2.51 75 ILE B N 1
ATOM 2690 C CA . ILE B 1 75 ? 35.620 3.564 8.770 1.00 2.45 75 ILE B CA 1
ATOM 2691 C C . ILE B 1 75 ? 34.445 3.729 9.676 1.00 2.12 75 ILE B C 1
ATOM 2692 O O . ILE B 1 75 ? 34.261 2.944 10.602 1.00 2.59 75 ILE B O 1
ATOM 2697 N N . ILE B 1 76 ? 33.587 4.746 9.441 1.00 2.19 76 ILE B N 1
ATOM 2698 C CA . ILE B 1 76 ? 32.463 4.942 10.337 1.00 2.00 76 ILE B CA 1
ATOM 2699 C C . ILE B 1 76 ? 31.538 3.727 10.176 1.00 2.22 76 ILE B C 1
ATOM 2700 O O . ILE B 1 76 ? 31.086 3.161 11.168 1.00 2.72 76 ILE B O 1
ATOM 2705 N N . SER B 1 77 ? 31.276 3.311 8.952 1.00 2.05 77 SER B N 1
ATOM 2706 C CA . SER B 1 77 ? 30.309 2.257 8.746 1.00 2.00 77 SER B CA 1
ATOM 2707 C C . SER B 1 77 ? 30.856 0.962 9.384 1.00 2.10 77 SER B C 1
ATOM 2708 O O . SER B 1 77 ? 30.129 0.253 10.087 1.00 2.29 77 SER B O 1
ATOM 2711 N N . THR B 1 78 ? 32.165 0.704 9.168 1.00 2.00 78 THR B N 1
ATOM 2712 C CA . THR B 1 78 ? 32.763 -0.575 9.632 1.00 2.00 78 THR B CA 1
ATOM 2713 C C . THR B 1 78 ? 32.819 -0.593 11.164 1.00 2.00 78 THR B C 1
ATOM 2714 O O . THR B 1 78 ? 32.437 -1.612 11.780 1.00 3.16 78 THR B O 1
ATOM 2718 N N . ASN B 1 79 ? 33.281 0.488 11.753 1.00 2.15 79 ASN B N 1
ATOM 2719 C CA . ASN B 1 79 ? 33.479 0.517 13.221 1.00 2.26 79 ASN B CA 1
ATOM 2720 C C . ASN B 1 79 ? 32.151 0.382 13.921 1.00 2.97 79 ASN B C 1
ATOM 2721 O O . ASN B 1 79 ? 32.064 -0.299 14.944 1.00 2.23 79 ASN B O 1
ATOM 2726 N N . ILE B 1 80 ? 31.158 1.125 13.428 1.00 2.57 80 ILE B N 1
ATOM 2727 C CA . ILE B 1 80 ? 29.776 1.003 14.079 1.00 2.58 80 ILE B CA 1
ATOM 2728 C C . ILE B 1 80 ? 29.212 -0.398 13.833 1.00 2.70 80 ILE B C 1
ATOM 2729 O O . ILE B 1 80 ? 28.618 -0.946 14.722 1.00 2.92 80 ILE B O 1
ATOM 2734 N N . GLY B 1 81 ? 29.577 -1.022 12.701 1.00 2.36 81 GLY B N 1
ATOM 2735 C CA . GLY B 1 81 ? 29.177 -2.442 12.491 1.00 2.83 81 GLY B CA 1
ATOM 2736 C C . GLY B 1 81 ? 29.751 -3.353 13.592 1.00 2.96 81 GLY B C 1
ATOM 2737 O O . GLY B 1 81 ? 29.065 -4.272 14.063 1.00 4.39 81 GLY B O 1
ATOM 2738 N N . TYR B 1 82 ? 30.987 -3.123 14.055 1.00 3.17 82 TYR B N 1
ATOM 2739 C CA . TYR B 1 82 ? 31.557 -3.966 15.130 1.00 2.72 82 TYR B CA 1
ATOM 2740 C C . TYR B 1 82 ? 30.720 -3.818 16.387 1.00 2.64 82 TYR B C 1
ATOM 2741 O O . TYR B 1 82 ? 30.551 -4.779 17.130 1.00 3.01 82 TYR B O 1
ATOM 2750 N N . PHE B 1 83 ? 30.221 -2.596 16.671 1.00 2.24 83 PHE B N 1
ATOM 2751 C CA . PHE B 1 83 ? 29.345 -2.409 17.841 1.00 2.05 83 PHE B CA 1
ATOM 2752 C C . PHE B 1 83 ? 27.998 -3.098 17.694 1.00 2.33 83 PHE B C 1
ATOM 2753 O O . PHE B 1 83 ? 27.497 -3.714 18.643 1.00 2.08 83 PHE B O 1
ATOM 2761 N N . CYS B 1 84 ? 27.445 -3.055 16.490 1.00 2.00 84 CYS B N 1
ATOM 2762 C CA . CYS B 1 84 ? 26.164 -3.760 16.235 1.00 2.57 84 CYS B CA 1
ATOM 2763 C C . CYS B 1 84 ? 26.359 -5.256 16.391 1.00 2.78 84 CYS B C 1
ATOM 2764 O O . CYS B 1 84 ? 25.556 -5.919 17.011 1.00 2.00 84 CYS B O 1
ATOM 2767 N N . ASN B 1 85 ? 27.484 -5.752 15.901 1.00 2.47 85 ASN B N 1
ATOM 2768 C CA . ASN B 1 85 ? 27.776 -7.219 16.022 1.00 2.69 85 ASN B CA 1
ATOM 2769 C C . ASN B 1 85 ? 27.889 -7.606 17.473 1.00 2.68 85 ASN B C 1
ATOM 2770 O O . ASN B 1 85 ? 27.325 -8.605 17.917 1.00 2.36 85 ASN B O 1
ATOM 2775 N N . ALA B 1 86 ? 28.645 -6.802 18.222 1.00 2.73 86 ALA B N 1
ATOM 2776 C CA . ALA B 1 86 ? 28.850 -7.097 19.659 1.00 2.52 86 ALA B CA 1
ATOM 2777 C C . ALA B 1 86 ? 27.518 -7.081 20.389 1.00 2.58 86 ALA B C 1
ATOM 2778 O O . ALA B 1 86 ? 27.234 -7.970 21.236 1.00 2.47 86 ALA B O 1
ATOM 2780 N N . ASP B 1 87 ? 26.720 -6.047 20.135 1.00 2.08 87 ASP B N 1
ATOM 2781 C CA . ASP B 1 87 ? 25.470 -5.897 20.854 1.00 2.00 87 ASP B CA 1
ATOM 2782 C C . ASP B 1 87 ? 24.557 -7.081 20.530 1.00 2.70 87 ASP B C 1
ATOM 2783 O O . ASP B 1 87 ? 23.794 -7.533 21.410 1.00 2.06 87 ASP B O 1
ATOM 2788 N N . ARG B 1 88 ? 24.553 -7.525 19.263 1.00 2.11 88 ARG B N 1
ATOM 2789 C CA . ARG B 1 88 ? 23.720 -8.712 18.892 1.00 2.69 88 ARG B CA 1
ATOM 2790 C C . ARG B 1 88 ? 24.157 -9.898 19.743 1.00 2.38 88 ARG B C 1
ATOM 2791 O O . ARG B 1 88 ? 23.306 -10.621 20.291 1.00 2.37 88 ARG B O 1
ATOM 2799 N N . ASN B 1 89 ? 25.463 -10.070 19.924 1.00 2.61 89 ASN B N 1
ATOM 2800 C CA . ASN B 1 89 ? 25.928 -11.218 20.706 1.00 3.25 89 ASN B CA 1
ATOM 2801 C C . ASN B 1 89 ? 25.512 -11.102 22.155 1.00 2.55 89 ASN B C 1
ATOM 2802 O O . ASN B 1 89 ? 25.145 -12.076 22.803 1.00 2.36 89 ASN B O 1
ATOM 2807 N N . LEU B 1 90 ? 25.566 -9.899 22.677 1.00 2.08 90 LEU B N 1
ATOM 2808 C CA . LEU B 1 90 ? 25.067 -9.678 24.066 1.00 2.12 90 LEU B CA 1
ATOM 2809 C C . LEU B 1 90 ? 23.578 -9.975 24.202 1.00 2.86 90 LEU B C 1
ATOM 2810 O O . LEU B 1 90 ? 23.149 -10.503 25.260 1.00 3.49 90 LEU B O 1
ATOM 2815 N N . VAL B 1 91 ? 22.761 -9.587 23.232 1.00 2.00 91 VAL B N 1
ATOM 2816 C CA . VAL B 1 91 ? 21.322 -9.776 23.333 1.00 2.16 91 VAL B CA 1
ATOM 2817 C C . VAL B 1 91 ? 21.066 -11.336 23.298 1.00 2.61 91 VAL B C 1
ATOM 2818 O O . VAL B 1 91 ? 20.219 -11.886 24.034 1.00 4.37 91 VAL B O 1
ATOM 2822 N N . LEU B 1 92 ? 21.767 -11.999 22.384 1.00 3.48 92 LEU B N 1
ATOM 2823 C CA . LEU B 1 92 ? 21.574 -13.458 22.159 1.00 4.58 92 LEU B CA 1
ATOM 2824 C C . LEU B 1 92 ? 22.072 -14.340 23.310 1.00 4.63 92 LEU B C 1
ATOM 2825 O O . LEU B 1 92 ? 21.504 -15.403 23.590 1.00 6.24 92 LEU B O 1
ATOM 2830 N N . HIS B 1 93 ? 23.146 -13.886 23.966 1.00 5.96 93 HIS B N 1
ATOM 2831 C CA . HIS B 1 93 ? 23.814 -14.584 25.050 1.00 5.74 93 HIS B CA 1
ATOM 2832 C C . HIS B 1 93 ? 23.831 -13.795 26.342 1.00 6.97 93 HIS B C 1
ATOM 2833 O O . HIS B 1 93 ? 24.885 -13.364 26.775 1.00 9.27 93 HIS B O 1
ATOM 2840 N N . PRO B 1 94 ? 22.687 -13.623 27.022 1.00 9.62 94 PRO B N 1
ATOM 2841 C CA . PRO B 1 94 ? 22.780 -12.748 28.198 1.00 10.09 94 PRO B CA 1
ATOM 2842 C C . PRO B 1 94 ? 23.695 -13.409 29.247 1.00 11.27 94 PRO B C 1
ATOM 2843 O O . PRO B 1 94 ? 23.702 -14.641 29.412 1.00 12.14 94 PRO B O 1
ATOM 2847 N N . GLY B 1 95 ? 24.487 -12.591 29.914 1.00 11.03 95 GLY B N 1
ATOM 2848 C CA . GLY B 1 95 ? 25.438 -13.115 30.869 1.00 10.91 95 GLY B CA 1
ATOM 2849 C C . GLY B 1 95 ? 26.873 -12.978 30.389 1.00 9.19 95 GLY B C 1
ATOM 2850 O O . GLY B 1 95 ? 27.780 -12.818 31.215 1.00 12.33 95 GLY B O 1
ATOM 2851 N N . ILE B 1 96 ? 27.100 -12.995 29.076 1.00 6.74 96 ILE B N 1
ATOM 2852 C CA A ILE B 1 96 ? 28.491 -12.946 28.621 0.50 5.18 96 ILE B CA 1
ATOM 2853 C CA B ILE B 1 96 ? 28.430 -12.929 28.509 0.50 5.45 96 ILE B CA 1
ATOM 2854 C C . ILE B 1 96 ? 29.041 -11.517 28.760 1.00 4.88 96 ILE B C 1
ATOM 2855 O O . ILE B 1 96 ? 28.287 -10.492 28.776 1.00 4.94 96 ILE B O 1
ATOM 2864 N N . SER B 1 97 ? 30.370 -11.462 28.927 1.00 2.92 97 SER B N 1
ATOM 2865 C CA . SER B 1 97 ? 31.063 -10.169 29.068 1.00 3.15 97 SER B CA 1
ATOM 2866 C C . SER B 1 97 ? 31.039 -9.423 27.753 1.00 3.85 97 SER B C 1
ATOM 2867 O O . SER B 1 97 ? 30.924 -10.018 26.680 1.00 3.81 97 SER B O 1
ATOM 2870 N N . VAL B 1 98 ? 31.222 -8.113 27.825 1.00 2.62 98 VAL B N 1
ATOM 2871 C CA . VAL B 1 98 ? 31.340 -7.314 26.587 1.00 2.93 98 VAL B CA 1
ATOM 2872 C C . VAL B 1 98 ? 32.642 -7.696 25.811 1.00 2.41 98 VAL B C 1
ATOM 2873 O O . VAL B 1 98 ? 32.629 -7.755 24.570 1.00 2.47 98 VAL B O 1
ATOM 2877 N N . TYR B 1 99 ? 33.738 -8.008 26.535 1.00 2.34 99 TYR B N 1
ATOM 2878 C CA . TYR B 1 99 ? 34.963 -8.323 25.796 1.00 2.14 99 TYR B CA 1
ATOM 2879 C C . TYR B 1 99 ? 34.692 -9.572 24.978 1.00 2.29 99 TYR B C 1
ATOM 2880 O O . TYR B 1 99 ? 35.042 -9.664 23.806 1.00 2.47 99 TYR B O 1
ATOM 2889 N N . ASP B 1 100 ? 34.035 -10.557 25.601 1.00 3.09 100 ASP B N 1
ATOM 2890 C CA . ASP B 1 100 ? 33.756 -11.794 24.870 1.00 2.50 100 ASP B CA 1
ATOM 2891 C C . ASP B 1 100 ? 32.827 -11.562 23.688 1.00 2.67 100 ASP B C 1
ATOM 2892 O O . ASP B 1 100 ? 33.116 -12.088 22.614 1.00 3.47 100 ASP B O 1
ATOM 2897 N N . ALA B 1 101 ? 31.734 -10.795 23.888 1.00 3.37 101 ALA B N 1
ATOM 2898 C CA . ALA B 1 101 ? 30.764 -10.523 22.880 1.00 3.71 101 ALA B CA 1
ATOM 2899 C C . ALA B 1 101 ? 31.416 -9.783 21.694 1.00 4.32 101 ALA B C 1
ATOM 2900 O O . ALA B 1 101 ? 31.090 -10.034 20.503 1.00 3.53 101 ALA B O 1
ATOM 2902 N N . TYR B 1 102 ? 32.375 -8.911 21.972 1.00 2.91 102 TYR B N 1
ATOM 2903 C CA . TYR B 1 102 ? 32.901 -8.088 20.881 1.00 4.60 102 TYR B CA 1
ATOM 2904 C C . TYR B 1 102 ? 33.975 -8.878 20.097 1.00 4.32 102 TYR B C 1
ATOM 2905 O O . TYR B 1 102 ? 34.182 -8.653 18.888 1.00 5.08 102 TYR B O 1
ATOM 2914 N N . HIS B 1 103 ? 34.675 -9.792 20.803 1.00 4.17 103 HIS B N 1
ATOM 2915 C CA . HIS B 1 103 ? 35.871 -10.464 20.236 1.00 5.11 103 HIS B CA 1
ATOM 2916 C C . HIS B 1 103 ? 35.618 -11.865 19.726 1.00 7.60 103 HIS B C 1
ATOM 2917 O O . HIS B 1 103 ? 36.427 -12.364 18.961 1.00 9.92 103 HIS B O 1
ATOM 2924 N N . PHE B 1 104 ? 34.487 -12.486 19.988 1.00 9.58 104 PHE B N 1
ATOM 2925 C CA . PHE B 1 104 ? 34.537 -13.955 19.746 1.00 15.04 104 PHE B CA 1
ATOM 2926 C C . PHE B 1 104 ? 33.150 -14.208 19.307 1.00 17.67 104 PHE B C 1
ATOM 2927 O O . PHE B 1 104 ? 32.417 -13.292 19.069 1.00 20.72 104 PHE B O 1
ATOM 2935 N N . ALA B 1 105 ? 32.687 -15.424 19.165 1.00 21.40 105 ALA B N 1
ATOM 2936 C CA . ALA B 1 105 ? 31.278 -15.337 18.782 1.00 22.52 105 ALA B CA 1
ATOM 2937 C C . ALA B 1 105 ? 31.212 -14.870 17.276 1.00 22.96 105 ALA B C 1
ATOM 2938 O O . ALA B 1 105 ? 31.911 -13.865 16.838 1.00 24.18 105 ALA B O 1
ATOM 2940 N N . LYS B 1 106 ? 30.470 -15.678 16.496 1.00 20.48 106 LYS B N 1
ATOM 2941 C CA . LYS B 1 106 ? 30.312 -15.528 15.069 1.00 19.18 106 LYS B CA 1
ATOM 2942 C C . LYS B 1 106 ? 29.121 -14.615 14.717 1.00 18.53 106 LYS B C 1
ATOM 2943 O O . LYS B 1 106 ? 28.250 -14.278 15.480 1.00 20.11 106 LYS B O 1
ATOM 2949 N N . PRO B 1 107 ? 29.110 -14.128 13.543 1.00 17.85 107 PRO B N 1
ATOM 2950 C CA . PRO B 1 107 ? 30.172 -14.326 12.627 1.00 13.75 107 PRO B CA 1
ATOM 2951 C C . PRO B 1 107 ? 31.377 -13.379 12.909 1.00 10.09 107 PRO B C 1
ATOM 2952 O O . PRO B 1 107 ? 31.483 -12.750 13.968 1.00 10.22 107 PRO B O 1
ATOM 2956 N N . ALA B 1 108 ? 32.254 -13.271 11.939 1.00 5.37 108 ALA B N 1
ATOM 2957 C CA . ALA B 1 108 ? 33.344 -12.287 11.975 1.00 4.84 108 ALA B CA 1
ATOM 2958 C C . ALA B 1 108 ? 32.725 -10.909 11.939 1.00 4.11 108 ALA B C 1
ATOM 2959 O O . ALA B 1 108 ? 31.807 -10.660 11.164 1.00 2.91 108 ALA B O 1
ATOM 2961 N N . PRO B 1 109 ? 33.208 -9.978 12.766 1.00 4.10 109 PRO B N 1
ATOM 2962 C CA . PRO B 1 109 ? 32.532 -8.659 12.737 1.00 4.77 109 PRO B CA 1
ATOM 2963 C C . PRO B 1 109 ? 32.706 -7.897 11.475 1.00 4.28 109 PRO B C 1
ATOM 2964 O O . PRO B 1 109 ? 31.848 -7.069 11.121 1.00 5.61 109 PRO B O 1
ATOM 2968 N N . SER B 1 110 ? 33.799 -8.188 10.754 1.00 4.59 110 SER B N 1
ATOM 2969 C CA A SER B 1 110 ? 33.983 -7.623 9.437 0.50 5.00 110 SER B CA 1
ATOM 2970 C CA B SER B 1 110 ? 33.970 -7.645 9.439 0.50 5.54 110 SER B CA 1
ATOM 2971 C C . SER B 1 110 ? 32.973 -8.143 8.397 1.00 5.54 110 SER B C 1
ATOM 2972 O O . SER B 1 110 ? 32.871 -7.553 7.326 1.00 9.33 110 SER B O 1
ATOM 2977 N N . GLN B 1 111 ? 32.202 -9.210 8.712 1.00 4.75 111 GLN B N 1
ATOM 2978 C CA . GLN B 1 111 ? 31.132 -9.711 7.834 1.00 3.54 111 GLN B CA 1
ATOM 2979 C C . GLN B 1 111 ? 29.766 -9.113 8.197 1.00 3.93 111 GLN B C 1
ATOM 2980 O O . GLN B 1 11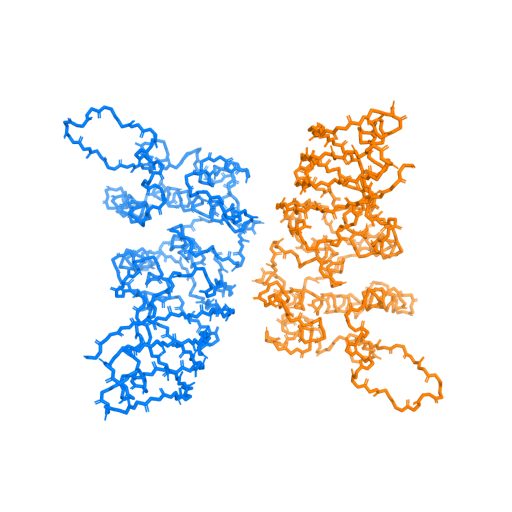1 ? 28.686 -9.495 7.582 1.00 4.48 111 GLN B O 1
ATOM 2986 N N . TYR B 1 112 ? 29.762 -8.213 9.204 1.00 2.13 112 TYR B N 1
ATOM 2987 C CA . TYR B 1 112 ? 28.471 -7.666 9.697 1.00 2.37 112 TYR B CA 1
ATOM 2988 C C . TYR B 1 112 ? 27.584 -7.075 8.600 1.00 2.00 112 TYR B C 1
ATOM 2989 O O . TYR B 1 112 ? 28.036 -6.287 7.795 1.00 2.38 112 TYR B O 1
ATOM 2998 N N . ASP B 1 113 ? 26.317 -7.518 8.519 1.00 2.12 113 ASP B N 1
ATOM 2999 C CA . ASP B 1 113 ? 25.449 -7.044 7.440 1.00 2.15 113 ASP B CA 1
ATOM 3000 C C . ASP B 1 113 ? 24.205 -6.401 8.090 1.00 2.48 113 ASP B C 1
ATOM 3001 O O . ASP B 1 113 ? 23.331 -7.116 8.613 1.00 3.47 113 ASP B O 1
ATOM 3006 N N . TYR B 1 114 ? 24.139 -5.060 8.139 1.00 2.49 114 TYR B N 1
ATOM 3007 C CA . TYR B 1 114 ? 23.079 -4.444 8.919 1.00 2.26 114 TYR B CA 1
ATOM 3008 C C . TYR B 1 114 ? 21.659 -4.816 8.357 1.00 2.55 114 TYR B C 1
ATOM 3009 O O . TYR B 1 114 ? 20.782 -5.125 9.096 1.00 2.62 114 TYR B O 1
ATOM 3018 N N . ARG B 1 115 ? 21.475 -4.846 7.057 1.00 2.66 115 ARG B N 1
ATOM 3019 C CA . ARG B 1 115 ? 20.140 -5.081 6.507 1.00 3.40 115 ARG B CA 1
ATOM 3020 C C . ARG B 1 115 ? 19.562 -6.426 6.941 1.00 4.20 115 ARG B C 1
ATOM 3021 O O . ARG B 1 115 ? 18.389 -6.525 7.283 1.00 4.70 115 ARG B O 1
ATOM 3029 N N . SER B 1 116 ? 20.386 -7.466 6.935 1.00 2.90 116 SER B N 1
ATOM 3030 C CA . SER B 1 116 ? 19.918 -8.816 7.348 1.00 5.26 116 SER B CA 1
ATOM 3031 C C . SER B 1 116 ? 20.079 -9.095 8.866 1.00 4.68 116 SER B C 1
ATOM 3032 O O . SER B 1 116 ? 19.436 -10.002 9.394 1.00 6.55 116 SER B O 1
ATOM 3035 N N . MET B 1 117 ? 20.963 -8.371 9.548 1.00 2.26 117 MET B N 1
ATOM 3036 C CA . MET B 1 117 ? 21.221 -8.750 10.906 1.00 2.23 117 MET B CA 1
ATOM 3037 C C . MET B 1 117 ? 20.705 -7.776 11.926 1.00 2.66 117 MET B C 1
ATOM 3038 O O . MET B 1 117 ? 20.671 -8.088 13.146 1.00 3.72 117 MET B O 1
ATOM 3043 N N . ASN B 1 118 ? 20.336 -6.593 11.502 1.00 2.57 118 ASN B N 1
ATOM 3044 C CA . ASN B 1 118 ? 20.022 -5.628 12.578 1.00 2.59 118 ASN B CA 1
ATOM 3045 C C . ASN B 1 118 ? 18.840 -6.118 13.434 1.00 3.85 118 ASN B C 1
ATOM 3046 O O . ASN B 1 118 ? 17.908 -6.703 12.894 1.00 4.30 118 ASN B O 1
ATOM 3051 N N . MET B 1 119 ? 18.849 -5.759 14.734 1.00 3.22 119 MET B N 1
ATOM 3052 C CA . MET B 1 119 ? 17.825 -6.234 15.645 1.00 3.79 119 MET B CA 1
ATOM 3053 C C . MET B 1 119 ? 16.986 -5.084 16.171 1.00 2.71 119 MET B C 1
ATOM 3054 O O . MET B 1 119 ? 17.519 -3.924 16.267 1.00 2.74 119 MET B O 1
ATOM 3059 N N . LYS B 1 120 ? 15.707 -5.358 16.498 1.00 2.37 120 LYS B N 1
ATOM 3060 C CA . LYS B 1 120 ? 14.914 -4.267 17.067 1.00 2.20 120 LYS B CA 1
ATOM 3061 C C . LYS B 1 120 ? 15.292 -4.033 18.542 1.00 2.34 120 LYS B C 1
ATOM 3062 O O . LYS B 1 120 ? 15.217 -2.926 18.994 1.00 2.78 120 LYS B O 1
ATOM 3068 N N . GLN B 1 121 ? 15.758 -5.076 19.227 1.00 2.35 121 GLN B N 1
ATOM 3069 C CA A GLN B 1 121 ? 16.136 -4.984 20.656 0.50 2.00 121 GLN B CA 1
ATOM 3070 C CA B GLN B 1 121 ? 16.144 -4.962 20.644 0.50 2.00 121 GLN B CA 1
ATOM 3071 C C . GLN B 1 121 ? 17.625 -4.587 20.795 1.00 2.07 121 GLN B C 1
ATOM 3072 O O . GLN B 1 121 ? 18.482 -5.143 20.111 1.00 2.86 121 GLN B O 1
ATOM 3083 N N . MET B 1 122 ? 17.925 -3.654 21.714 1.00 2.13 122 MET B N 1
ATOM 3084 C CA . MET B 1 122 ? 19.340 -3.265 22.089 1.00 2.22 122 MET B CA 1
ATOM 3085 C C . MET B 1 122 ? 19.631 -3.823 23.450 1.00 2.41 122 MET B C 1
ATOM 3086 O O . MET B 1 122 ? 18.684 -4.006 24.253 1.00 2.94 122 MET B O 1
ATOM 3091 N N . SER B 1 123 ? 20.891 -4.158 23.709 1.00 2.70 123 SER B N 1
ATOM 3092 C CA . SER B 1 123 ? 21.189 -4.845 24.998 1.00 2.00 123 SER B CA 1
ATOM 3093 C C . SER B 1 123 ? 21.019 -3.969 26.226 1.00 2.40 123 SER B C 1
ATOM 3094 O O . SER B 1 123 ? 20.811 -4.500 27.312 1.00 2.64 123 SER B O 1
ATOM 3097 N N . GLY B 1 124 ? 21.297 -2.661 26.083 1.00 2.73 124 GLY B N 1
ATOM 3098 C CA . GLY B 1 124 ? 21.357 -1.752 27.276 1.00 2.42 124 GLY B CA 1
ATOM 3099 C C . GLY B 1 124 ? 22.740 -1.668 27.861 1.00 2.90 124 GLY B C 1
ATOM 3100 O O . GLY B 1 124 ? 22.972 -0.843 28.793 1.00 3.60 124 GLY B O 1
ATOM 3101 N N . ASN B 1 125 ? 23.656 -2.489 27.328 1.00 2.18 125 ASN B N 1
ATOM 3102 C CA . ASN B 1 125 ? 25.020 -2.553 27.829 1.00 2.12 125 ASN B CA 1
ATOM 3103 C C . ASN B 1 125 ? 25.832 -1.402 27.198 1.00 2.39 125 ASN B C 1
ATOM 3104 O O . ASN B 1 125 ? 25.293 -0.519 26.526 1.00 2.88 125 ASN B O 1
ATOM 3109 N N . VAL B 1 126 ? 27.128 -1.345 27.492 1.00 2.15 126 VAL B N 1
ATOM 3110 C CA . VAL B 1 126 ? 27.904 -0.163 27.131 1.00 2.53 126 VAL B CA 1
ATOM 3111 C C . VAL B 1 126 ? 28.073 0.047 25.623 1.00 2.26 126 VAL B C 1
ATOM 3112 O O . VAL B 1 126 ? 28.413 1.157 25.161 1.00 2.52 126 VAL B O 1
ATOM 3116 N N . THR B 1 127 ? 27.792 -0.994 24.863 1.00 2.31 127 THR B N 1
ATOM 3117 C CA . THR B 1 127 ? 27.774 -0.912 23.365 1.00 2.64 127 THR B CA 1
ATOM 3118 C C . THR B 1 127 ? 26.554 -0.183 22.825 1.00 2.76 127 THR B C 1
ATOM 3119 O O . THR B 1 127 ? 26.572 0.292 21.687 1.00 2.42 127 THR B O 1
ATOM 3123 N N . THR B 1 128 ? 25.514 0.024 23.655 1.00 2.45 128 THR B N 1
ATOM 3124 C CA . THR B 1 128 ? 24.197 0.455 23.153 1.00 3.92 128 THR B CA 1
ATOM 3125 C C . THR B 1 128 ? 24.182 1.865 22.489 1.00 2.22 128 THR B C 1
ATOM 3126 O O . THR B 1 128 ? 23.509 2.018 21.507 1.00 2.74 128 THR B O 1
ATOM 3130 N N . PRO B 1 129 ? 24.920 2.858 23.027 1.00 2.44 129 PRO B N 1
ATOM 3131 C CA . PRO B 1 129 ? 24.791 4.214 22.404 1.00 2.64 129 PRO B CA 1
ATOM 3132 C C . PRO B 1 129 ? 25.250 4.189 20.928 1.00 2.82 129 PRO B C 1
ATOM 3133 O O . PRO B 1 129 ? 24.690 4.911 20.086 1.00 2.65 129 PRO B O 1
ATOM 3137 N N . ILE B 1 130 ? 26.308 3.412 20.636 1.00 2.46 130 ILE B N 1
ATOM 3138 C CA . ILE B 1 130 ? 26.787 3.374 19.268 1.00 2.68 130 ILE B CA 1
ATOM 3139 C C . ILE B 1 130 ? 25.784 2.583 18.386 1.00 2.00 130 ILE B C 1
ATOM 3140 O O . ILE B 1 130 ? 25.514 2.926 17.176 1.00 3.05 130 ILE B O 1
ATOM 3145 N N . VAL B 1 131 ? 25.145 1.554 18.947 1.00 2.52 131 VAL B N 1
ATOM 3146 C CA . VAL B 1 131 ? 24.099 0.836 18.182 1.00 2.53 131 VAL B CA 1
ATOM 3147 C C . VAL B 1 131 ? 22.922 1.787 17.975 1.00 2.35 131 VAL B C 1
ATOM 3148 O O . VAL B 1 131 ? 22.339 1.823 16.931 1.00 2.00 131 VAL B O 1
ATOM 3152 N N . ALA B 1 132 ? 22.634 2.633 18.968 1.00 2.86 132 ALA B N 1
ATOM 3153 C CA . ALA B 1 132 ? 21.540 3.602 18.745 1.00 2.13 132 ALA B CA 1
ATOM 3154 C C . ALA B 1 132 ? 21.887 4.595 17.657 1.00 2.51 132 ALA B C 1
ATOM 3155 O O . ALA B 1 132 ? 21.006 4.985 16.869 1.00 2.63 132 ALA B O 1
ATOM 3157 N N . LEU B 1 133 ? 23.170 4.936 17.525 1.00 2.40 133 LEU B N 1
ATOM 3158 C CA . LEU B 1 133 ? 23.556 5.768 16.366 1.00 2.56 133 LEU B CA 1
ATOM 3159 C C . LEU B 1 133 ? 23.444 5.004 15.065 1.00 2.92 133 LEU B C 1
ATOM 3160 O O . LEU B 1 133 ? 22.986 5.561 14.043 1.00 3.11 133 LEU B O 1
ATOM 3165 N N . ALA B 1 134 ? 23.849 3.740 15.061 1.00 2.30 134 ALA B N 1
ATOM 3166 C CA . ALA B 1 134 ? 23.654 2.894 13.875 1.00 2.37 134 ALA B CA 1
ATOM 3167 C C . ALA B 1 134 ? 22.201 2.948 13.406 1.00 2.97 134 ALA B C 1
ATOM 3168 O O . ALA B 1 134 ? 21.915 3.096 12.218 1.00 2.78 134 ALA B O 1
ATOM 3170 N N . HIS B 1 135 ? 21.252 2.876 14.336 1.00 2.31 135 HIS B N 1
ATOM 3171 C CA . HIS B 1 135 ? 19.843 2.905 13.881 1.00 2.00 135 HIS B CA 1
ATOM 3172 C C . HIS B 1 135 ? 19.385 4.222 13.335 1.00 2.57 135 HIS B C 1
ATOM 3173 O O . HIS B 1 135 ? 18.510 4.242 12.420 1.00 2.45 135 HIS B O 1
ATOM 3180 N N . TYR B 1 136 ? 19.925 5.325 13.885 1.00 3.30 136 TYR B N 1
ATOM 3181 C CA . TYR B 1 136 ? 19.712 6.640 13.287 1.00 2.36 136 TYR B CA 1
ATOM 3182 C C . TYR B 1 136 ? 20.205 6.619 11.805 1.00 2.37 136 TYR B C 1
ATOM 3183 O O . TYR B 1 136 ? 19.450 7.048 10.889 1.00 2.67 136 TYR B O 1
ATOM 3192 N N . LEU B 1 137 ? 21.431 6.094 11.577 1.00 2.00 137 LEU B N 1
ATOM 3193 C CA . LEU B 1 137 ? 22.001 6.163 10.232 1.00 2.24 137 LEU B CA 1
ATOM 3194 C C . LEU B 1 137 ? 21.271 5.279 9.271 1.00 2.14 137 LEU B C 1
ATOM 3195 O O . LEU B 1 137 ? 21.097 5.668 8.114 1.00 3.83 137 LEU B O 1
ATOM 3200 N N . TRP B 1 138 ? 20.865 4.099 9.723 1.00 2.19 138 TRP B N 1
ATOM 3201 C CA . TRP B 1 138 ? 20.481 3.059 8.754 1.00 2.39 138 TRP B CA 1
ATOM 3202 C C . TRP B 1 138 ? 19.109 2.452 8.943 1.00 2.75 138 TRP B C 1
ATOM 3203 O O . TRP B 1 138 ? 18.660 1.607 8.124 1.00 2.62 138 TRP B O 1
ATOM 3214 N N . GLY B 1 139 ? 18.467 2.788 10.058 1.00 2.00 139 GLY B N 1
ATOM 3215 C CA . GLY B 1 139 ? 17.258 2.109 10.511 1.00 2.29 139 GLY B CA 1
ATOM 3216 C C . GLY B 1 139 ? 15.972 2.598 9.822 1.00 2.18 139 GLY B C 1
ATOM 3217 O O . GLY B 1 139 ? 14.888 1.967 9.998 1.00 2.65 139 GLY B O 1
ATOM 3218 N N . ASN B 1 140 ? 16.071 3.702 9.053 1.00 2.13 140 ASN B N 1
ATOM 3219 C CA A ASN B 1 140 ? 14.944 4.268 8.288 0.50 2.60 140 ASN B CA 1
ATOM 3220 C CA B ASN B 1 140 ? 14.919 4.214 8.295 0.50 2.55 140 ASN B CA 1
ATOM 3221 C C . ASN B 1 140 ? 13.727 4.501 9.204 1.00 2.11 140 ASN B C 1
ATOM 3222 O O . ASN B 1 140 ? 12.562 4.322 8.776 1.00 2.80 140 ASN B O 1
ATOM 3231 N N . GLY B 1 141 ? 13.990 4.915 10.451 1.00 2.19 141 GLY B N 1
ATOM 3232 C CA . GLY B 1 141 ? 12.839 5.272 11.324 1.00 2.71 141 GLY B CA 1
ATOM 3233 C C . GLY B 1 141 ? 12.170 4.132 12.103 1.00 2.47 141 GLY B C 1
ATOM 3234 O O . GLY B 1 141 ? 11.195 4.377 12.853 1.00 3.18 141 GLY B O 1
ATOM 3235 N N . ALA B 1 142 ? 12.656 2.894 11.904 1.00 2.24 142 ALA B N 1
ATOM 3236 C CA . ALA B 1 142 ? 12.065 1.733 12.602 1.00 2.44 142 ALA B CA 1
ATOM 3237 C C . ALA B 1 142 ? 12.154 1.873 14.105 1.00 2.11 142 ALA B C 1
ATOM 3238 O O . ALA B 1 142 ? 13.225 2.272 14.654 1.00 3.11 142 ALA B O 1
ATOM 3240 N N . GLU B 1 143 ? 11.100 1.436 14.795 1.00 2.00 143 GLU B N 1
ATOM 3241 C CA . GLU B 1 143 ? 11.148 1.435 16.253 1.00 2.29 143 GLU B CA 1
ATOM 3242 C C . GLU B 1 143 ? 12.142 0.390 16.843 1.00 2.07 143 GLU B C 1
ATOM 3243 O O . GLU B 1 143 ? 12.320 -0.697 16.265 1.00 4.05 143 GLU B O 1
ATOM 3249 N N . ARG B 1 144 ? 12.779 0.723 17.982 1.00 2.44 144 ARG B N 1
ATOM 3250 C CA . ARG B 1 144 ? 13.678 -0.182 18.638 1.00 2.11 144 ARG B CA 1
ATOM 3251 C C . ARG B 1 144 ? 13.166 -0.340 20.087 1.00 2.02 144 ARG B C 1
ATOM 3252 O O . ARG B 1 144 ? 12.208 0.371 20.505 1.00 2.37 144 ARG B O 1
ATOM 3260 N N . SER B 1 145 ? 13.801 -1.182 20.863 1.00 2.58 145 SER B N 1
ATOM 3261 C CA . SER B 1 145 ? 13.444 -1.288 22.297 1.00 2.36 145 SER B CA 1
ATOM 3262 C C . SER B 1 145 ? 14.684 -1.609 23.119 1.00 3.49 145 SER B C 1
ATOM 3263 O O . SER B 1 145 ? 15.681 -2.135 22.614 1.00 3.17 145 SER B O 1
ATOM 3266 N N . VAL B 1 146 ? 14.609 -1.312 24.414 1.00 2.94 146 VAL B N 1
ATOM 3267 C CA . VAL B 1 146 ? 15.607 -1.853 25.371 1.00 2.00 146 VAL B CA 1
ATOM 3268 C C . VAL B 1 146 ? 14.751 -2.176 26.597 1.00 2.12 146 VAL B C 1
ATOM 3269 O O . VAL B 1 146 ? 13.839 -1.442 26.958 1.00 2.08 146 VAL B O 1
ATOM 3273 N N . ASN B 1 147 ? 14.965 -3.324 27.217 1.00 2.91 147 ASN B N 1
ATOM 3274 C CA . ASN B 1 147 ? 14.128 -3.594 28.383 1.00 2.58 147 ASN B CA 1
ATOM 3275 C C . ASN B 1 147 ? 14.550 -2.786 29.605 1.00 3.26 147 ASN B C 1
ATOM 3276 O O . ASN B 1 147 ? 15.744 -2.577 29.784 1.00 3.21 147 ASN B O 1
ATOM 3281 N N . ILE B 1 148 ? 13.582 -2.283 30.389 1.00 2.00 148 ILE B N 1
ATOM 3282 C CA . ILE B 1 148 ? 13.903 -1.431 31.535 1.00 2.61 148 ILE B CA 1
ATOM 3283 C C . ILE B 1 148 ? 14.867 -2.116 32.532 1.00 2.76 148 ILE B C 1
ATOM 3284 O O . ILE B 1 148 ? 15.619 -1.467 33.245 1.00 2.79 148 ILE B O 1
ATOM 3289 N N . ALA B 1 149 ? 14.863 -3.446 32.562 1.00 2.38 149 ALA B N 1
ATOM 3290 C CA . ALA B 1 149 ? 15.744 -4.144 33.509 1.00 2.23 149 ALA B CA 1
ATOM 3291 C C . ALA B 1 149 ? 17.198 -4.113 33.083 1.00 2.55 149 ALA B C 1
ATOM 3292 O O . ALA B 1 149 ? 18.073 -4.492 33.915 1.00 2.87 149 ALA B O 1
ATOM 3294 N N . ASN B 1 150 ? 17.472 -3.556 31.869 1.00 2.15 150 ASN B N 1
ATOM 3295 C CA . ASN B 1 150 ? 18.807 -3.563 31.328 1.00 2.31 150 ASN B CA 1
ATOM 3296 C C . ASN B 1 150 ? 19.450 -2.179 31.234 1.00 2.51 150 ASN B C 1
ATOM 3297 O O . ASN B 1 150 ? 20.561 -2.049 30.745 1.00 4.36 150 ASN B O 1
ATOM 3302 N N . ILE B 1 151 ? 18.806 -1.164 31.827 1.00 2.98 151 ILE B N 1
ATOM 3303 C CA . ILE B 1 151 ? 19.324 0.220 31.652 1.00 2.37 151 ILE B CA 1
ATOM 3304 C C . ILE B 1 151 ? 19.991 0.801 32.891 1.00 2.85 151 ILE B C 1
ATOM 3305 O O . ILE B 1 151 ? 20.322 2.006 32.884 1.00 2.63 151 ILE B O 1
ATOM 3310 N N . GLY B 1 152 ? 20.213 -0.030 33.923 1.00 2.68 152 GLY B N 1
ATOM 3311 C CA . GLY B 1 152 ? 20.980 0.400 35.083 1.00 2.65 152 GLY B CA 1
ATOM 3312 C C . GLY B 1 152 ? 20.280 1.472 35.884 1.00 3.13 152 GLY B C 1
ATOM 3313 O O . GLY B 1 152 ? 20.955 2.392 36.372 1.00 3.77 152 GLY B O 1
ATOM 3314 N N . LEU B 1 153 ? 18.952 1.374 36.057 1.00 2.06 153 LEU B N 1
ATOM 3315 C CA . LEU B 1 153 ? 18.255 2.395 36.896 1.00 2.43 153 LEU B CA 1
ATOM 3316 C C . LEU B 1 153 ? 18.730 2.339 38.345 1.00 2.31 153 LEU B C 1
ATOM 3317 O O . LEU B 1 153 ? 18.923 1.213 38.913 1.00 3.33 153 LEU B O 1
ATOM 3322 N N . LYS B 1 154 ? 18.928 3.538 38.891 1.00 2.52 154 LYS B N 1
ATOM 3323 C CA . LYS B 1 154 ? 19.095 3.710 40.319 1.00 2.76 154 LYS B CA 1
ATOM 3324 C C . LYS B 1 154 ? 18.059 4.712 40.811 1.00 2.79 154 LYS B C 1
ATOM 3325 O O . LYS B 1 154 ? 18.150 5.899 40.447 1.00 3.40 154 LYS B O 1
ATOM 3331 N N . ILE B 1 155 ? 17.080 4.218 41.599 1.00 2.91 155 ILE B N 1
ATOM 3332 C CA . ILE B 1 155 ? 15.900 5.043 41.996 1.00 2.50 155 ILE B CA 1
ATOM 3333 C C . ILE B 1 155 ? 16.075 5.491 43.429 1.00 3.69 155 ILE B C 1
ATOM 3334 O O . ILE B 1 155 ? 16.347 4.649 44.319 1.00 4.46 155 ILE B O 1
ATOM 3339 N N . SER B 1 156 ? 15.954 6.801 43.675 1.00 2.64 156 SER B N 1
ATOM 3340 C CA . SER B 1 156 ? 16.094 7.326 45.045 1.00 3.37 156 SER B CA 1
ATOM 3341 C C . SER B 1 156 ? 14.712 7.770 45.502 1.00 2.58 156 SER B C 1
ATOM 3342 O O . SER B 1 156 ? 14.259 8.828 45.105 1.00 3.18 156 SER B O 1
ATOM 3345 N N . PRO B 1 157 ? 14.030 6.982 46.353 1.00 3.88 157 PRO B N 1
ATOM 3346 C CA . PRO B 1 157 ? 12.670 7.371 46.755 1.00 3.19 157 PRO B CA 1
ATOM 3347 C C . PRO B 1 157 ? 12.518 8.758 47.370 1.00 4.11 157 PRO B C 1
ATOM 3348 O O . PRO B 1 157 ? 11.455 9.344 47.187 1.00 3.89 157 PRO B O 1
ATOM 3352 N N . MET B 1 158 ? 13.544 9.301 48.053 1.00 5.24 158 MET B N 1
ATOM 3353 C CA . MET B 1 158 ? 13.422 10.653 48.650 1.00 6.14 158 MET B CA 1
ATOM 3354 C C . MET B 1 158 ? 13.351 11.724 47.564 1.00 6.43 158 MET B C 1
ATOM 3355 O O . MET B 1 158 ? 13.059 12.915 47.893 1.00 7.38 158 MET B O 1
ATOM 3360 N N . LYS B 1 159 ? 13.581 11.366 46.300 1.00 2.54 159 LYS B N 1
ATOM 3361 C CA . LYS B 1 159 ? 13.583 12.366 45.255 1.00 3.02 159 LYS B CA 1
ATOM 3362 C C . LYS B 1 159 ? 12.339 12.207 44.443 1.00 2.33 159 LYS B C 1
ATOM 3363 O O . LYS B 1 159 ? 12.227 12.798 43.352 1.00 3.89 159 LYS B O 1
ATOM 3369 N N . ILE B 1 160 ? 11.398 11.427 44.961 1.00 3.02 160 ILE B N 1
ATOM 3370 C CA . ILE B 1 160 ? 10.098 11.184 44.314 1.00 2.86 160 ILE B CA 1
ATOM 3371 C C . ILE B 1 160 ? 9.057 11.923 45.166 1.00 3.24 160 ILE B C 1
ATOM 3372 O O . ILE B 1 160 ? 8.860 11.608 46.350 1.00 3.99 160 ILE B O 1
ATOM 3377 N N . ASN B 1 161 ? 8.411 12.905 44.565 1.00 3.37 161 ASN B N 1
ATOM 3378 C CA . ASN B 1 161 ? 7.664 13.897 45.361 1.00 3.04 161 ASN B CA 1
ATOM 3379 C C . ASN B 1 161 ? 6.630 13.262 46.271 1.00 2.85 161 ASN B C 1
ATOM 3380 O O . ASN B 1 161 ? 6.500 13.704 47.427 1.00 2.73 161 ASN B O 1
ATOM 3385 N N . GLN B 1 162 ? 5.879 12.272 45.759 1.00 2.45 162 GLN B N 1
ATOM 3386 C CA . GLN B 1 162 ? 4.783 11.672 46.580 1.00 3.83 162 GLN B CA 1
ATOM 3387 C C . GLN B 1 162 ? 5.380 11.066 47.829 1.00 2.95 162 GLN B C 1
ATOM 3388 O O . GLN B 1 162 ? 4.793 11.121 48.917 1.00 2.00 162 GLN B O 1
ATOM 3394 N N . ILE B 1 163 ? 6.539 10.421 47.640 1.00 3.06 163 ILE B N 1
ATOM 3395 C CA . ILE B 1 163 ? 7.135 9.683 48.724 1.00 2.94 163 ILE B CA 1
ATOM 3396 C C . ILE B 1 163 ? 7.791 10.645 49.681 1.00 3.73 163 ILE B C 1
ATOM 3397 O O . ILE B 1 163 ? 7.603 10.560 50.910 1.00 4.47 163 ILE B O 1
ATOM 3402 N N . LYS B 1 164 ? 8.555 11.583 49.141 1.00 2.65 164 LYS B N 1
ATOM 3403 C CA . LYS B 1 164 ? 9.125 12.627 50.009 1.00 3.02 164 LYS B CA 1
ATOM 3404 C C . LYS B 1 164 ? 8.033 13.293 50.905 1.00 3.29 164 LYS B C 1
ATOM 3405 O O . LYS B 1 164 ? 8.246 13.559 52.113 1.00 3.86 164 LYS B O 1
ATOM 3411 N N . ASP B 1 165 ? 6.870 13.558 50.310 1.00 3.40 165 ASP B N 1
ATOM 3412 C CA . ASP B 1 165 ? 5.809 14.303 50.943 0.76 2.58 165 ASP B CA 1
ATOM 3413 C C . ASP B 1 165 ? 5.266 13.507 52.107 1.00 3.66 165 ASP B C 1
ATOM 3414 O O . ASP B 1 165 ? 5.027 14.074 53.205 1.00 3.25 165 ASP B O 1
ATOM 3419 N N . ILE B 1 166 ? 5.112 12.201 51.905 1.00 3.27 166 ILE B N 1
ATOM 3420 C CA . ILE B 1 166 ? 4.705 11.311 53.020 1.00 3.10 166 ILE B CA 1
ATOM 3421 C C . ILE B 1 166 ? 5.763 11.283 54.117 1.00 3.42 166 ILE B C 1
ATOM 3422 O O . ILE B 1 166 ? 5.415 11.480 55.313 1.00 3.28 166 ILE B O 1
ATOM 3427 N N . ILE B 1 167 ? 7.034 11.028 53.760 1.00 3.36 167 ILE B N 1
ATOM 3428 C CA . ILE B 1 167 ? 8.123 10.949 54.762 1.00 3.65 167 ILE B CA 1
ATOM 3429 C C . ILE B 1 167 ? 8.273 12.218 55.624 1.00 3.93 167 ILE B C 1
ATOM 3430 O O . ILE B 1 167 ? 8.297 12.151 56.877 1.00 3.56 167 ILE B O 1
ATOM 3435 N N . LYS B 1 168 ? 8.402 13.355 54.957 1.00 4.45 168 LYS B N 1
ATOM 3436 C CA . LYS B 1 168 ? 8.458 14.690 55.593 1.00 4.79 168 LYS B CA 1
ATOM 3437 C C . LYS B 1 168 ? 7.231 15.022 56.465 1.00 4.37 168 LYS B C 1
ATOM 3438 O O . LYS B 1 168 ? 7.337 15.835 57.409 1.00 3.95 168 LYS B O 1
ATOM 3444 N N . SER B 1 169 ? 6.092 14.366 56.204 1.00 4.20 169 SER B N 1
ATOM 3445 C CA . SER B 1 169 ? 4.867 14.639 57.005 1.00 3.62 169 SER B CA 1
ATOM 3446 C C . SER B 1 169 ? 4.870 14.123 58.471 1.00 3.26 169 SER B C 1
ATOM 3447 O O . SER B 1 169 ? 4.057 14.556 59.317 1.00 2.96 169 SER B O 1
ATOM 3450 N N . GLY B 1 170 ? 5.792 13.218 58.783 1.00 2.96 170 GLY B N 1
ATOM 3451 C CA . GLY B 1 170 ? 5.951 12.780 60.167 1.00 3.44 170 GLY B CA 1
ATOM 3452 C C . GLY B 1 170 ? 5.096 11.576 60.508 1.00 3.85 170 GLY B C 1
ATOM 3453 O O . GLY B 1 170 ? 5.233 10.998 61.571 1.00 3.54 170 GLY B O 1
ATOM 3454 N N . VAL B 1 171 ? 4.216 11.172 59.597 1.00 3.82 171 VAL B N 1
ATOM 3455 C CA . VAL B 1 171 ? 3.290 10.052 59.855 1.00 4.48 171 VAL B CA 1
ATOM 3456 C C . VAL B 1 171 ? 4.047 8.725 59.965 1.00 3.44 171 VAL B C 1
ATOM 3457 O O . VAL B 1 171 ? 5.055 8.529 59.306 1.00 3.90 171 VAL B O 1
ATOM 3461 N N . VAL B 1 172 ? 3.579 7.818 60.812 1.00 2.27 172 VAL B N 1
ATOM 3462 C CA . VAL B 1 172 ? 4.222 6.531 60.923 1.00 2.59 172 VAL B CA 1
ATOM 3463 C C . VAL B 1 172 ? 3.227 5.469 60.442 1.00 2.14 172 VAL B C 1
ATOM 3464 O O . VAL B 1 172 ? 2.052 5.564 60.778 1.00 2.00 172 VAL B O 1
ATOM 3468 N N . GLY B 1 173 ? 3.683 4.440 59.719 1.00 2.26 173 GLY B N 1
ATOM 3469 C CA . GLY B 1 173 ? 2.765 3.386 59.297 1.00 2.59 173 GLY B CA 1
ATOM 3470 C C . GLY B 1 173 ? 3.130 2.817 57.944 1.00 3.23 173 GLY B C 1
ATOM 3471 O O . GLY B 1 173 ? 4.316 2.858 57.569 1.00 3.46 173 GLY B O 1
ATOM 3472 N N . THR B 1 174 ? 2.146 2.216 57.267 1.00 2.22 174 THR B N 1
ATOM 3473 C CA . THR B 1 174 ? 2.387 1.561 55.999 1.00 2.43 174 THR B CA 1
ATOM 3474 C C . THR B 1 174 ? 1.480 2.246 54.933 1.00 2.80 174 THR B C 1
ATOM 3475 O O . THR B 1 174 ? 0.254 2.341 55.103 1.00 3.05 174 THR B O 1
ATOM 3479 N N . PHE B 1 175 ? 2.086 2.717 53.841 1.00 3.28 175 PHE B N 1
ATOM 3480 C CA A PHE B 1 175 ? 1.367 3.562 52.908 0.50 3.16 175 PHE B CA 1
ATOM 3481 C CA B PHE B 1 175 ? 1.410 3.639 52.886 0.50 3.11 175 PHE B CA 1
ATOM 3482 C C . PHE B 1 175 ? 1.507 3.077 51.486 1.00 3.69 175 PHE B C 1
ATOM 3483 O O . PHE B 1 175 ? 2.657 2.854 50.966 1.00 4.50 175 PHE B O 1
ATOM 3498 N N . PRO B 1 176 ? 0.362 2.818 50.852 1.00 3.85 176 PRO B N 1
ATOM 3499 C CA . PRO B 1 176 ? 0.456 2.494 49.408 1.00 4.45 176 PRO B CA 1
ATOM 3500 C C . PRO B 1 176 ? 0.898 3.746 48.637 1.00 3.51 176 PRO B C 1
ATOM 3501 O O . PRO B 1 176 ? 0.450 4.862 48.953 1.00 3.80 176 PRO B O 1
ATOM 3505 N N . VAL B 1 177 ? 1.706 3.549 47.602 1.00 3.69 177 VAL B N 1
ATOM 3506 C CA . VAL B 1 177 ? 2.167 4.650 46.726 1.00 4.54 177 VAL B CA 1
ATOM 3507 C C . VAL B 1 177 ? 1.823 4.334 45.284 1.00 3.41 177 VAL B C 1
ATOM 3508 O O . VAL B 1 177 ? 1.924 3.163 44.846 1.00 2.95 177 VAL B O 1
ATOM 3512 N N . SER B 1 178 ? 1.346 5.333 44.548 1.00 2.73 178 SER B N 1
ATOM 3513 C CA . SER B 1 178 ? 1.186 5.109 43.108 1.00 4.38 178 SER B CA 1
ATOM 3514 C C . SER B 1 178 ? 1.471 6.460 42.546 1.00 3.23 178 SER B C 1
ATOM 3515 O O . SER B 1 178 ? 0.726 7.390 42.802 1.00 3.98 178 SER B O 1
ATOM 3518 N N . THR B 1 179 ? 2.541 6.587 41.773 1.00 3.26 179 THR B N 1
ATOM 3519 C CA . THR B 1 179 ? 2.919 7.923 41.320 1.00 3.10 179 THR B CA 1
ATOM 3520 C C . THR B 1 179 ? 3.793 7.878 40.104 1.00 2.20 179 THR B C 1
ATOM 3521 O O . THR B 1 179 ? 4.332 6.823 39.744 1.00 3.50 179 THR B O 1
ATOM 3525 N N . LYS B 1 180 ? 3.950 9.028 39.449 1.00 3.59 180 LYS B N 1
ATOM 3526 C CA . LYS B 1 180 ? 4.815 9.106 38.254 1.00 4.10 180 LYS B CA 1
ATOM 3527 C C . LYS B 1 180 ? 5.832 10.165 38.574 1.00 3.04 180 LYS B C 1
ATOM 3528 O O . LYS B 1 180 ? 5.585 11.048 39.420 1.00 4.54 180 LYS B O 1
ATOM 3534 N N . PHE B 1 181 ? 7.002 10.037 37.959 1.00 2.73 181 PHE B N 1
ATOM 3535 C CA . PHE B 1 181 ? 8.135 10.927 38.289 1.00 2.76 181 PHE B CA 1
ATOM 3536 C C . PHE B 1 181 ? 9.126 10.988 37.118 1.00 2.54 181 PHE B C 1
ATOM 3537 O O . PHE B 1 181 ? 9.276 10.025 36.380 1.00 3.15 181 PHE B O 1
ATOM 3545 N N . THR B 1 182 ? 9.726 12.151 36.878 1.00 2.78 182 THR B N 1
ATOM 3546 C CA A THR B 1 182 ? 10.767 12.320 35.866 0.50 3.05 182 THR B CA 1
ATOM 3547 C CA B THR B 1 182 ? 10.727 12.249 35.833 0.50 2.92 182 THR B CA 1
ATOM 3548 C C . THR B 1 182 ? 12.057 11.757 36.423 1.00 2.23 182 THR B C 1
ATOM 3549 O O . THR B 1 182 ? 12.340 11.916 37.630 1.00 4.74 182 THR B O 1
ATOM 3556 N N . HIS B 1 183 ? 12.857 11.145 35.577 1.00 2.94 183 HIS B N 1
ATOM 3557 C CA . HIS B 1 183 ? 14.075 10.510 36.030 1.00 2.53 183 HIS B CA 1
ATOM 3558 C C . HIS B 1 183 ? 15.145 10.798 35.002 1.00 2.11 183 HIS B C 1
ATOM 3559 O O . HIS B 1 183 ? 15.060 10.360 33.870 1.00 3.62 183 HIS B O 1
ATOM 3566 N N . ALA B 1 184 ? 16.201 11.490 35.433 1.00 3.38 184 ALA B N 1
ATOM 3567 C CA . ALA B 1 184 ? 17.240 11.906 34.493 1.00 3.30 184 ALA B CA 1
ATOM 3568 C C . ALA B 1 184 ? 18.327 10.882 34.526 1.00 2.80 184 ALA B C 1
ATOM 3569 O O . ALA B 1 184 ? 19.264 10.958 35.363 1.00 3.93 184 ALA B O 1
ATOM 3571 N N . THR B 1 185 ? 18.251 9.895 33.643 1.00 2.52 185 THR B N 1
ATOM 3572 C CA . THR B 1 185 ? 19.273 8.813 33.652 1.00 2.59 185 THR B CA 1
ATOM 3573 C C . THR B 1 185 ? 20.693 9.369 33.398 1.00 3.05 185 THR B C 1
ATOM 3574 O O . THR B 1 185 ? 21.661 8.823 33.961 1.00 2.59 185 THR B O 1
ATOM 3578 N N . GLY B 1 186 ? 20.845 10.494 32.682 1.00 2.63 186 GLY B N 1
ATOM 3579 C CA . GLY B 1 186 ? 22.235 10.984 32.415 1.00 4.01 186 GLY B CA 1
ATOM 3580 C C . GLY B 1 186 ? 22.854 11.768 33.575 1.00 4.24 186 GLY B C 1
ATOM 3581 O O . GLY B 1 186 ? 24.003 12.231 33.471 1.00 5.15 186 GLY B O 1
ATOM 3582 N N . ASP B 1 187 ? 22.124 11.917 34.683 1.00 3.49 187 ASP B N 1
ATOM 3583 C CA . ASP B 1 187 ? 22.708 12.482 35.866 1.00 4.30 187 ASP B CA 1
ATOM 3584 C C . ASP B 1 187 ? 23.697 11.520 36.500 1.00 3.52 187 ASP B C 1
ATOM 3585 O O . ASP B 1 187 ? 24.575 11.978 37.256 1.00 5.58 187 ASP B O 1
ATOM 3590 N N . TYR B 1 188 ? 23.554 10.192 36.256 1.00 3.54 188 TYR B N 1
ATOM 3591 C CA . TYR B 1 188 ? 24.418 9.214 36.916 1.00 3.27 188 TYR B CA 1
ATOM 3592 C C . TYR B 1 188 ? 24.817 8.059 36.014 1.00 2.76 188 TYR B C 1
ATOM 3593 O O . TYR 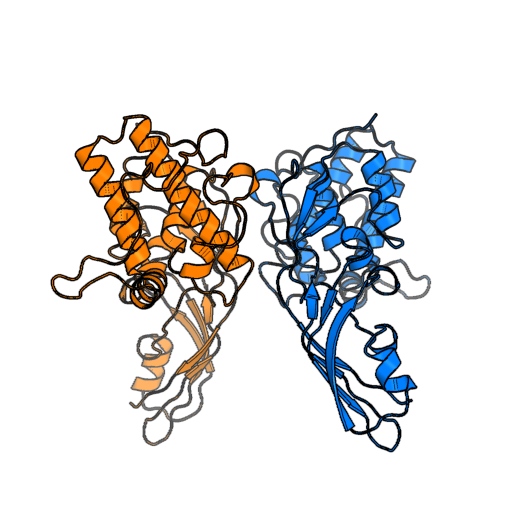B 1 188 ? 25.650 7.221 36.413 1.00 3.02 188 TYR B O 1
ATOM 3602 N N . ASN B 1 189 ? 24.241 7.961 34.819 1.00 2.18 189 ASN B N 1
ATOM 3603 C CA . ASN B 1 189 ? 24.519 6.806 33.974 1.00 2.64 189 ASN B CA 1
ATOM 3604 C C . ASN B 1 189 ? 24.849 7.346 32.561 1.00 2.98 189 ASN B C 1
ATOM 3605 O O . ASN B 1 189 ? 23.947 7.743 31.764 1.00 2.93 189 ASN B O 1
ATOM 3610 N N . VAL B 1 190 ? 26.133 7.345 32.231 1.00 2.40 190 VAL B N 1
ATOM 3611 C CA . VAL B 1 190 ? 26.551 7.989 30.984 1.00 2.14 190 VAL B CA 1
ATOM 3612 C C . VAL B 1 190 ? 26.075 7.216 29.754 1.00 3.18 190 VAL B C 1
ATOM 3613 O O . VAL B 1 190 ? 25.942 7.742 28.665 1.00 2.94 190 VAL B O 1
ATOM 3617 N N . ILE B 1 191 ? 25.899 5.914 29.932 1.00 2.00 191 ILE B N 1
ATOM 3618 C CA . ILE B 1 191 ? 25.462 5.107 28.811 1.00 2.08 191 ILE B CA 1
ATOM 3619 C C . ILE B 1 191 ? 23.941 5.263 28.557 1.00 2.49 191 ILE B C 1
ATOM 3620 O O . ILE B 1 191 ? 23.532 5.608 27.443 1.00 2.98 191 ILE B O 1
ATOM 3625 N N . THR B 1 192 ? 23.119 5.038 29.587 1.00 2.88 192 THR B N 1
ATOM 3626 C CA . THR B 1 192 ? 21.658 5.179 29.373 1.00 2.41 192 THR B CA 1
ATOM 3627 C C . THR B 1 192 ? 21.334 6.627 29.068 1.00 2.83 192 THR B C 1
ATOM 3628 O O . THR B 1 192 ? 20.437 6.905 28.260 1.00 2.54 192 THR B O 1
ATOM 3632 N N . GLY B 1 193 ? 22.069 7.553 29.707 1.00 2.25 193 GLY B N 1
ATOM 3633 C CA . GLY B 1 193 ? 21.754 8.996 29.496 1.00 2.02 193 GLY B CA 1
ATOM 3634 C C . GLY B 1 193 ? 21.951 9.352 27.989 1.00 2.37 193 GLY B C 1
ATOM 3635 O O . GLY B 1 193 ? 21.161 10.176 27.460 1.00 2.72 193 GLY B O 1
ATOM 3636 N N . ALA B 1 194 ? 22.916 8.690 27.316 1.00 2.33 194 ALA B N 1
ATOM 3637 C CA . ALA B 1 194 ? 23.258 9.109 25.944 1.00 2.00 194 ALA B CA 1
ATOM 3638 C C . ALA B 1 194 ? 22.042 8.933 25.027 1.00 3.76 194 ALA B C 1
ATOM 3639 O O . ALA B 1 194 ? 21.881 9.748 24.107 1.00 3.90 194 ALA B O 1
ATOM 3641 N N . TYR B 1 195 ? 21.266 7.847 25.190 1.00 3.06 195 TYR B N 1
ATOM 3642 C CA . TYR B 1 195 ? 20.172 7.613 24.217 1.00 3.06 195 TYR B CA 1
ATOM 3643 C C . TYR B 1 195 ? 18.764 7.655 24.839 1.00 3.64 195 TYR B C 1
ATOM 3644 O O . TYR B 1 195 ? 17.826 7.922 24.066 1.00 6.23 195 TYR B O 1
ATOM 3653 N N . LEU B 1 196 ? 18.602 7.438 26.160 1.00 4.24 196 LEU B N 1
ATOM 3654 C CA . LEU B 1 196 ? 17.287 7.615 26.743 1.00 2.92 196 LEU B CA 1
ATOM 3655 C C . LEU B 1 196 ? 17.195 8.957 27.501 1.00 3.85 196 LEU B C 1
ATOM 3656 O O . LEU B 1 196 ? 16.068 9.467 27.640 1.00 5.45 196 LEU B O 1
ATOM 3661 N N . GLY B 1 197 ? 18.314 9.481 28.057 1.00 3.94 197 GLY B N 1
ATOM 3662 C CA . GLY B 1 197 ? 18.290 10.791 28.752 1.00 2.81 197 GLY B CA 1
ATOM 3663 C C . GLY B 1 197 ? 17.212 10.864 29.863 1.00 2.73 197 GLY B C 1
ATOM 3664 O O . GLY B 1 197 ? 17.138 10.010 30.765 1.00 3.61 197 GLY B O 1
ATOM 3665 N N . ASN B 1 198 ? 16.351 11.866 29.773 1.00 2.97 198 ASN B N 1
ATOM 3666 C CA . ASN B 1 198 ? 15.267 11.992 30.767 1.00 2.64 198 ASN B CA 1
ATOM 3667 C C . ASN B 1 198 ? 14.105 11.083 30.391 1.00 2.77 198 ASN B C 1
ATOM 3668 O O . ASN B 1 198 ? 13.648 11.142 29.246 1.00 3.14 198 ASN B O 1
ATOM 3673 N N . ILE B 1 199 ? 13.619 10.267 31.348 1.00 2.25 199 ILE B N 1
ATOM 3674 C CA . ILE B 1 199 ? 12.476 9.391 31.093 1.00 3.26 199 ILE B CA 1
ATOM 3675 C C . ILE B 1 199 ? 11.433 9.698 32.148 1.00 3.43 199 ILE B C 1
ATOM 3676 O O . ILE B 1 199 ? 11.702 10.494 33.039 1.00 4.54 199 ILE B O 1
ATOM 3681 N N . THR B 1 200 ? 10.217 9.165 32.002 1.00 3.00 200 THR B N 1
ATOM 3682 C CA . THR B 1 200 ? 9.181 9.354 33.003 1.00 3.59 200 THR B CA 1
ATOM 3683 C C . THR B 1 200 ? 8.789 7.940 33.471 1.00 2.38 200 THR B C 1
ATOM 3684 O O . THR B 1 200 ? 8.579 7.079 32.638 1.00 3.88 200 THR B O 1
ATOM 3688 N N . LEU B 1 201 ? 8.792 7.713 34.790 1.00 2.30 201 LEU B N 1
ATOM 3689 C CA . LEU B 1 201 ? 8.608 6.386 35.318 1.00 2.29 201 LEU B CA 1
ATOM 3690 C C . LEU B 1 201 ? 7.326 6.374 36.141 1.00 2.23 201 LEU B C 1
ATOM 3691 O O . LEU B 1 201 ? 6.919 7.408 36.680 1.00 3.30 201 LEU B O 1
ATOM 3696 N N . LYS B 1 202 ? 6.664 5.200 36.258 1.00 3.44 202 LYS B N 1
ATOM 3697 C CA . LYS B 1 202 ? 5.531 5.039 37.160 1.00 3.20 202 LYS B CA 1
ATOM 3698 C C . LYS B 1 202 ? 6.004 4.050 38.215 1.00 3.02 202 LYS B C 1
ATOM 3699 O O . LYS B 1 202 ? 6.637 3.034 37.876 1.00 3.69 202 LYS B O 1
ATOM 3705 N N . THR B 1 203 ? 5.692 4.307 39.472 1.00 3.37 203 THR B N 1
ATOM 3706 C CA . THR B 1 203 ? 5.945 3.256 40.513 1.00 3.67 203 THR B CA 1
ATOM 3707 C C . THR B 1 203 ? 4.709 2.995 41.341 1.00 2.95 203 THR B C 1
ATOM 3708 O O . THR B 1 203 ? 3.911 3.926 41.614 1.00 4.61 203 THR B O 1
ATOM 3712 N N . GLU B 1 204 ? 4.474 1.723 41.700 1.00 3.47 204 GLU B N 1
ATOM 3713 C CA . GLU B 1 204 ? 3.382 1.340 42.633 1.00 3.46 204 GLU B CA 1
ATOM 3714 C C . GLU B 1 204 ? 4.079 0.497 43.698 1.00 3.65 204 GLU B C 1
ATOM 3715 O O . GLU B 1 204 ? 4.909 -0.422 43.375 1.00 4.37 204 GLU B O 1
ATOM 3721 N N . GLY B 1 205 ? 3.740 0.740 44.964 1.00 2.96 205 GLY B N 1
ATOM 3722 C CA . GLY B 1 205 ? 4.333 -0.144 46.005 1.00 3.59 205 GLY B CA 1
ATOM 3723 C C . GLY B 1 205 ? 3.921 0.348 47.372 1.00 3.89 205 GLY B C 1
ATOM 3724 O O . GLY B 1 205 ? 2.867 1.043 47.512 1.00 4.59 205 GLY B O 1
ATOM 3725 N N . THR B 1 206 ? 4.788 0.078 48.350 1.00 3.56 206 THR B N 1
ATOM 3726 C CA . THR B 1 206 ? 4.458 0.300 49.740 1.00 4.06 206 THR B CA 1
ATOM 3727 C C . THR B 1 206 ? 5.633 0.994 50.387 1.00 4.41 206 THR B C 1
ATOM 3728 O O . THR B 1 206 ? 6.764 0.479 50.358 1.00 5.73 206 THR B O 1
ATOM 3732 N N . LEU B 1 207 ? 5.336 2.138 51.021 1.00 3.29 207 LEU B N 1
ATOM 3733 C CA . LEU B 1 207 ? 6.309 2.851 51.869 1.00 3.04 207 LEU B CA 1
ATOM 3734 C C . LEU B 1 207 ? 5.981 2.526 53.315 1.00 3.07 207 LEU B C 1
ATOM 3735 O O . LEU B 1 207 ? 4.837 2.715 53.792 1.00 3.03 207 LEU B O 1
ATOM 3740 N N . THR B 1 208 ? 6.973 2.028 54.046 1.00 4.30 208 THR B N 1
ATOM 3741 C CA . THR B 1 208 ? 6.742 1.705 55.456 1.00 4.04 208 THR B CA 1
ATOM 3742 C C . THR B 1 208 ? 7.637 2.627 56.251 1.00 4.47 208 THR B C 1
ATOM 3743 O O . THR B 1 208 ? 8.839 2.700 55.982 1.00 4.74 208 THR B O 1
ATOM 3747 N N . ILE B 1 209 ? 7.072 3.394 57.195 1.00 4.09 209 ILE B N 1
ATOM 3748 C CA . ILE B 1 209 ? 7.887 4.300 58.021 1.00 5.26 209 ILE B CA 1
ATOM 3749 C C . ILE B 1 209 ? 7.735 3.831 59.496 1.00 5.64 209 ILE B C 1
ATOM 3750 O O . ILE B 1 209 ? 6.610 3.720 59.968 1.00 5.92 209 ILE B O 1
ATOM 3755 N N . SER B 1 210 ? 8.842 3.475 60.166 1.00 5.76 210 SER B N 1
ATOM 3756 C CA . SER B 1 210 ? 8.823 3.060 61.576 1.00 6.93 210 SER B CA 1
ATOM 3757 C C . SER B 1 210 ? 8.834 4.261 62.505 1.00 6.23 210 SER B C 1
ATOM 3758 O O . SER B 1 210 ? 9.220 5.334 62.115 1.00 7.06 210 SER B O 1
ATOM 3761 N N . ALA B 1 211 ? 8.512 3.997 63.755 1.00 6.47 211 ALA B N 1
ATOM 3762 C CA . ALA B 1 211 ? 8.449 5.020 64.783 1.00 6.78 211 ALA B CA 1
ATOM 3763 C C . ALA B 1 211 ? 9.781 5.778 64.852 1.00 7.81 211 ALA B C 1
ATOM 3764 O O . ALA B 1 211 ? 9.772 7.004 65.043 1.00 7.66 211 ALA B O 1
ATOM 3766 N N . ASN B 1 212 ? 10.909 5.083 64.667 1.00 8.35 212 ASN B N 1
ATOM 3767 C CA . ASN B 1 212 ? 12.214 5.742 64.755 1.00 9.79 212 ASN B CA 1
ATOM 3768 C C . ASN B 1 212 ? 12.614 6.550 63.510 1.00 9.82 212 ASN B C 1
ATOM 3769 O O . ASN B 1 212 ? 13.740 7.115 63.438 1.00 10.34 212 ASN B O 1
ATOM 3774 N N . GLY B 1 213 ? 11.713 6.583 62.524 1.00 9.88 213 GLY B N 1
ATOM 3775 C CA . GLY B 1 213 ? 11.924 7.333 61.290 1.00 8.87 213 GLY B CA 1
ATOM 3776 C C . GLY B 1 213 ? 12.645 6.618 60.158 1.00 10.02 213 GLY B C 1
ATOM 3777 O O . GLY B 1 213 ? 12.766 7.170 59.060 1.00 10.27 213 GLY B O 1
ATOM 3778 N N . SER B 1 214 ? 13.086 5.376 60.407 1.00 9.12 214 SER B N 1
ATOM 3779 C CA . SER B 1 214 ? 13.631 4.514 59.336 1.00 8.12 214 SER B CA 1
ATOM 3780 C C . SER B 1 214 ? 12.497 4.189 58.412 1.00 7.24 214 SER B C 1
ATOM 3781 O O . SER B 1 214 ? 11.380 4.025 58.865 1.00 7.36 214 SER B O 1
ATOM 3784 N N . TRP B 1 215 ? 12.782 4.057 57.131 1.00 5.71 215 TRP B N 1
ATOM 3785 C CA . TRP B 1 215 ? 11.735 3.684 56.206 1.00 4.60 215 TRP B CA 1
ATOM 3786 C C . TRP B 1 215 ? 12.246 2.718 55.143 1.00 5.29 215 TRP B C 1
ATOM 3787 O O . TRP B 1 215 ? 13.446 2.590 54.901 1.00 7.80 215 TRP B O 1
ATOM 3798 N N . THR B 1 216 ? 11.318 2.017 54.524 1.00 4.70 216 THR B N 1
ATOM 3799 C CA A THR B 1 216 ? 11.670 1.267 53.339 0.50 4.45 216 THR B CA 1
ATOM 3800 C CA B THR B 1 216 ? 11.611 1.146 53.410 0.50 4.41 216 THR B CA 1
ATOM 3801 C C . THR B 1 216 ? 10.604 1.477 52.294 1.00 4.89 216 THR B C 1
ATOM 3802 O O . THR B 1 216 ? 9.455 1.699 52.590 1.00 4.44 216 THR B O 1
ATOM 3809 N N . TYR B 1 217 ? 11.043 1.477 51.053 1.00 3.73 217 TYR B N 1
ATOM 3810 C CA . TYR B 1 217 ? 10.124 1.504 49.951 1.00 4.51 217 TYR B CA 1
ATOM 3811 C C . TYR B 1 217 ? 10.361 0.248 49.119 1.00 5.24 217 TYR B C 1
ATOM 3812 O O . TYR B 1 217 ? 11.448 0.068 48.583 1.00 7.04 217 TYR B O 1
ATOM 3821 N N . ASN B 1 218 ? 9.298 -0.550 48.927 1.00 5.22 218 ASN B N 1
ATOM 3822 C CA . ASN B 1 218 ? 9.364 -1.740 48.062 1.00 4.98 218 ASN B CA 1
ATOM 3823 C C . ASN B 1 218 ? 8.309 -1.585 46.999 1.00 4.01 218 ASN B C 1
ATOM 3824 O O . ASN B 1 218 ? 7.136 -1.424 47.325 1.00 5.47 218 ASN B O 1
ATOM 3829 N N . GLY B 1 219 ? 8.672 -1.618 45.734 1.00 4.48 219 GLY B N 1
ATOM 3830 C CA . GLY B 1 219 ? 7.652 -1.436 44.735 1.00 3.56 219 GLY B CA 1
ATOM 3831 C C . GLY B 1 219 ? 8.121 -1.778 43.355 1.00 3.88 219 GLY B C 1
ATOM 3832 O O . GLY B 1 219 ? 9.306 -2.050 43.154 1.00 7.27 219 GLY B O 1
ATOM 3833 N N . VAL B 1 220 ? 7.201 -1.705 42.387 1.00 3.44 220 VAL B N 1
ATOM 3834 C CA A VAL B 1 220 ? 7.583 -1.989 41.003 0.50 3.22 220 VAL B CA 1
ATOM 3835 C CA B VAL B 1 220 ? 7.514 -1.984 40.983 0.50 3.86 220 VAL B CA 1
ATOM 3836 C C . VAL B 1 220 ? 7.754 -0.650 40.289 1.00 3.41 220 VAL B C 1
ATOM 3837 O O . VAL B 1 220 ? 7.158 0.323 40.660 1.00 3.54 220 VAL B O 1
ATOM 3844 N N . VAL B 1 221 ? 8.605 -0.625 39.255 1.00 3.55 221 VAL B N 1
ATOM 3845 C CA . VAL B 1 221 ? 8.780 0.536 38.474 1.00 3.05 221 VAL B CA 1
ATOM 3846 C C . VAL B 1 221 ? 8.678 0.124 37.009 1.00 3.04 221 VAL B C 1
ATOM 3847 O O . VAL B 1 221 ? 9.328 -0.858 36.578 1.00 4.49 221 VAL B O 1
ATOM 3851 N N . ARG B 1 222 ? 7.979 0.956 36.242 1.00 2.42 222 ARG B N 1
ATOM 3852 C CA . ARG B 1 222 ? 7.803 0.697 34.776 1.00 3.18 222 ARG B CA 1
ATOM 3853 C C . ARG B 1 222 ? 7.937 2.060 34.122 1.00 2.99 222 ARG B C 1
ATOM 3854 O O . ARG B 1 222 ? 7.794 3.089 34.808 1.00 2.71 222 ARG B O 1
ATOM 3862 N N . SER B 1 223 ? 8.109 2.075 32.784 1.00 2.70 223 SER B N 1
ATOM 3863 C CA . SER B 1 223 ? 8.089 3.329 32.088 1.00 2.72 223 SER B CA 1
ATOM 3864 C C . SER B 1 223 ? 6.628 3.908 32.007 1.00 2.76 223 SER B C 1
ATOM 3865 O O . SER B 1 223 ? 5.675 3.197 31.634 1.00 4.61 223 SER B O 1
ATOM 3868 N N . TYR B 1 224 ? 6.490 5.188 32.359 1.00 2.00 224 TYR B N 1
ATOM 3869 C CA . TYR B 1 224 ? 5.157 5.854 32.204 1.00 2.50 224 TYR B CA 1
ATOM 3870 C C . TYR B 1 224 ? 4.938 6.127 30.705 1.00 2.09 224 TYR B C 1
ATOM 3871 O O . TYR B 1 224 ? 3.832 5.828 30.150 1.00 2.65 224 TYR B O 1
ATOM 3880 N N . ASP B 1 225 ? 5.940 6.674 30.009 1.00 2.65 225 ASP B N 1
ATOM 3881 C CA . ASP B 1 225 ? 5.788 6.886 28.551 1.00 3.70 225 ASP B CA 1
ATOM 3882 C C . ASP B 1 225 ? 6.022 5.530 27.871 1.00 4.12 225 ASP B C 1
ATOM 3883 O O . ASP B 1 225 ? 6.908 4.769 28.285 1.00 6.13 225 ASP B O 1
ATOM 3888 N N . ASP B 1 226 ? 5.272 5.234 26.815 1.00 5.06 226 ASP B N 1
ATOM 3889 C CA . ASP B 1 226 ? 5.509 3.957 26.088 1.00 8.14 226 ASP B CA 1
ATOM 3890 C C . ASP B 1 226 ? 6.826 3.971 25.360 1.00 8.82 226 ASP B C 1
ATOM 3891 O O . ASP B 1 226 ? 7.521 2.918 25.279 1.00 11.21 226 ASP B O 1
ATOM 3896 N N . LYS B 1 227 ? 7.235 5.140 24.884 1.00 6.27 227 LYS B N 1
ATOM 3897 C CA . LYS B 1 227 ? 8.507 5.150 24.123 1.00 4.70 227 LYS B CA 1
ATOM 3898 C C . LYS B 1 227 ? 9.148 6.519 24.179 1.00 4.33 227 LYS B C 1
ATOM 3899 O O . LYS B 1 227 ? 8.468 7.479 24.586 1.00 5.82 227 LYS B O 1
ATOM 3905 N N . TYR B 1 228 ? 10.387 6.606 23.709 1.00 3.94 228 TYR B N 1
ATOM 3906 C CA . TYR B 1 228 ? 11.219 7.817 23.812 1.00 3.00 228 TYR B CA 1
ATOM 3907 C C . TYR B 1 228 ? 11.828 8.124 22.483 1.00 2.29 228 TYR B C 1
ATOM 3908 O O . TYR B 1 228 ? 12.265 7.204 21.800 1.00 3.11 228 TYR B O 1
ATOM 3917 N N . ASP B 1 229 ? 11.945 9.404 22.116 1.00 2.27 229 ASP B N 1
ATOM 3918 C CA . ASP B 1 229 ? 12.492 9.712 20.811 1.00 2.63 229 ASP B CA 1
ATOM 3919 C C . ASP B 1 229 ? 14.007 9.744 20.887 1.00 2.82 229 ASP B C 1
ATOM 3920 O O . ASP B 1 229 ? 14.562 10.295 21.879 1.00 3.46 229 ASP B O 1
ATOM 3925 N N . PHE B 1 230 ? 14.673 9.212 19.838 1.00 3.11 230 PHE B N 1
ATOM 3926 C CA . PHE B 1 230 ? 16.148 9.355 19.716 1.00 2.98 230 PHE B CA 1
ATOM 3927 C C . PHE B 1 230 ? 16.409 10.522 18.755 1.00 3.68 230 PHE B C 1
ATOM 3928 O O . PHE B 1 230 ? 16.133 10.424 17.559 1.00 3.44 230 PHE B O 1
ATOM 3936 N N . ASN B 1 231 ? 16.930 11.634 19.313 1.00 3.14 231 ASN B N 1
ATOM 3937 C CA . ASN B 1 231 ? 17.361 12.762 18.511 1.00 4.05 231 ASN B CA 1
ATOM 3938 C C . ASN B 1 231 ? 18.346 13.607 19.333 1.00 2.70 231 ASN B C 1
ATOM 3939 O O . ASN B 1 231 ? 18.555 13.338 20.558 1.00 3.51 231 ASN B O 1
ATOM 3944 N N . ALA B 1 232 ? 18.919 14.619 18.708 1.00 3.35 232 ALA B N 1
ATOM 3945 C CA . ALA B 1 232 ? 19.931 15.464 19.351 1.00 4.41 232 ALA B CA 1
ATOM 3946 C C . ALA B 1 232 ? 19.352 16.067 20.652 1.00 5.13 232 ALA B C 1
ATOM 3947 O O . ALA B 1 232 ? 20.035 16.160 21.681 1.00 8.63 232 ALA B O 1
ATOM 3949 N N . SER B 1 233 ? 18.087 16.416 20.640 1.00 3.43 233 SER B N 1
ATOM 3950 C CA . SER B 1 233 ? 17.542 17.201 21.761 0.94 3.99 233 SER B CA 1
ATOM 3951 C C . SER B 1 233 ? 17.373 16.300 23.026 1.00 3.90 233 SER B C 1
ATOM 3952 O O . SER B 1 233 ? 17.352 16.802 24.196 1.00 4.77 233 SER B O 1
ATOM 3955 N N . THR B 1 234 ? 17.315 14.999 22.818 1.00 2.15 234 THR B N 1
ATOM 3956 C CA . THR B 1 234 ? 16.942 14.143 23.984 1.00 2.82 234 THR B CA 1
ATOM 3957 C C . THR B 1 234 ? 18.188 13.455 24.568 1.00 2.33 234 THR B C 1
ATOM 3958 O O . THR B 1 234 ? 18.138 12.945 25.706 1.00 3.71 234 THR B O 1
ATOM 3962 N N . HIS B 1 235 ? 19.318 13.543 23.851 1.00 2.25 235 HIS B N 1
ATOM 3963 C CA . HIS B 1 235 ? 20.527 12.861 24.376 1.00 3.02 235 HIS B CA 1
ATOM 3964 C C . HIS B 1 235 ? 21.009 13.628 25.614 1.00 2.06 235 HIS B C 1
ATOM 3965 O O . HIS B 1 235 ? 20.804 14.848 25.742 1.00 2.76 235 HIS B O 1
ATOM 3972 N N . ARG B 1 236 ? 21.534 12.894 26.586 1.00 2.85 236 ARG B N 1
ATOM 3973 C CA . ARG B 1 236 ? 22.116 13.583 27.755 1.00 3.04 236 ARG B CA 1
ATOM 3974 C C . ARG B 1 236 ? 23.501 12.997 28.092 1.00 3.30 236 ARG B C 1
ATOM 3975 O O . ARG B 1 236 ? 23.789 11.833 27.735 1.00 3.78 236 ARG B O 1
ATOM 3983 N N . GLY B 1 237 ? 24.348 13.798 28.751 1.00 3.30 237 GLY B N 1
ATOM 3984 C CA . GLY B 1 237 ? 25.685 13.319 29.198 1.00 3.76 237 GLY B CA 1
ATOM 3985 C C . GLY B 1 237 ? 26.730 13.404 28.103 1.00 2.71 237 GLY B C 1
ATOM 3986 O O . GLY B 1 237 ? 26.449 13.845 26.999 1.00 3.43 237 GLY B O 1
ATOM 3987 N N . ILE B 1 238 ? 27.967 13.089 28.475 1.00 2.49 238 ILE B N 1
ATOM 3988 C CA A ILE B 1 238 ? 29.063 13.385 27.550 0.50 2.55 238 ILE B CA 1
ATOM 3989 C CA B ILE B 1 238 ? 29.139 13.286 27.637 0.50 2.61 238 ILE B CA 1
ATOM 3990 C C . ILE B 1 238 ? 29.101 12.424 26.376 1.00 2.42 238 ILE B C 1
ATOM 3991 O O . ILE B 1 238 ? 29.521 12.823 25.291 1.00 2.72 238 ILE B O 1
ATOM 4000 N N . ILE B 1 239 ? 28.634 11.176 26.522 1.00 2.55 239 ILE B N 1
ATOM 4001 C CA . ILE B 1 239 ? 28.556 10.342 25.325 1.00 2.76 239 ILE B CA 1
ATOM 4002 C C . ILE B 1 239 ? 27.420 10.867 24.421 1.00 2.32 239 ILE B C 1
ATOM 4003 O O . ILE B 1 239 ? 27.551 10.927 23.188 1.00 2.99 239 ILE B O 1
ATOM 4008 N N . GLY B 1 240 ? 26.346 11.305 25.036 1.00 2.64 240 GLY B N 1
ATOM 4009 C CA . GLY B 1 240 ? 25.259 12.006 24.325 1.00 3.19 240 GLY B CA 1
ATOM 4010 C C . GLY B 1 240 ? 25.788 13.175 23.507 1.00 3.45 240 GLY B C 1
ATOM 4011 O O . GLY B 1 240 ? 25.320 13.403 22.364 1.00 3.12 240 GLY B O 1
ATOM 4012 N N . GLU B 1 241 ? 26.753 13.926 24.056 1.00 2.28 241 GLU B N 1
ATOM 4013 C CA . GLU B 1 241 ? 27.278 15.115 23.307 1.00 2.59 241 GLU B CA 1
ATOM 4014 C C . GLU B 1 241 ? 28.039 14.685 22.070 1.00 2.51 241 GLU B C 1
ATOM 4015 O O . GLU B 1 241 ? 27.991 15.351 21.034 1.00 4.22 241 GLU B O 1
ATOM 4021 N N . SER B 1 242 ? 28.721 13.538 22.149 1.00 2.21 242 SER B N 1
ATOM 4022 C CA . SER B 1 242 ? 29.399 13.011 20.963 1.00 2.94 242 SER B CA 1
ATOM 4023 C C . SER B 1 242 ? 28.374 12.533 19.930 1.00 2.74 242 SER B C 1
ATOM 4024 O O . SER B 1 242 ? 28.563 12.748 18.709 1.00 3.62 242 SER B O 1
ATOM 4027 N N . LEU B 1 243 ? 27.331 11.828 20.380 1.00 2.57 243 LEU B N 1
ATOM 4028 C CA . LEU B 1 243 ? 26.252 11.447 19.429 1.00 3.29 243 LEU B CA 1
ATOM 4029 C C . LEU B 1 243 ? 25.671 12.667 18.694 1.00 3.69 243 LEU B C 1
ATOM 4030 O O . LEU B 1 243 ? 25.375 12.581 17.469 1.00 5.33 243 LEU B O 1
ATOM 4035 N N . THR B 1 244 ? 25.510 13.761 19.422 1.00 3.19 244 THR B N 1
ATOM 4036 C CA . THR B 1 244 ? 25.000 15.018 18.828 1.00 3.01 244 THR B CA 1
ATOM 4037 C C . THR B 1 244 ? 25.931 15.484 17.768 1.00 3.19 244 THR B C 1
ATOM 4038 O O . THR B 1 244 ? 25.430 15.808 16.668 1.00 4.24 244 THR B O 1
ATOM 4042 N N . ARG B 1 245 ? 27.235 15.554 18.065 1.00 2.48 245 ARG B N 1
ATOM 4043 C CA . ARG B 1 245 ? 28.203 16.054 17.075 1.00 2.06 245 ARG B CA 1
ATOM 4044 C C . ARG B 1 245 ? 28.205 15.197 15.817 1.00 3.61 245 ARG B C 1
ATOM 4045 O O . ARG B 1 245 ? 28.265 15.750 14.709 1.00 4.11 245 ARG B O 1
ATOM 4053 N N . LEU B 1 246 ? 28.128 13.856 15.969 1.00 2.66 246 LEU B N 1
ATOM 4054 C CA . LEU B 1 246 ? 28.281 12.976 14.842 1.00 3.53 246 LEU B CA 1
ATOM 4055 C C . LEU B 1 246 ? 26.991 12.984 14.081 1.00 4.33 246 LEU B C 1
ATOM 4056 O O . LEU B 1 246 ? 26.969 12.974 12.815 1.00 4.95 246 LEU B O 1
ATOM 4061 N N . GLY B 1 247 ? 25.898 13.007 14.823 1.00 4.94 247 GLY B N 1
ATOM 4062 C CA . GLY B 1 247 ? 24.578 13.098 14.164 1.00 7.63 247 GLY B CA 1
ATOM 4063 C C . GLY B 1 247 ? 24.397 14.368 13.329 1.00 8.29 247 GLY B C 1
ATOM 4064 O O . GLY B 1 247 ? 23.626 14.395 12.358 1.00 10.21 247 GLY B O 1
ATOM 4065 N N . ALA B 1 248 ? 25.123 15.437 13.662 1.00 6.47 248 ALA B N 1
ATOM 4066 C CA . ALA B 1 248 ? 25.000 16.677 12.915 1.00 6.83 248 ALA B CA 1
ATOM 4067 C C . ALA B 1 248 ? 25.682 16.548 11.557 1.00 5.19 248 ALA B C 1
ATOM 4068 O O . ALA B 1 248 ? 25.322 17.273 10.574 1.00 7.95 248 ALA B O 1
ATOM 4070 N N . MET B 1 249 ? 26.643 15.626 11.462 1.00 4.80 249 MET B N 1
ATOM 4071 C CA A MET B 1 249 ? 27.448 15.503 10.226 0.50 4.12 249 MET B CA 1
ATOM 4072 C CA B MET B 1 249 ? 27.452 15.511 10.228 0.50 3.59 249 MET B CA 1
ATOM 4073 C C . MET B 1 249 ? 26.867 14.557 9.207 1.00 3.01 249 MET B C 1
ATOM 4074 O O . MET B 1 249 ? 27.126 14.712 8.010 1.00 3.05 249 MET B O 1
ATOM 4083 N N . PHE B 1 250 ? 26.145 13.540 9.698 1.00 3.64 250 PHE B N 1
ATOM 4084 C CA . PHE B 1 250 ? 25.720 12.413 8.864 1.00 3.88 250 PHE B CA 1
ATOM 4085 C C . PHE B 1 250 ? 24.205 12.312 8.764 1.00 5.36 250 PHE B C 1
ATOM 4086 O O . PHE B 1 250 ? 23.510 12.636 9.709 1.00 7.26 250 PHE B O 1
ATOM 4094 N N . SER B 1 251 ? 23.728 11.788 7.642 1.00 4.66 251 SER B N 1
ATOM 4095 C CA A SER B 1 251 ? 22.309 11.641 7.363 0.50 4.42 251 SER B CA 1
ATOM 4096 C CA B SER B 1 251 ? 22.301 11.654 7.371 0.50 5.47 251 SER B CA 1
ATOM 4097 C C . SER B 1 251 ? 21.718 10.509 8.180 1.00 4.28 251 SER B C 1
ATOM 4098 O O . SER B 1 251 ? 22.426 9.500 8.497 1.00 3.45 251 SER B O 1
ATOM 4103 N N . GLY B 1 252 ? 20.444 10.628 8.513 1.00 3.32 252 GLY B N 1
ATOM 4104 C CA . GLY B 1 252 ? 19.828 9.570 9.268 1.00 3.61 252 GLY B CA 1
ATOM 4105 C C . GLY B 1 252 ? 18.366 9.944 9.424 1.00 4.15 252 GLY B C 1
ATOM 4106 O O . GLY B 1 252 ? 17.903 10.963 8.886 1.00 4.01 252 GLY B O 1
ATOM 4107 N N . LYS B 1 253 ? 17.708 9.186 10.265 1.00 2.88 253 LYS B N 1
ATOM 4108 C CA . LYS B 1 253 ? 16.261 9.400 10.520 1.00 3.95 253 LYS B CA 1
ATOM 4109 C C . LYS B 1 253 ? 16.016 9.162 11.986 1.00 2.50 253 LYS B C 1
ATOM 4110 O O . LYS B 1 253 ? 16.385 8.091 12.548 1.00 2.90 253 LYS B O 1
ATOM 4116 N N . GLU B 1 254 ? 15.334 10.102 12.615 1.00 2.33 254 GLU B N 1
ATOM 4117 C CA . GLU B 1 254 ? 14.892 9.906 13.979 1.00 2.00 254 GLU B CA 1
ATOM 4118 C C . GLU B 1 254 ? 14.004 8.707 14.153 1.00 3.26 254 GLU B C 1
ATOM 4119 O O . GLU B 1 254 ? 13.328 8.273 13.201 1.00 3.20 254 GLU B O 1
ATOM 4125 N N . TYR B 1 255 ? 14.000 8.128 15.347 1.00 2.12 255 TYR B N 1
ATOM 4126 C CA . TYR B 1 255 ? 13.164 6.923 15.552 1.00 3.39 255 TYR B CA 1
ATOM 4127 C C . TYR B 1 255 ? 12.838 6.904 17.062 1.00 2.83 255 TYR B C 1
ATOM 4128 O O . TYR B 1 255 ? 13.380 7.742 17.842 1.00 2.62 255 TYR B O 1
ATOM 4137 N N . GLN B 1 256 ? 12.003 5.952 17.435 1.00 2.38 256 GLN B N 1
ATOM 4138 C CA . GLN B 1 256 ? 11.597 5.876 18.846 1.00 2.00 256 GLN B CA 1
ATOM 4139 C C . GLN B 1 256 ? 12.060 4.589 19.480 1.00 2.63 256 GLN B C 1
ATOM 4140 O O . GLN B 1 256 ? 12.224 3.516 18.795 1.00 2.24 256 GLN B O 1
ATOM 4146 N N . ILE B 1 257 ? 12.266 4.648 20.790 1.00 2.91 257 ILE B N 1
ATOM 4147 C CA . ILE B 1 257 ? 12.712 3.458 21.546 1.00 2.56 257 ILE B CA 1
ATOM 4148 C C . ILE B 1 257 ? 11.699 3.111 22.621 1.00 2.14 257 ILE B C 1
ATOM 4149 O O . ILE B 1 257 ? 11.468 3.915 23.544 1.00 2.59 257 ILE B O 1
ATOM 4154 N N . LEU B 1 258 ? 11.141 1.907 22.562 1.00 2.25 258 LEU B N 1
ATOM 4155 C CA . LEU B 1 258 ? 10.274 1.409 23.599 1.00 2.37 258 LEU B CA 1
ATOM 4156 C C . LEU B 1 258 ? 11.085 1.062 24.819 1.00 2.63 258 LEU B C 1
ATOM 4157 O O . LEU B 1 258 ? 12.218 0.628 24.728 1.00 2.57 258 LEU B O 1
ATOM 4162 N N . LEU B 1 259 ? 10.426 1.136 25.978 1.00 2.00 259 LEU B N 1
ATOM 4163 C CA . LEU B 1 259 ? 11.062 0.848 27.278 1.00 2.63 259 LEU B CA 1
ATOM 4164 C C . LEU B 1 259 ? 10.141 -0.138 28.043 1.00 2.64 259 LEU B C 1
ATOM 4165 O O . LEU B 1 259 ? 9.594 0.216 29.110 1.00 2.60 259 LEU B O 1
ATOM 4170 N N . PRO B 1 260 ? 10.007 -1.366 27.521 1.00 2.00 260 PRO B N 1
ATOM 4171 C CA . PRO B 1 260 ? 9.129 -2.356 28.130 1.00 2.26 260 PRO B CA 1
ATOM 4172 C C . PRO B 1 260 ? 9.724 -2.993 29.381 1.00 2.32 260 PRO B C 1
ATOM 4173 O O . PRO B 1 260 ? 10.913 -2.853 29.621 1.00 2.61 260 PRO B O 1
ATOM 4177 N N . GLY B 1 261 ? 8.865 -3.628 30.164 1.00 2.60 261 GLY B N 1
ATOM 4178 C CA . GLY B 1 261 ? 9.320 -4.427 31.315 1.00 2.15 261 GLY B CA 1
ATOM 4179 C C . GLY B 1 261 ? 9.112 -3.690 32.628 1.00 2.69 261 GLY B C 1
ATOM 4180 O O . GLY B 1 261 ? 8.457 -2.622 32.706 1.00 3.28 261 GLY B O 1
ATOM 4181 N N . GLU B 1 262 ? 9.563 -4.359 33.662 1.00 2.31 262 GLU B N 1
ATOM 4182 C CA . GLU B 1 262 ? 9.377 -3.820 35.004 1.00 2.80 262 GLU B CA 1
ATOM 4183 C C . GLU B 1 262 ? 10.559 -4.238 35.858 1.00 2.67 262 GLU B C 1
ATOM 4184 O O . GLU B 1 262 ? 11.164 -5.335 35.610 1.00 3.87 262 GLU B O 1
ATOM 4190 N N . ILE B 1 263 ? 10.927 -3.397 36.810 1.00 2.22 263 ILE B N 1
ATOM 4191 C CA . ILE B 1 263 ? 11.900 -3.831 37.833 1.00 2.76 263 ILE B CA 1
ATOM 4192 C C . ILE B 1 263 ? 11.209 -3.709 39.173 1.00 2.34 263 ILE B C 1
ATOM 4193 O O . ILE B 1 263 ? 10.211 -2.952 39.353 1.00 2.97 263 ILE B O 1
ATOM 4198 N N . HIS B 1 264 ? 11.691 -4.512 40.126 1.00 2.62 264 HIS B N 1
ATOM 4199 C CA . HIS B 1 264 ? 11.218 -4.397 41.503 1.00 3.27 264 HIS B CA 1
ATOM 4200 C C . HIS B 1 264 ? 12.303 -3.787 42.374 1.00 3.50 264 HIS B C 1
ATOM 4201 O O . HIS B 1 264 ? 13.445 -4.236 42.325 1.00 6.85 264 HIS B O 1
ATOM 4208 N N . ILE B 1 265 ? 11.986 -2.707 43.114 1.00 3.11 265 ILE B N 1
ATOM 4209 C CA . ILE B 1 265 ? 13.030 -2.046 43.863 1.00 2.92 265 ILE B CA 1
ATOM 4210 C C . ILE B 1 265 ? 12.749 -2.206 45.368 1.00 2.75 265 ILE B C 1
ATOM 4211 O O . ILE B 1 265 ? 11.614 -2.315 45.773 1.00 2.76 265 ILE B O 1
ATOM 4216 N N . LYS B 1 266 ? 13.826 -2.228 46.144 1.00 3.26 266 LYS B N 1
ATOM 4217 C CA . LYS B 1 266 ? 13.720 -2.275 47.596 0.88 2.93 266 LYS B CA 1
ATOM 4218 C C . LYS B 1 266 ? 14.776 -1.301 48.133 1.00 3.57 266 LYS B C 1
ATOM 4219 O O . LYS B 1 266 ? 15.987 -1.542 47.990 1.00 4.51 266 LYS B O 1
ATOM 4225 N N . GLU B 1 267 ? 14.347 -0.157 48.645 1.00 2.55 267 GLU B N 1
ATOM 4226 C CA . GLU B 1 267 ? 15.255 0.946 48.994 1.00 3.33 267 GLU B CA 1
ATOM 4227 C C . GLU B 1 267 ? 14.926 1.358 50.398 1.00 4.41 267 GLU B C 1
ATOM 4228 O O . GLU B 1 267 ? 13.805 1.066 50.894 1.00 6.24 267 GLU B O 1
ATOM 4234 N N . SER B 1 268 ? 15.852 2.049 51.055 1.00 3.95 268 SER B N 1
ATOM 4235 C CA . SER B 1 268 ? 15.719 2.292 52.478 1.00 4.85 268 SER B CA 1
ATOM 4236 C C . SER B 1 268 ? 16.404 3.572 52.878 1.00 4.89 268 SER B C 1
ATOM 4237 O O . SER B 1 268 ? 17.325 4.011 52.157 1.00 6.04 268 SER B O 1
ATOM 4240 N N . GLY B 1 269 ? 15.972 4.162 53.982 1.00 4.87 269 GLY B N 1
ATOM 4241 C CA . GLY B 1 269 ? 16.730 5.246 54.557 1.00 4.48 269 GLY B CA 1
ATOM 4242 C C . GLY B 1 269 ? 16.234 5.570 55.955 1.00 4.49 269 GLY B C 1
ATOM 4243 O O . GLY B 1 269 ? 15.605 4.729 56.636 1.00 4.03 269 GLY B O 1
ATOM 4244 N N . LYS B 1 270 ? 16.483 6.808 56.368 1.00 4.98 270 LYS B N 1
ATOM 4245 C CA . LYS B 1 270 ? 16.140 7.258 57.712 1.00 7.14 270 LYS B CA 1
ATOM 4246 C C . LYS B 1 270 ? 15.861 8.754 57.666 1.00 8.45 270 LYS B C 1
ATOM 4247 O O . LYS B 1 270 ? 16.674 9.532 57.132 1.00 9.52 270 LYS B O 1
ATOM 4253 N N . ARG B 1 271 ? 14.683 9.117 58.164 1.00 8.33 271 ARG B N 1
ATOM 4254 C CA . ARG B 1 271 ? 14.156 10.481 58.213 1.00 8.87 271 ARG B CA 1
ATOM 4255 C C . ARG B 1 271 ? 14.934 11.347 59.218 1.00 8.99 271 ARG B C 1
ATOM 4256 O O . ARG B 1 271 ? 15.269 10.900 60.317 1.00 9.05 271 ARG B O 1
#

Solvent-accessible surface area: 24148 Å² total; per-residue (Å²): 216,48,60,99,6,63,19,0,24,70,107,55,20,15,116,41,9,0,69,56,90,49,73,9,35,10,86,156,94,105,88,72,53,117,84,115,99,123,83,20,82,61,20,0,88,28,48,89,0,0,58,66,3,0,53,26,3,33,86,29,15,181,165,73,29,19,76,55,100,54,0,27,60,1,4,0,2,4,1,1,26,2,6,1,1,4,14,13,11,24,9,66,109,85,68,17,0,31,53,1,12,69,145,14,147,53,48,21,20,90,4,30,2,132,39,20,10,14,15,37,4,16,9,44,11,0,0,0,1,7,0,5,0,4,32,21,5,9,107,32,8,42,4,4,1,43,1,64,75,2,45,27,149,10,55,7,62,177,4,102,66,0,71,88,25,0,143,71,40,60,84,28,84,56,112,5,70,28,111,21,103,19,35,0,24,124,85,28,39,7,1,0,0,1,4,0,69,2,27,0,55,0,51,20,54,0,56,1,57,90,99,4,37,13,45,0,61,11,17,0,80,24,118,59,112,73,19,66,4,29,61,81,42,16,101,31,104,1,1,97,1,2,46,118,3,16,74,57,2,38,32,125,109,8,75,0,24,5,15,31,83,32,142,15,171,64,78,29,141,110,229,65,54,98,5,64,14,1,23,69,109,60,20,19,115,43,11,0,67,57,84,45,75,11,33,12,92,155,85,104,89,67,51,118,93,115,100,122,73,18,81,61,20,0,84,26,52,89,0,0,57,67,3,0,50,26,4,19,70,23,13,165,173,76,32,21,82,58,86,60,0,23,51,2,4,1,4,4,0,1,26,2,6,1,0,4,19,3,13,21,10,67,108,85,60,16,0,32,50,0,16,71,117,40,134,44,38,31,22,88,5,30,4,136,41,24,12,14,12,38,5,16,7,45,12,0,0,0,2,8,0,5,0,4,37,20,5,9,109,30,10,38,2,2,1,40,1,63,76,2,45,27,142,10,56,6,69,172,4,102,58,0,69,90,33,2,149,70,44,67,82,25,86,47,114,5,76,28,109,20,102,20,31,0,24,124,86,28,40,9,1,0,0,0,2,0,67,2,23,0,85,0,65,21,54,0,57,2,51,93,102,3,36,16,45,0,63,11,15,0,90,21,112,55,78,76,19,64,4,25,63,86,42,16,97,29,105,1,1,98,0,2,52,119,2,19,73,63,3,33,36,121,106,8,75,0,28,6,14,27,78,33,128,14,167,63,79,31,139,106

Radius of gyration: 26.4 Å; Cα contacts (8 Å, |Δi|>4): 1156; chains: 2; bounding box: 81×70×74 Å

Sequence (540 aa):
ETLTVHAPSPSTNLPSSYGNGAFSLSAPHVPGAGPLLVQVVYSFFQSPNMCLQALTQLEDYIKKHGASNPLTLQIISTNIGYFCNADRNNLVLHPGIISVYDAYHFAKPAPSQYDYRSMNMKQQMSGNVTTPIVALAHYLWGNNGAERSVNIANIGLKISPMKINQQIKDIIKSGVVGTFPVSTKFTTHATGDYNVITGAYLGNITLKTEEGTLTISANGSWTTYNGVVVRSYDDKYDFNASSTHRGIIIGESLTRLGAMFSSGKKEYQILLPGEIHIKESGKRETLTVHAPSPSTNLPSSYGNGAFSLSAPHVPGAGPLLVQVVYSFFQSPNMCLQALTQLEDYIKKHGASNNPLTLQIISTNIGYFCNADRNLVLHPGIISVYDAYHFAKPAPSSQYDYRSMNMKQQMSGNVTTPIVALAHYLWGNNGAERSVNIANIGLKISPMKINQIKDIIKSGVVGTFFPVSTKFTTHATGDYNVITGAYLGNITLKTEGTLTISANGSWTTYNGVVVRSYDDKYDFNASTHRGIIIGESLTRLGAMMFSSGKEYQILLPGEIHIKESGKR

InterPro domains:
  IPR028056 Colicin M [PF14859] (3-271)

Foldseek 3Di:
DAAAQDADALVQAQQDQVVPPDDQFDDDDPPPPDDDDVRRLVCLQDLVSVVRLLVVLVVCCVVPNCPPVVSSNNLNLNLLLLQQLFLQCVVDPPDGSVCSSPPDPPHSSRRGCVPRGDQEGQLGSSPLSSLLSCQNPVQADEHEYELVRNPDDDDQCQPVVSVVVLVVLDAAKDWDWDKAKDACQVPPQRSLQFQGIFIKIKTFMWGAHNQQKIKTKIKIFTPDQKGKGDLPRHDDDSNPSSNVVPVHHHGHIYIYGHGDMDIDMDIDGD/DFAAQDAAALVQAQPDQVVPPDDQFADDDPPPPDDDVVRRLVCLQDLVSLVRLLVVLVVCCVVPNCHDNVSSNNLNLNLLLLQQLQLQCVVDPPDGSVCSSPDDDDDSSRRHCVPDGAQEGQLGSSRLSSVLSCQNPVQADEHEYEQVSNPDDDDQCVFVVSVVVLVVLDAAKDWDWDKAKDACQVPGQRSLLFQGIFMKIWTFMWGAHNQQKIKTKIKIFGPDQKGKGDLVRHDHDSNVSSNVVPVRYHGHIYIYGHDDMDIDIDIDGD